Protein AF-0000000077091191 (afdb_homodimer)

pLDDT: mean 77.45, std 12.73, range [22.25, 94.31]

Organism: NCBI:txid85056

Nearest PDB structures (foldseek):
  6gs7-assembly1_A  TM=5.722E-01  e=9.438E-02  Escherichia coli K-12
  4q65-assembly1_A  TM=5.354E-01  e=8.000E-02  Escherichia coli K-12
  4iu9-assembly1_B  TM=4.919E-01  e=5.991E-02  Escherichia coli K-12
  4jre-assembly1_D  TM=5.442E-01  e=2.069E-01  Escherichia coli K-12
  8xv2-assembly1_A  TM=4.891E-01  e=5.577E-01  Escherichia coli

Sequence (606 aa):
MVLGFNDRLEAPNSINESQRFGFVVCSMFCAIASGAVYSFSLISGKMTDDYGFTQNDITTVSTVGIVLGYFTLPFGFIFDYIGPKPIFVIGIVTYGLGAALFALTFSGRIGASVGSLAIINAIMNIGCAMFDMGPILSVLSWFPVDRGLLVAAVKSMVGLAGSVIATIYNTYFSGNHSTFMFFLLAVFLVIGFWAFIFIQIPPYHMTGHRIKHYTEEEHAIARRVEHMYLIKKAPRRRFLVLFVIVLSLLIVITVQSIVFVFVEGEVPFKTKNPPAIIMIVLYFSLFLVVLPFSCFDKPLRGSMVLGFNDRLEAPNSINESQRFGFVVCSMFCAIASGAVYSFSLISGKMTDDYGFTQNDITTVSTVGIVLGYFTLPFGFIFDYIGPKPIFVIGIVTYGLGAALFALTFSGRIGASVGSLAIINAIMNIGCAMFDMGPILSVLSWFPVDRGLLVAAVKSMVGLAGSVIATIYNTYFSGNHSTFMFFLLAVFLVIGFWAFIFIQIPPYHMTGHRIKHYTEEEHAIARRVEHMYLIKKAPRRRFLVLFVIVLSLLIVITVQSIVFVFVEGEVPFKTKNPPAIIMIVLYFSLFLVVLPFSCFDKPLRGS

Secondary structure (DSSP, 8-state):
--SS--------SS--HHHHHHHHHHHHHHHHHHGGGGGHHHHHHHHHHHH---HHHHHHHHHHHHHHHT--HHHHHHHHHH-SHHHHHHHHHHHHHHHHHHHHHHTTSS---HHHHHHHHHHHHHHHHHHHHHHHHHHHHH-SS-HHHHHHHHHHHHHHHHHHHHHHHHHH-TT-HHHHHHHHHHHHHHHHHHHHHH----TTS--HHHHHH--HHHHHHHHHHHHHHHHSPPPHHHHHHHHHHHHHHHHHHHHHHHHHHHS-S---HHHHHHHHHHHHHHHHGGGGGTS--HHHHS--TT-/--SS--------SS--HHHHHHHHHHHHHHHHHHGGGGGHHHHHHHHHHHH---HHHHHHHHHHHHHHHT--HHHHHHHHHH-SHHHHHHHHHHHHHHHHHHHHHHTTSS---HHHHHHHHHHHHHHHHHHHHHHHHHHHHH-SS-HHHHHHHHHHHHHHHHHHHHHHHHHH-TT-HHHHHHHHHHHHHHHHHHHHHH----TTS--HHHHHH--HHHHHHHHHHHHHHHHSPPPHHHHHHHHHHHHHHHHHHHHHHHHHHHS-S---HHHHHHHHHHHHHHHHGGGGGGS--HHHHS--TT-

Solvent-accessible surface area (backbone atoms only — not comparable to full-atom values): 30718 Å² total; per-residue (Å²): 140,50,96,77,71,62,63,79,78,63,66,71,92,68,86,57,62,40,58,56,41,40,43,49,45,47,29,34,54,30,13,35,49,24,15,50,66,60,43,50,68,70,50,49,55,50,42,33,71,74,67,62,43,49,70,66,48,51,49,42,25,50,44,46,7,39,34,56,8,21,62,33,44,73,55,8,50,45,33,25,36,74,29,54,55,64,38,36,51,51,15,39,50,31,24,40,51,17,28,49,51,49,19,36,31,65,65,64,76,38,84,87,42,65,67,57,48,15,50,36,39,13,37,25,29,33,10,20,43,28,35,43,50,35,39,52,58,37,43,43,62,68,33,76,53,58,42,30,40,50,51,17,47,31,46,25,33,22,28,40,22,29,51,52,52,47,44,46,37,61,53,75,29,65,90,40,62,27,63,44,26,50,48,50,34,50,53,40,47,52,49,32,52,49,42,42,72,65,56,65,70,45,81,49,58,59,28,54,51,44,63,74,67,49,50,74,68,52,52,51,38,21,49,52,46,46,50,53,47,62,66,54,70,76,51,63,44,44,53,48,52,51,48,50,48,55,52,50,50,50,50,54,51,51,52,49,50,49,49,59,66,66,45,82,69,83,74,51,61,80,70,42,43,57,61,42,51,51,50,52,50,52,59,58,49,50,58,60,64,30,50,80,48,67,79,38,65,45,75,62,93,83,116,138,50,95,76,70,60,61,76,77,62,66,73,90,66,86,58,62,38,58,56,41,40,42,50,47,47,30,34,54,30,13,36,49,25,15,50,65,59,42,48,70,70,51,48,55,51,42,32,71,74,68,64,46,49,73,68,49,51,49,44,25,50,44,46,7,39,34,58,8,23,62,32,44,72,56,9,50,44,32,26,36,74,29,54,54,62,38,35,51,50,15,37,51,31,24,41,51,16,28,49,53,49,19,37,30,66,65,64,77,37,84,86,42,65,67,57,49,16,50,37,39,13,38,26,30,32,11,19,43,28,35,43,51,34,39,52,58,37,44,43,62,68,32,77,54,57,43,31,40,49,50,18,47,31,47,25,34,22,29,41,19,28,50,51,52,46,44,47,37,62,53,75,29,67,89,40,62,26,64,42,27,49,49,50,34,52,52,40,47,52,49,32,52,50,41,45,72,66,55,64,70,46,80,50,58,60,29,54,50,45,62,75,66,51,50,75,68,52,51,52,38,21,49,53,46,46,49,52,46,64,67,52,71,76,51,63,45,43,53,49,53,52,48,50,50,55,50,51,50,49,50,53,51,52,52,49,48,51,49,59,69,66,46,83,68,84,74,52,63,81,71,43,43,58,60,41,50,51,52,52,50,52,59,59,50,50,58,59,62,30,49,82,48,68,77,38,65,46,75,63,93,84,117

InterPro domains:
  IPR011701 Major facilitator superfamily [PF07690] (25-287)
  IPR036259 MFS transporter superfamily [G3DSA:1.20.1250.20] (14-211)
  IPR036259 MFS transporter superfamily [SSF103473] (19-269)

Radius of gyration: 23.53 Å; Cα contacts (8 Å, |Δi|>4): 880; chains: 2; bounding box: 50×68×63 Å

Foldseek 3Di:
DDLQPPPPLDQDPADQLLLLLVLLLLLLLLLLLLLCLLCLVVCLVVCCPPVVDDPVLSVLLSVLLQVLLLPCVVVVLVCQASHLLVLLVLLLVQLLQLLLVQLCVSVVNDPDDSVVSSVSSNSNSNSSNSSNPRSLVQSCLLAVDPSPLSNVLSVLSNVLSNLLLVLCCLQPPNPPSNVSSVVSSVSSNVSSVVCSVSGDHDLLRDGNNCVVVPDPVSNVSSVVSVVSNVPDDNQVLLSVVSVVLSVVSVVLSVVVVVCVVPPPDSDDSVVSPVSSVVNVVSSVCSSVSSDPDVVRRDHPPPD/DDPQPPPPLDQDPADQLLLLLVLLLLLLLLLLLLLCLLCLVVCLVVCCPPVVDDPVLSVLLSVLLQVLLLPCVVVVLVCQARHLLVLLVLLLVQLLQLLLVQLCVSVVNDPDDSVVSSVSSNSNSNSSNSSNPRSLVLSCLLAVDPSPLSNVLSVLSNVLSNLLLVLCCLLPPNPPSNVSSVVSSVSSNVSSVVCSVSGDHDLLRDGNNCVVVPDPVSNVSSVVSVVSNVPDDNQVLLSVVSVVLSVVSVVLSVVVVVCVVPPPDSDDSVVSPVSSVVNVVSSVCSSVSSDPDVVRRDHPPPD

Structure (mmCIF, N/CA/C/O backbone):
data_AF-0000000077091191-model_v1
#
loop_
_entity.id
_entity.type
_entity.pdbx_description
1 polymer 'Nodulin-like domain-containing protein'
#
loop_
_atom_site.group_PDB
_atom_site.id
_atom_site.type_symbol
_atom_site.label_atom_id
_atom_site.label_alt_id
_atom_site.label_comp_id
_atom_site.label_asym_id
_atom_site.label_entity_id
_atom_site.label_seq_id
_atom_site.pdbx_PDB_ins_code
_atom_site.Cartn_x
_atom_site.Cartn_y
_atom_site.Cartn_z
_atom_site.occupancy
_atom_site.B_iso_or_equiv
_atom_site.auth_seq_id
_atom_site.auth_comp_id
_atom_site.auth_asym_id
_atom_site.auth_atom_id
_atom_site.pdbx_PDB_model_num
ATOM 1 N N . MET A 1 1 ? 24.406 14.852 19.656 1 22.25 1 MET A N 1
ATOM 2 C CA . MET A 1 1 ? 24.328 14.938 18.203 1 22.25 1 MET A CA 1
ATOM 3 C C . MET A 1 1 ? 23.375 13.891 17.641 1 22.25 1 MET A C 1
ATOM 5 O O . MET A 1 1 ? 23.766 12.734 17.453 1 22.25 1 MET A O 1
ATOM 9 N N . VAL A 1 2 ? 22.125 13.828 18.078 1 28.88 2 VAL A N 1
ATOM 10 C CA . VAL A 1 2 ? 21.031 12.906 18.312 1 28.88 2 VAL A CA 1
ATOM 11 C C . VAL A 1 2 ? 20.406 12.492 16.984 1 28.88 2 VAL A C 1
ATOM 13 O O . VAL A 1 2 ? 20.531 13.203 15.984 1 28.88 2 VAL A O 1
ATOM 16 N N . LEU A 1 3 ? 20.062 11.32 16.75 1 31.3 3 LEU A N 1
ATOM 17 C CA . LEU A 1 3 ? 19.203 10.43 15.984 1 31.3 3 LEU A CA 1
ATOM 18 C C . LEU A 1 3 ? 17.938 11.141 15.531 1 31.3 3 LEU A C 1
ATOM 20 O O . LEU A 1 3 ? 16.891 10.516 15.375 1 31.3 3 LEU A O 1
ATOM 24 N N . GLY A 1 4 ? 18.062 12.359 15.031 1 39.28 4 GLY A N 1
ATOM 25 C CA . GLY A 1 4 ? 17.344 13.523 14.547 1 39.28 4 GLY A CA 1
ATOM 26 C C . GLY A 1 4 ? 16.797 14.391 15.656 1 39.28 4 GLY A C 1
ATOM 27 O O . GLY A 1 4 ? 15.93 15.242 15.422 1 39.28 4 GLY A O 1
ATOM 28 N N . PHE A 1 5 ? 16.875 14.188 16.906 1 38.06 5 PHE A N 1
ATOM 29 C CA . PHE A 1 5 ? 16.375 14.734 18.156 1 38.06 5 PHE A CA 1
ATOM 30 C C . PHE A 1 5 ? 16.859 16.172 18.344 1 38.06 5 PHE A C 1
ATOM 32 O O . PHE A 1 5 ? 16.125 17.016 18.859 1 38.06 5 PHE A O 1
ATOM 39 N N . ASN A 1 6 ? 18.156 16.328 18.453 1 36.78 6 ASN A N 1
ATOM 40 C CA . ASN A 1 6 ? 18.703 17.516 19.109 1 36.78 6 ASN A CA 1
ATOM 41 C C . ASN A 1 6 ? 18.562 18.766 18.25 1 36.78 6 ASN A C 1
ATOM 43 O O . ASN A 1 6 ? 19.328 19.719 18.406 1 36.78 6 ASN A O 1
ATOM 47 N N . ASP A 1 7 ? 18.078 18.703 17.156 1 43.59 7 ASP A N 1
ATOM 48 C CA . ASP A 1 7 ? 18.422 19.891 16.359 1 43.59 7 ASP A CA 1
ATOM 49 C C . ASP A 1 7 ? 17.766 21.141 16.922 1 43.59 7 ASP A C 1
ATOM 51 O O . ASP A 1 7 ? 16.594 21.125 17.266 1 43.59 7 ASP A O 1
ATOM 55 N N . ARG A 1 8 ? 18.484 21.984 17.594 1 47.38 8 ARG A N 1
ATOM 56 C CA . ARG A 1 8 ? 18.078 23.375 17.812 1 47.38 8 ARG A CA 1
ATOM 57 C C . ARG A 1 8 ? 17.281 23.906 16.625 1 47.38 8 ARG A C 1
ATOM 59 O O . ARG A 1 8 ? 17.797 23.953 15.508 1 47.38 8 ARG A O 1
ATOM 66 N N . LEU A 1 9 ? 15.961 23.5 16.625 1 56.81 9 LEU A N 1
ATOM 67 C CA . LEU A 1 9 ? 15.016 23.844 15.562 1 56.81 9 LEU A CA 1
ATOM 68 C C . LEU A 1 9 ? 15.148 25.312 15.172 1 56.81 9 LEU A C 1
ATOM 70 O O . LEU A 1 9 ? 14.93 26.203 16 1 56.81 9 LEU A O 1
ATOM 74 N N . GLU A 1 10 ? 16.25 25.672 14.453 1 55.25 10 GLU A N 1
ATOM 75 C CA . GLU A 1 10 ? 16.234 27.016 13.867 1 55.25 10 GLU A CA 1
ATOM 76 C C . GLU A 1 10 ? 15.375 27.047 12.602 1 55.25 10 GLU A C 1
ATOM 78 O O . GLU A 1 10 ? 15.375 26.109 11.812 1 55.25 10 GLU A O 1
ATOM 83 N N . ALA A 1 11 ? 14.359 27.859 12.641 1 60.59 11 ALA A N 1
ATOM 84 C CA . ALA A 1 11 ? 13.539 28.047 11.445 1 60.59 11 ALA A CA 1
ATOM 85 C C . ALA A 1 11 ? 14.414 28.297 10.219 1 60.59 11 ALA A C 1
ATOM 87 O O . ALA A 1 11 ? 15.227 29.219 10.219 1 60.59 11 ALA A O 1
ATOM 88 N N . PRO A 1 12 ? 14.492 27.328 9.289 1 60.66 12 PRO A N 1
ATOM 89 C CA . PRO A 1 12 ? 15.297 27.609 8.094 1 60.66 12 PRO A CA 1
ATOM 90 C C . PRO A 1 12 ? 14.773 28.812 7.305 1 60.66 12 PRO A C 1
ATOM 92 O O . PRO A 1 12 ? 13.586 29.141 7.375 1 60.66 12 PRO A O 1
ATOM 95 N N . ASN A 1 13 ? 15.57 29.719 6.812 1 58.34 13 ASN A N 1
ATOM 96 C CA . ASN A 1 13 ? 15.203 30.938 6.078 1 58.34 13 ASN A CA 1
ATOM 97 C C . ASN A 1 13 ? 14.398 30.609 4.824 1 58.34 13 ASN A C 1
ATOM 99 O O . ASN A 1 13 ? 13.484 31.344 4.465 1 58.34 13 ASN A O 1
ATOM 103 N N . SER A 1 14 ? 14.867 29.609 3.955 1 64.56 14 SER A N 1
ATOM 104 C CA . SER A 1 14 ? 14.141 29.281 2.734 1 64.56 14 SER A CA 1
ATOM 105 C C . SER A 1 14 ? 14 27.766 2.566 1 64.56 14 SER A C 1
ATOM 107 O O . SER A 1 14 ? 14.797 27 3.117 1 64.56 14 SER A O 1
ATOM 109 N N . ILE A 1 15 ? 12.945 27.438 2.055 1 67.94 15 ILE A N 1
ATOM 110 C CA . ILE A 1 15 ? 12.703 26.016 1.799 1 67.94 15 ILE A CA 1
ATOM 111 C C . ILE A 1 15 ? 13.531 25.562 0.606 1 67.94 15 ILE A C 1
ATOM 113 O O . ILE A 1 15 ? 13.523 26.203 -0.45 1 67.94 15 ILE A O 1
ATOM 117 N N . ASN A 1 16 ? 14.484 24.719 0.82 1 70.56 16 ASN A N 1
ATOM 118 C CA . ASN A 1 16 ? 15.258 24.078 -0.248 1 70.56 16 ASN A CA 1
ATOM 119 C C . ASN A 1 16 ? 14.445 23.031 -0.983 1 70.56 16 ASN A C 1
ATOM 121 O O . ASN A 1 16 ? 14.242 21.922 -0.471 1 70.56 16 ASN A O 1
ATOM 125 N N . GLU A 1 17 ? 13.992 23.438 -2.135 1 76.88 17 GLU A N 1
ATOM 126 C CA . GLU A 1 17 ? 13.148 22.547 -2.932 1 76.88 17 GLU A CA 1
ATOM 127 C C . GLU A 1 17 ? 13.898 21.297 -3.346 1 76.88 17 GLU A C 1
ATOM 129 O O . GLU A 1 17 ? 13.305 20.219 -3.443 1 76.88 17 GLU A O 1
ATOM 134 N N . SER A 1 18 ? 15.156 21.469 -3.543 1 74.31 18 SER A N 1
ATOM 135 C CA . SER A 1 18 ? 15.953 20.312 -3.932 1 74.31 18 SER A CA 1
ATOM 136 C C . SER A 1 18 ? 15.984 19.266 -2.822 1 74.31 18 SER A C 1
ATOM 138 O O . SER A 1 18 ? 15.953 18.062 -3.094 1 74.31 18 SER A O 1
ATOM 140 N N . GLN A 1 19 ? 15.992 19.688 -1.673 1 75.38 19 GLN A N 1
ATOM 141 C CA . GLN A 1 19 ? 15.992 18.766 -0.552 1 75.38 19 GLN A CA 1
ATOM 142 C C . GLN A 1 19 ? 14.641 18.078 -0.407 1 75.38 19 GLN A C 1
ATOM 144 O O . GLN A 1 19 ? 14.57 16.875 -0.13 1 75.38 19 GLN A O 1
ATOM 149 N N . ARG A 1 20 ? 13.719 18.844 -0.606 1 78.5 20 ARG A N 1
ATOM 150 C CA . ARG A 1 20 ? 12.367 18.297 -0.5 1 78.5 20 ARG A CA 1
ATOM 151 C C . ARG A 1 20 ? 12.141 17.219 -1.543 1 78.5 20 ARG A C 1
ATOM 153 O O . ARG A 1 20 ? 11.602 16.156 -1.229 1 78.5 20 ARG A O 1
ATOM 160 N N . PHE A 1 21 ? 12.57 17.5 -2.707 1 83.19 21 PHE A N 1
ATOM 161 C CA . PHE A 1 21 ? 12.352 16.531 -3.771 1 83.19 21 PHE A CA 1
ATOM 162 C C . PHE A 1 21 ? 13.359 15.383 -3.672 1 83.19 21 PHE A C 1
ATOM 164 O O . PHE A 1 21 ? 13.133 14.305 -4.223 1 83.19 21 PHE A O 1
ATOM 171 N N . GLY A 1 22 ? 14.445 15.617 -2.971 1 82.19 22 GLY A N 1
ATOM 172 C CA . GLY A 1 22 ? 15.344 14.523 -2.656 1 82.19 22 GLY A CA 1
ATOM 173 C C . GLY A 1 22 ? 14.703 13.438 -1.81 1 82.19 22 GLY A C 1
ATOM 174 O O . GLY A 1 22 ? 14.938 12.25 -2.025 1 82.19 22 GLY A O 1
ATOM 175 N N . PHE A 1 23 ? 13.836 13.906 -0.995 1 84.25 23 PHE A N 1
ATOM 176 C CA . PHE A 1 23 ? 13.109 12.961 -0.152 1 84.25 23 PHE A CA 1
ATOM 177 C C . PHE A 1 23 ? 12.117 12.156 -0.976 1 84.25 23 PHE A C 1
ATOM 179 O O . PHE A 1 23 ? 11.922 10.961 -0.729 1 84.25 23 PHE A O 1
ATOM 186 N N . VAL A 1 24 ? 11.578 12.812 -1.935 1 86.19 24 VAL A N 1
ATOM 187 C CA . VAL A 1 24 ? 10.602 12.141 -2.789 1 86.19 24 VAL A CA 1
ATOM 188 C C . VAL A 1 24 ? 11.305 11.062 -3.621 1 86.19 24 VAL A C 1
ATOM 190 O O . VAL A 1 24 ? 10.82 9.938 -3.723 1 86.19 24 VAL A O 1
ATOM 193 N N . VAL A 1 25 ? 12.406 11.438 -4.102 1 87.31 25 VAL A N 1
ATOM 194 C CA . VAL A 1 25 ? 13.164 10.5 -4.922 1 87.31 25 VAL A CA 1
ATOM 195 C C . VAL A 1 25 ? 13.625 9.32 -4.07 1 87.31 25 VAL A C 1
ATOM 197 O O . VAL A 1 25 ? 13.555 8.164 -4.504 1 87.31 25 VAL A O 1
ATOM 200 N N . CYS A 1 26 ? 14.031 9.609 -2.938 1 87.56 26 CYS A N 1
ATOM 201 C CA . CYS A 1 26 ? 14.438 8.547 -2.029 1 87.56 26 CYS A CA 1
ATOM 202 C C . CYS A 1 26 ? 13.266 7.613 -1.723 1 87.56 26 CYS A C 1
ATOM 204 O O . CYS A 1 26 ? 13.438 6.395 -1.669 1 87.56 26 CYS A O 1
ATOM 206 N N . SER A 1 27 ? 12.172 8.172 -1.546 1 88.5 27 SER A N 1
ATOM 207 C CA . SER A 1 27 ? 10.984 7.375 -1.271 1 88.5 27 SER A CA 1
ATOM 208 C C . SER A 1 27 ? 10.609 6.508 -2.469 1 88.5 27 SER A C 1
ATOM 210 O O . SER A 1 27 ? 10.133 5.387 -2.307 1 88.5 27 SER A O 1
ATOM 212 N N . MET A 1 28 ? 10.836 6.984 -3.611 1 89.31 28 MET A N 1
ATOM 213 C CA . MET A 1 28 ? 10.531 6.23 -4.824 1 89.31 28 MET A CA 1
ATOM 214 C C . MET A 1 28 ? 11.477 5.039 -4.973 1 89.31 28 MET A C 1
ATOM 216 O O . MET A 1 28 ? 11.07 3.982 -5.465 1 89.31 28 MET A O 1
ATOM 220 N N . PHE A 1 29 ? 12.641 5.242 -4.562 1 90.19 29 PHE A N 1
ATOM 221 C CA . PHE A 1 29 ? 13.562 4.113 -4.559 1 90.19 29 PHE A CA 1
ATOM 222 C C . PHE A 1 29 ? 13.164 3.084 -3.512 1 90.19 29 PHE A C 1
ATOM 224 O O . PHE A 1 29 ? 13.297 1.878 -3.732 1 90.19 29 PHE A O 1
ATOM 231 N N . CYS A 1 30 ? 12.719 3.602 -2.373 1 91.31 30 CYS A N 1
ATOM 232 C CA . CYS A 1 30 ? 12.242 2.695 -1.332 1 91.31 30 CYS A CA 1
ATOM 233 C C . CYS A 1 30 ? 11.016 1.922 -1.799 1 91.31 30 CYS A C 1
ATOM 235 O O . CYS A 1 30 ? 10.758 0.811 -1.329 1 91.31 30 CYS A O 1
ATOM 237 N N . ALA A 1 31 ? 10.336 2.531 -2.717 1 89.5 31 ALA A N 1
ATOM 238 C CA . ALA A 1 31 ? 9.148 1.878 -3.264 1 89.5 31 ALA A CA 1
ATOM 239 C C . ALA A 1 31 ? 9.523 0.619 -4.039 1 89.5 31 ALA A C 1
ATOM 241 O O . ALA A 1 31 ? 8.742 -0.33 -4.113 1 89.5 31 ALA A O 1
ATOM 242 N N . ILE A 1 32 ? 10.688 0.552 -4.555 1 86.94 32 ILE A N 1
ATOM 243 C CA . ILE A 1 32 ? 11.164 -0.653 -5.223 1 86.94 32 ILE A CA 1
ATOM 244 C C . ILE A 1 32 ? 11.305 -1.786 -4.211 1 86.94 32 ILE A C 1
ATOM 246 O O . ILE A 1 32 ? 10.922 -2.926 -4.488 1 86.94 32 ILE A O 1
ATOM 250 N N . ALA A 1 33 ? 11.828 -1.409 -3.098 1 87.19 33 ALA A N 1
ATOM 251 C CA . ALA A 1 33 ? 12.008 -2.396 -2.037 1 87.19 33 ALA A CA 1
ATOM 252 C C . ALA A 1 33 ? 10.664 -2.912 -1.537 1 87.19 33 ALA A C 1
ATOM 254 O O . ALA A 1 33 ? 10.516 -4.098 -1.232 1 87.19 33 ALA A O 1
ATOM 255 N N . SER A 1 34 ? 9.758 -2.025 -1.513 1 87.81 34 SER A N 1
ATOM 256 C CA . SER A 1 34 ? 8.43 -2.416 -1.074 1 87.81 34 SER A CA 1
ATOM 257 C C . SER A 1 34 ? 7.754 -3.324 -2.096 1 87.81 34 SER A C 1
ATOM 259 O O . SER A 1 34 ? 7.031 -4.254 -1.729 1 87.81 34 SER A O 1
ATOM 261 N N . GLY A 1 35 ? 8 -3.082 -3.338 1 85.19 35 GLY A N 1
ATOM 262 C CA . GLY A 1 35 ? 7.379 -3.854 -4.402 1 85.19 35 GLY A CA 1
ATOM 263 C C . GLY A 1 35 ? 7.98 -5.238 -4.566 1 85.19 35 GLY A C 1
ATOM 264 O O . GLY A 1 35 ? 7.492 -6.039 -5.367 1 85.19 35 GLY A O 1
ATOM 265 N N . ALA A 1 36 ? 8.953 -5.547 -3.799 1 85.69 36 ALA A N 1
ATOM 266 C CA . ALA A 1 36 ? 9.57 -6.867 -3.859 1 85.69 36 ALA A CA 1
ATOM 267 C C . ALA A 1 36 ? 8.594 -7.949 -3.41 1 85.69 36 ALA A C 1
ATOM 269 O O . ALA A 1 36 ? 8.797 -9.133 -3.682 1 85.69 36 ALA A O 1
ATOM 270 N N . VAL A 1 37 ? 7.551 -7.484 -2.779 1 81 37 VAL A N 1
ATOM 271 C CA . VAL A 1 37 ? 6.516 -8.422 -2.352 1 81 37 VAL A CA 1
ATOM 272 C C . VAL A 1 37 ? 5.891 -9.094 -3.57 1 81 37 VAL A C 1
ATOM 274 O O . VAL A 1 37 ? 5.492 -10.258 -3.51 1 81 37 VAL A O 1
ATOM 277 N N . TYR A 1 38 ? 5.945 -8.445 -4.66 1 74.94 38 TYR A N 1
ATOM 278 C CA . TYR A 1 38 ? 5.32 -8.969 -5.867 1 74.94 38 TYR A CA 1
ATOM 279 C C . TYR A 1 38 ? 6.27 -9.906 -6.613 1 74.94 38 TYR A C 1
ATOM 281 O O . TYR A 1 38 ? 5.875 -10.555 -7.586 1 74.94 38 TYR A O 1
ATOM 289 N N . SER A 1 39 ? 7.488 -10.023 -6.094 1 72.62 39 SER A N 1
ATOM 290 C CA . SER A 1 39 ? 8.461 -10.914 -6.715 1 72.62 39 SER A CA 1
ATOM 291 C C . SER A 1 39 ? 8.289 -12.352 -6.227 1 72.62 39 SER A C 1
ATOM 293 O O . SER A 1 39 ? 9.055 -13.234 -6.613 1 72.62 39 SER A O 1
ATOM 295 N N . PHE A 1 40 ? 7.309 -12.492 -5.387 1 78.25 40 PHE A N 1
ATOM 296 C CA . PHE A 1 40 ? 7.047 -13.844 -4.91 1 78.25 40 PHE A CA 1
ATOM 297 C C . PHE A 1 40 ? 6.668 -14.758 -6.066 1 78.25 40 PHE A C 1
ATOM 299 O O . PHE A 1 40 ? 7.004 -15.945 -6.059 1 78.25 40 PHE A O 1
ATOM 306 N N . SER A 1 41 ? 6.059 -14.141 -7.059 1 69.06 41 SER A N 1
ATOM 307 C CA . SER A 1 41 ? 5.621 -14.93 -8.203 1 69.06 41 SER A CA 1
ATOM 308 C C . SER A 1 41 ? 6.809 -15.5 -8.969 1 69.06 41 SER A C 1
ATOM 310 O O . SER A 1 41 ? 6.707 -16.562 -9.594 1 69.06 41 SER A O 1
ATOM 312 N N . LEU A 1 42 ? 7.926 -14.852 -8.875 1 73.38 42 LEU A N 1
ATOM 313 C CA . LEU A 1 42 ? 9.117 -15.281 -9.602 1 73.38 42 LEU A CA 1
ATOM 314 C C . LEU A 1 42 ? 9.773 -16.469 -8.906 1 73.38 42 LEU A C 1
ATOM 316 O O . LEU A 1 42 ? 10.422 -17.297 -9.555 1 73.38 42 LEU A O 1
ATOM 320 N N . ILE A 1 43 ? 9.586 -16.562 -7.598 1 78.75 43 ILE A N 1
ATOM 321 C CA . ILE A 1 43 ? 10.281 -17.609 -6.863 1 78.75 43 ILE A CA 1
ATOM 322 C C . ILE A 1 43 ? 9.336 -18.781 -6.625 1 78.75 43 ILE A C 1
ATOM 324 O O . ILE A 1 43 ? 9.773 -19.875 -6.262 1 78.75 43 ILE A O 1
ATOM 328 N N . SER A 1 44 ? 8.039 -18.516 -6.844 1 77.88 44 SER A N 1
ATOM 329 C CA . SER A 1 44 ? 7.059 -19.578 -6.645 1 77.88 44 SER A CA 1
ATOM 330 C C . SER A 1 44 ? 7.27 -20.719 -7.641 1 77.88 44 SER A C 1
ATOM 332 O O . SER A 1 44 ? 7.016 -21.891 -7.328 1 77.88 44 SER A O 1
ATOM 334 N N . GLY A 1 45 ? 7.723 -20.406 -8.844 1 73.25 45 GLY A N 1
ATOM 335 C CA . GLY A 1 45 ? 8.008 -21.438 -9.828 1 73.25 45 GLY A CA 1
ATOM 336 C C . GLY A 1 45 ? 9.094 -22.406 -9.391 1 73.25 45 GLY A C 1
ATOM 337 O O . GLY A 1 45 ? 8.992 -23.609 -9.617 1 73.25 45 GLY A O 1
ATOM 338 N N . LYS A 1 46 ? 10.039 -21.875 -8.742 1 76.56 46 LYS A N 1
ATOM 339 C CA . LYS A 1 46 ? 11.117 -22.719 -8.242 1 76.56 46 LYS A CA 1
ATOM 340 C C . LYS A 1 46 ? 10.617 -23.672 -7.152 1 76.56 46 LYS A C 1
ATOM 342 O O . LYS A 1 46 ? 11.047 -24.828 -7.086 1 76.56 46 LYS A O 1
ATOM 347 N N . MET A 1 47 ? 9.766 -23.25 -6.32 1 80.94 47 MET A N 1
ATOM 348 C CA . MET A 1 47 ? 9.234 -24.062 -5.234 1 80.94 47 MET A CA 1
ATOM 349 C C . MET A 1 47 ? 8.422 -25.234 -5.781 1 80.94 47 MET A C 1
ATOM 351 O O . MET A 1 47 ? 8.461 -26.328 -5.227 1 80.94 47 MET A O 1
ATOM 355 N N . THR A 1 48 ? 7.809 -24.922 -6.852 1 77.06 48 THR A N 1
ATOM 356 C CA . THR A 1 48 ? 7.027 -25.984 -7.473 1 77.06 48 THR A CA 1
ATOM 357 C C . THR A 1 48 ? 7.941 -26.969 -8.195 1 77.06 48 THR A C 1
ATOM 359 O O . THR A 1 48 ? 7.797 -28.188 -8.039 1 77.06 48 THR A O 1
ATOM 362 N N . ASP A 1 49 ? 8.82 -26.484 -8.898 1 79.25 49 ASP A N 1
ATOM 363 C CA . ASP A 1 49 ? 9.664 -27.312 -9.758 1 79.25 49 ASP A CA 1
ATOM 364 C C . ASP A 1 49 ? 10.703 -28.062 -8.938 1 79.25 49 ASP A C 1
ATOM 366 O O . ASP A 1 49 ? 10.953 -29.25 -9.164 1 79.25 49 ASP A O 1
ATOM 370 N N . ASP A 1 50 ? 11.273 -27.5 -7.973 1 83.06 50 ASP A N 1
ATOM 371 C CA . ASP A 1 50 ? 12.398 -28.078 -7.254 1 83.06 50 ASP A CA 1
ATOM 372 C C . ASP A 1 50 ? 11.922 -28.828 -6.012 1 83.06 50 ASP A C 1
ATOM 374 O O . ASP A 1 50 ? 12.5 -29.859 -5.652 1 83.06 50 ASP A O 1
ATOM 378 N N . TYR A 1 51 ? 10.945 -28.328 -5.422 1 86.19 51 TYR A N 1
ATOM 379 C CA . TYR A 1 51 ? 10.547 -28.906 -4.145 1 86.19 51 TYR A CA 1
ATOM 380 C C . TYR A 1 51 ? 9.25 -29.688 -4.285 1 86.19 51 TYR A C 1
ATOM 382 O O . TYR A 1 51 ? 8.805 -30.344 -3.336 1 86.19 51 TYR A O 1
ATOM 390 N N . GLY A 1 52 ? 8.609 -29.594 -5.422 1 82.5 52 GLY A N 1
ATOM 391 C CA . GLY A 1 52 ? 7.387 -30.344 -5.672 1 82.5 52 GLY A CA 1
ATOM 392 C C . GLY A 1 52 ? 6.191 -29.812 -4.914 1 82.5 52 GLY A C 1
ATOM 393 O O . GLY A 1 52 ? 5.297 -30.562 -4.535 1 82.5 52 GLY A O 1
ATOM 394 N N . PHE A 1 53 ? 6.285 -28.562 -4.586 1 81.94 53 PHE A N 1
ATOM 395 C CA . PHE A 1 53 ? 5.172 -27.953 -3.877 1 81.94 53 PHE A CA 1
ATOM 396 C C . PHE A 1 53 ? 3.945 -27.844 -4.777 1 81.94 53 PHE A C 1
ATOM 398 O O . PHE A 1 53 ? 4.066 -27.578 -5.973 1 81.94 53 PHE A O 1
ATOM 405 N N . THR A 1 54 ? 2.834 -28.094 -4.191 1 73.25 54 THR A N 1
ATOM 406 C CA . THR A 1 54 ? 1.573 -27.938 -4.906 1 73.25 54 THR A CA 1
ATOM 407 C C . THR A 1 54 ? 1.153 -26.469 -4.938 1 73.25 54 THR A C 1
ATOM 409 O O . THR A 1 54 ? 1.747 -25.641 -4.254 1 73.25 54 THR A O 1
ATOM 412 N N . GLN A 1 55 ? 0.161 -26.125 -5.789 1 68.81 55 GLN A N 1
ATOM 413 C CA . GLN A 1 55 ? -0.359 -24.766 -5.863 1 68.81 55 GLN A CA 1
ATOM 414 C C . GLN A 1 55 ? -0.94 -24.328 -4.52 1 68.81 55 GLN A C 1
ATOM 416 O O . GLN A 1 55 ? -0.84 -23.156 -4.152 1 68.81 55 GLN A O 1
ATOM 421 N N . ASN A 1 56 ? -1.493 -25.219 -3.861 1 70 56 ASN A N 1
ATOM 422 C CA . ASN A 1 56 ? -2.031 -24.922 -2.541 1 70 56 ASN A CA 1
ATOM 423 C C . ASN A 1 56 ? -0.926 -24.547 -1.556 1 70 56 ASN A C 1
ATOM 425 O O . ASN A 1 56 ? -1.101 -23.656 -0.723 1 70 56 ASN A O 1
ATOM 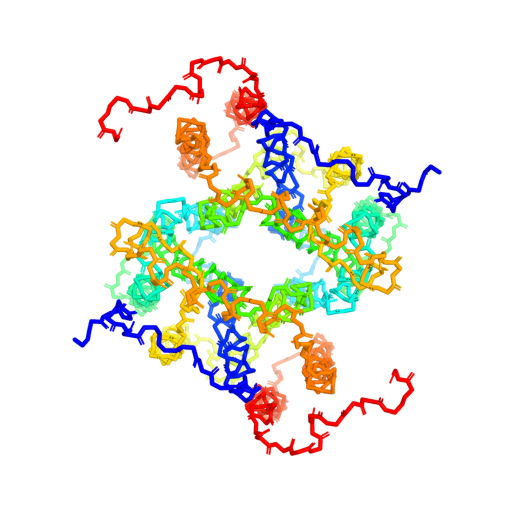429 N N . ASP A 1 57 ? 0.173 -25.234 -1.69 1 77.44 57 ASP A N 1
ATOM 430 C CA . ASP A 1 57 ? 1.316 -24.938 -0.833 1 77.44 57 ASP A CA 1
ATOM 431 C C . ASP A 1 57 ? 1.854 -23.531 -1.109 1 77.44 57 ASP A C 1
ATOM 433 O O . ASP A 1 57 ? 2.146 -22.781 -0.177 1 77.44 57 ASP A O 1
ATOM 437 N N . ILE A 1 58 ? 1.887 -23.234 -2.367 1 75.88 58 ILE A N 1
ATOM 438 C CA . ILE A 1 58 ? 2.416 -21.938 -2.783 1 75.88 58 ILE A CA 1
ATOM 439 C C . ILE A 1 58 ? 1.493 -20.828 -2.299 1 75.88 58 ILE A C 1
ATOM 441 O O . ILE A 1 58 ? 1.959 -19.797 -1.8 1 75.88 58 ILE A O 1
ATOM 445 N N . THR A 1 59 ? 0.264 -21.062 -2.443 1 70.56 59 THR A N 1
ATOM 446 C CA . THR A 1 59 ? -0.717 -20.078 -2.002 1 70.56 59 THR A CA 1
ATOM 447 C C . THR A 1 59 ? -0.649 -19.875 -0.489 1 70.56 59 THR A C 1
ATOM 449 O O . THR A 1 59 ? -0.782 -18.766 0.007 1 70.56 59 THR A O 1
ATOM 452 N N . THR A 1 60 ? -0.402 -20.891 0.193 1 76.5 60 THR A N 1
ATOM 453 C CA . THR A 1 60 ? -0.291 -20.828 1.646 1 76.5 60 THR A CA 1
ATOM 454 C C . THR A 1 60 ? 0.942 -20.031 2.055 1 76.5 60 THR A C 1
ATOM 456 O O . THR A 1 60 ? 0.872 -19.172 2.949 1 76.5 60 THR A O 1
ATOM 459 N N . VAL A 1 61 ? 2.012 -20.328 1.4 1 81.38 61 VAL A N 1
ATOM 460 C CA . VAL A 1 61 ? 3.246 -19.609 1.692 1 81.38 61 VAL A CA 1
ATOM 461 C C . VAL A 1 61 ? 3.055 -18.125 1.412 1 81.38 61 VAL A C 1
ATOM 463 O O . VAL A 1 61 ? 3.465 -17.266 2.209 1 81.38 61 VAL A O 1
ATOM 466 N N . SER A 1 62 ? 2.428 -17.875 0.332 1 79.38 62 SER A N 1
ATOM 467 C CA . SER A 1 62 ? 2.201 -16.484 -0.061 1 79.38 62 SER A CA 1
ATOM 468 C C . SER A 1 62 ? 1.238 -15.789 0.895 1 79.38 62 SER A C 1
ATOM 470 O O . SER A 1 62 ? 1.515 -14.688 1.37 1 79.38 62 SER A O 1
ATOM 472 N N . THR A 1 63 ? 0.191 -16.406 1.243 1 74.38 63 THR A N 1
ATOM 473 C CA . THR A 1 63 ? -0.851 -15.812 2.066 1 74.38 63 THR A CA 1
ATOM 474 C C . THR A 1 63 ? -0.35 -15.578 3.49 1 74.38 63 THR A C 1
ATOM 476 O O . THR A 1 63 ? -0.509 -14.484 4.039 1 74.38 63 THR A O 1
ATOM 479 N N . VAL A 1 64 ? 0.229 -16.547 4.012 1 78.25 64 VAL A N 1
ATOM 480 C CA . VAL A 1 64 ? 0.744 -16.406 5.371 1 78.25 64 VAL A CA 1
ATOM 481 C C . VAL A 1 64 ? 1.853 -15.367 5.402 1 78.25 64 VAL A C 1
ATOM 483 O O . VAL A 1 64 ? 1.948 -14.578 6.352 1 78.25 64 VAL A O 1
ATOM 486 N N . GLY A 1 65 ? 2.656 -15.391 4.379 1 82.81 65 GLY A N 1
ATOM 487 C CA . GLY A 1 65 ? 3.711 -14.391 4.289 1 82.81 65 GLY A CA 1
ATOM 488 C C . GLY A 1 65 ? 3.184 -12.969 4.25 1 82.81 65 GLY A C 1
ATOM 489 O O . GLY A 1 65 ? 3.717 -12.086 4.926 1 82.81 65 GLY A O 1
ATOM 490 N N . ILE A 1 66 ? 2.107 -12.789 3.57 1 80.12 66 ILE A N 1
ATOM 491 C CA . ILE A 1 66 ? 1.54 -11.453 3.412 1 80.12 66 ILE A CA 1
ATOM 492 C C . ILE A 1 66 ? 0.829 -11.039 4.699 1 80.12 66 ILE A C 1
ATOM 494 O O . ILE A 1 66 ? 1.023 -9.93 5.191 1 80.12 66 ILE A O 1
ATOM 498 N N . VAL A 1 67 ? 0.16 -11.945 5.281 1 79.69 67 VAL A N 1
ATOM 499 C CA . VAL A 1 67 ? -0.642 -11.648 6.465 1 79.69 67 VAL A CA 1
ATOM 500 C C . VAL A 1 67 ? 0.273 -11.297 7.633 1 79.69 67 VAL A C 1
ATOM 502 O O . VAL A 1 67 ? 0.073 -10.281 8.305 1 79.69 67 VAL A O 1
ATOM 505 N N . LEU A 1 68 ? 1.242 -12.047 7.781 1 79.19 68 LEU A N 1
ATOM 506 C CA . LEU A 1 68 ? 2.158 -11.797 8.891 1 79.19 68 LEU A CA 1
ATOM 507 C C . LEU A 1 68 ? 3.08 -10.625 8.578 1 79.19 68 LEU A C 1
ATOM 509 O O . LEU A 1 68 ? 3.461 -9.875 9.477 1 79.19 68 LEU A O 1
ATOM 513 N N . GLY A 1 69 ? 3.344 -10.508 7.352 1 78.12 69 GLY A N 1
ATOM 514 C CA . GLY A 1 69 ? 4.223 -9.43 6.93 1 78.12 69 GLY A CA 1
ATOM 515 C C . GLY A 1 69 ? 3.596 -8.055 7.07 1 78.12 69 GLY A C 1
ATOM 516 O O . GLY A 1 69 ? 4.289 -7.074 7.336 1 78.12 69 GLY A O 1
ATOM 517 N N . TYR A 1 70 ? 2.312 -8.047 6.969 1 73.25 70 TYR A N 1
ATOM 518 C CA . TYR A 1 70 ? 1.632 -6.754 7 1 73.25 70 TYR A CA 1
ATOM 519 C C . TYR A 1 70 ? 1.164 -6.418 8.414 1 73.25 70 TYR A C 1
ATOM 521 O O . TYR A 1 70 ? 0.436 -5.445 8.617 1 73.25 70 TYR A O 1
ATOM 529 N N . PHE A 1 71 ? 1.615 -7.273 9.344 1 81.19 71 PHE A N 1
ATOM 530 C CA . PHE A 1 71 ? 1.33 -6.887 10.719 1 81.19 71 PHE A CA 1
ATOM 531 C C . PHE A 1 71 ? 2.254 -5.762 11.172 1 81.19 71 PHE A C 1
ATOM 533 O O . PHE A 1 71 ? 3.229 -6 11.883 1 81.19 71 PHE A O 1
ATOM 540 N N . THR A 1 72 ? 1.899 -4.582 10.766 1 77.19 72 THR A N 1
ATOM 541 C CA . THR A 1 72 ? 2.785 -3.436 10.945 1 77.19 72 THR A CA 1
ATOM 542 C C . THR A 1 72 ? 2.336 -2.576 12.117 1 77.19 72 THR A C 1
ATOM 544 O O . THR A 1 72 ? 2.967 -1.566 12.438 1 77.19 72 THR A O 1
ATOM 547 N N . LEU A 1 73 ? 1.317 -2.941 12.883 1 78.69 73 LEU A N 1
ATOM 548 C CA . LEU A 1 73 ? 0.72 -2.084 13.898 1 78.69 73 LEU A CA 1
ATOM 549 C C . LEU A 1 73 ? 1.747 -1.699 14.961 1 78.69 73 LEU A C 1
ATOM 551 O O . LEU A 1 73 ? 1.879 -0.522 15.305 1 78.69 73 LEU A O 1
ATOM 555 N N . PRO A 1 74 ? 2.531 -2.66 15.383 1 79.62 74 PRO A N 1
ATOM 556 C CA . PRO A 1 74 ? 3.512 -2.262 16.391 1 79.62 74 PRO A CA 1
ATOM 557 C C . PRO A 1 74 ? 4.539 -1.267 15.867 1 79.62 74 PRO A C 1
ATOM 559 O O . PRO A 1 74 ? 5.039 -0.426 16.625 1 79.62 74 PRO A O 1
ATOM 562 N N . PHE A 1 75 ? 4.742 -1.354 14.625 1 83.25 75 PHE A N 1
ATOM 563 C CA . PHE A 1 75 ? 5.758 -0.49 14.031 1 83.25 75 PHE A CA 1
ATOM 564 C C . PHE A 1 75 ? 5.207 0.911 13.797 1 83.25 75 PHE A C 1
ATOM 566 O O . PHE A 1 75 ? 5.973 1.866 13.648 1 83.25 75 PHE A O 1
ATOM 573 N N . GLY A 1 76 ? 3.904 0.96 13.742 1 80.25 76 GLY A N 1
ATOM 574 C CA . GLY A 1 76 ? 3.291 2.277 13.672 1 80.25 76 GLY A CA 1
ATOM 575 C C . GLY A 1 76 ? 3.525 3.113 14.914 1 80.25 76 GLY A C 1
ATOM 576 O O . GLY A 1 76 ? 3.748 4.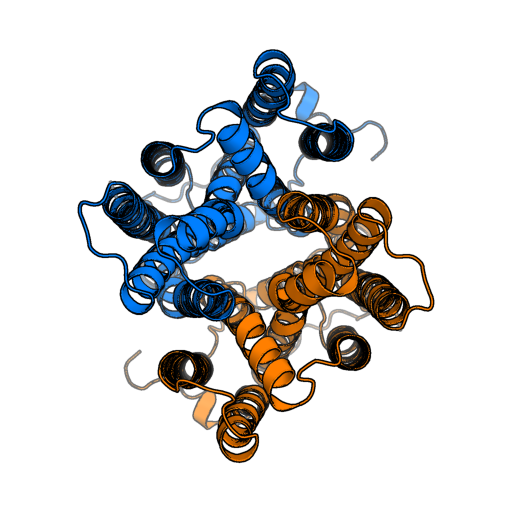324 14.82 1 80.25 76 GLY A O 1
ATOM 577 N N . PHE A 1 77 ? 3.566 2.391 16.047 1 80.31 77 PHE A N 1
ATOM 578 C CA . PHE A 1 77 ? 3.836 3.066 17.312 1 80.31 77 PHE A CA 1
ATOM 579 C C . PHE A 1 77 ? 5.27 3.584 17.344 1 80.31 77 PHE A C 1
ATOM 581 O O . PHE A 1 77 ? 5.527 4.676 17.859 1 80.31 77 PHE A O 1
ATOM 588 N N . ILE A 1 78 ? 6.086 2.838 16.812 1 82.31 78 ILE A N 1
ATOM 589 C CA . ILE A 1 78 ? 7.496 3.215 16.812 1 82.31 78 ILE A CA 1
ATOM 590 C C . ILE A 1 78 ? 7.703 4.441 15.93 1 82.31 78 ILE A C 1
ATOM 592 O O . ILE A 1 78 ? 8.445 5.355 16.297 1 82.31 78 ILE A O 1
ATOM 596 N N . PHE A 1 79 ? 7 4.504 14.891 1 81.62 79 PHE A N 1
ATOM 597 C CA . PHE A 1 79 ? 7.105 5.645 13.992 1 81.62 79 PHE A CA 1
ATOM 598 C C . PHE A 1 79 ? 6.609 6.918 14.672 1 81.62 79 PHE A C 1
ATOM 600 O O . PHE A 1 79 ? 7.23 7.973 14.555 1 81.62 79 PHE A O 1
ATOM 607 N N . ASP A 1 80 ? 5.492 6.777 15.352 1 80.5 80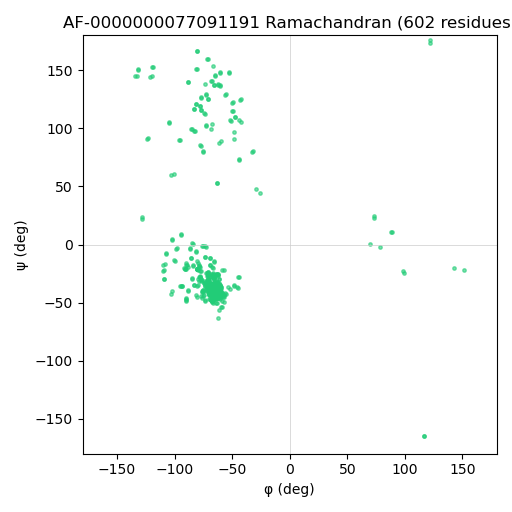 ASP A N 1
ATOM 608 C CA . ASP A 1 80 ? 4.875 7.957 15.945 1 80.5 80 ASP A CA 1
ATOM 609 C C . ASP A 1 80 ? 5.684 8.461 17.141 1 80.5 80 ASP A C 1
ATOM 611 O O . ASP A 1 80 ? 5.691 9.656 17.438 1 80.5 80 ASP A O 1
ATOM 615 N N . TYR A 1 81 ? 6.355 7.504 17.719 1 77.75 81 TYR A N 1
ATOM 616 C CA . TYR A 1 81 ? 7.07 7.895 18.938 1 77.75 81 TYR A CA 1
ATOM 617 C C . TYR A 1 81 ? 8.477 8.375 18.594 1 77.75 81 TYR A C 1
ATOM 619 O O . TYR A 1 81 ? 8.938 9.391 19.125 1 77.75 81 TYR A O 1
ATOM 627 N N . ILE A 1 82 ? 9.227 7.672 17.766 1 77.5 82 ILE A N 1
ATOM 628 C CA . ILE A 1 82 ? 10.648 7.957 17.578 1 77.5 82 ILE A CA 1
ATOM 629 C C . ILE A 1 82 ? 10.867 8.562 16.203 1 77.5 82 ILE A C 1
ATOM 631 O O . ILE A 1 82 ? 11.828 9.312 15.984 1 77.5 82 ILE A O 1
ATOM 635 N N . GLY A 1 83 ? 10.047 8.211 15.289 1 80.38 83 GLY A N 1
ATOM 636 C CA . GLY A 1 83 ? 10.242 8.719 13.938 1 80.38 83 GLY A CA 1
ATOM 637 C C . GLY A 1 83 ? 10.547 7.625 12.93 1 80.38 83 GLY A C 1
ATOM 638 O O . GLY A 1 83 ? 10.383 6.438 13.227 1 80.38 83 GLY A O 1
ATOM 639 N N . PRO A 1 84 ? 11.031 8.031 11.766 1 84.44 84 PRO A N 1
ATOM 640 C CA . PRO A 1 84 ? 11.172 7.078 10.664 1 84.44 84 PRO A CA 1
ATOM 641 C C . PRO A 1 84 ? 12.477 6.285 10.742 1 84.44 84 PRO A C 1
ATOM 643 O O . PRO A 1 84 ? 12.594 5.223 10.125 1 84.44 84 PRO A O 1
ATOM 646 N N . LYS A 1 85 ? 13.484 6.625 11.422 1 86.38 85 LYS A N 1
ATOM 647 C CA . LYS A 1 85 ? 14.812 6.023 11.383 1 86.38 85 LYS A CA 1
ATOM 648 C C . LYS A 1 85 ? 14.773 4.574 11.852 1 86.38 85 LYS A C 1
ATOM 650 O O . LYS A 1 85 ? 15.305 3.684 11.188 1 86.38 85 LYS A O 1
ATOM 655 N N . PRO A 1 86 ? 14.078 4.332 12.961 1 87.75 86 PRO A N 1
ATOM 656 C CA . PRO A 1 86 ? 14.023 2.928 13.383 1 87.75 86 PRO A CA 1
ATOM 657 C C . PRO A 1 86 ? 13.25 2.053 12.391 1 87.75 86 PRO A C 1
ATOM 659 O O . PRO A 1 86 ? 13.508 0.849 12.305 1 87.75 86 PRO A O 1
ATOM 662 N N . ILE A 1 87 ? 12.336 2.566 11.727 1 88.62 87 ILE A N 1
ATOM 663 C CA . ILE A 1 87 ? 11.539 1.815 10.766 1 88.62 87 ILE A CA 1
ATOM 664 C C . ILE A 1 87 ? 12.43 1.312 9.633 1 88.62 87 ILE A C 1
ATOM 666 O O . ILE A 1 87 ? 12.297 0.168 9.188 1 88.62 87 ILE A O 1
ATOM 670 N N . PHE A 1 88 ? 13.367 2.111 9.227 1 90.19 88 PHE A N 1
ATOM 671 C CA . PHE A 1 88 ? 14.281 1.715 8.164 1 90.19 88 PHE A CA 1
ATOM 672 C C . PHE A 1 88 ? 15.25 0.646 8.648 1 90.19 88 PHE A C 1
ATOM 674 O O . PHE A 1 88 ? 15.586 -0.279 7.902 1 90.19 88 PHE A O 1
ATOM 681 N N . VAL A 1 89 ? 15.633 0.79 9.867 1 91.44 89 VAL A N 1
ATOM 682 C CA . VAL A 1 89 ? 16.547 -0.199 10.438 1 91.44 89 VAL A CA 1
ATOM 683 C C . VAL A 1 89 ? 15.852 -1.553 10.531 1 91.44 89 VAL A C 1
ATOM 685 O O . VAL A 1 89 ? 16.406 -2.576 10.125 1 91.44 89 VAL A O 1
ATOM 688 N N . ILE A 1 90 ? 14.703 -1.521 11.008 1 92.19 90 ILE A N 1
ATOM 689 C CA . ILE A 1 90 ? 13.938 -2.754 11.117 1 92.19 90 ILE A CA 1
ATOM 690 C C . ILE A 1 90 ? 13.688 -3.34 9.727 1 92.19 90 ILE A C 1
ATOM 692 O O . ILE A 1 90 ? 13.766 -4.555 9.539 1 92.19 90 ILE A O 1
ATOM 696 N N . GLY A 1 91 ? 13.391 -2.471 8.781 1 92.06 91 GLY A N 1
ATOM 697 C CA . GLY A 1 91 ? 13.172 -2.93 7.418 1 92.06 91 GLY A CA 1
ATOM 698 C C . GLY A 1 91 ? 14.398 -3.598 6.816 1 92.06 91 GLY A C 1
ATOM 699 O O . GLY A 1 91 ? 14.289 -4.672 6.223 1 92.06 91 GLY A O 1
ATOM 700 N N . ILE A 1 92 ? 15.539 -3 7.047 1 93.31 92 ILE A N 1
ATOM 701 C CA . ILE A 1 92 ? 16.797 -3.521 6.504 1 93.31 92 ILE A CA 1
ATOM 702 C C . ILE A 1 92 ? 17.094 -4.875 7.137 1 93.31 92 ILE A C 1
ATOM 704 O O . ILE A 1 92 ? 17.469 -5.824 6.438 1 93.31 92 ILE A O 1
ATOM 708 N N . VAL A 1 93 ? 16.875 -4.953 8.344 1 94.25 93 VAL A N 1
ATOM 709 C CA . VAL A 1 93 ? 17.234 -6.164 9.078 1 94.25 93 VAL A CA 1
ATOM 710 C C . VAL A 1 93 ? 16.25 -7.285 8.727 1 94.25 93 VAL A C 1
ATOM 712 O O . VAL A 1 93 ? 16.672 -8.414 8.469 1 94.25 93 VAL A O 1
ATOM 715 N N . THR A 1 94 ? 15.055 -6.98 8.781 1 93.38 94 THR A N 1
ATOM 716 C CA . THR A 1 94 ? 14.055 -8.008 8.531 1 93.38 94 THR A CA 1
ATOM 717 C C . THR A 1 94 ? 14.109 -8.477 7.074 1 93.38 94 THR A C 1
ATOM 719 O O . THR A 1 94 ? 14.102 -9.672 6.801 1 93.38 94 THR A O 1
ATOM 722 N N . TYR A 1 95 ? 14.094 -7.543 6.176 1 93 95 TYR A N 1
ATOM 723 C CA . TYR A 1 95 ? 14.203 -7.945 4.777 1 93 95 TYR A CA 1
ATOM 724 C C . TYR A 1 95 ? 15.5 -8.695 4.523 1 93 95 TYR A C 1
ATOM 726 O O . TYR A 1 95 ? 15.523 -9.688 3.785 1 93 95 TYR A O 1
ATOM 734 N N . GLY A 1 96 ? 16.594 -8.156 5.074 1 93.31 96 GLY A N 1
ATOM 735 C CA . GLY A 1 96 ? 17.875 -8.82 4.906 1 93.31 96 GLY A CA 1
ATOM 736 C C . GLY A 1 96 ? 17.875 -10.25 5.414 1 93.31 96 GLY A C 1
ATOM 737 O O . GLY A 1 96 ? 18.359 -11.156 4.73 1 93.31 96 GLY A O 1
ATOM 738 N N . LEU A 1 97 ? 17.297 -10.375 6.523 1 94.31 97 LEU A N 1
ATOM 739 C CA . LEU A 1 97 ? 17.219 -11.711 7.102 1 94.31 97 LEU A CA 1
ATOM 740 C C . LEU A 1 97 ? 16.359 -12.625 6.25 1 94.31 97 LEU A C 1
ATOM 742 O O . LEU A 1 97 ? 16.719 -13.773 5.984 1 94.31 97 LEU A O 1
ATOM 746 N N . GLY A 1 98 ? 15.227 -12.133 5.844 1 93.56 98 GLY A N 1
ATOM 747 C CA . GLY A 1 98 ? 14.344 -12.93 5.008 1 93.56 98 GLY A CA 1
ATOM 748 C C . GLY A 1 98 ? 14.961 -13.305 3.67 1 93.56 98 GLY A C 1
ATOM 749 O O . GLY A 1 98 ? 14.906 -14.461 3.256 1 93.56 98 GLY A O 1
ATOM 750 N N . ALA A 1 99 ? 15.547 -12.383 3.051 1 92.94 99 ALA A N 1
ATOM 751 C CA . ALA A 1 99 ? 16.172 -12.625 1.753 1 92.94 99 ALA A CA 1
ATOM 752 C C . ALA A 1 99 ? 17.344 -13.586 1.883 1 92.94 99 ALA A C 1
ATOM 754 O O . ALA A 1 99 ? 17.547 -14.461 1.035 1 92.94 99 ALA A O 1
ATOM 755 N N . ALA A 1 100 ? 18.109 -13.445 2.895 1 93.75 100 ALA A N 1
ATOM 756 C CA . ALA A 1 100 ? 19.234 -14.344 3.121 1 93.75 100 ALA A CA 1
ATOM 757 C C . ALA A 1 100 ? 18.766 -15.773 3.373 1 93.75 100 ALA A C 1
ATOM 759 O O . ALA A 1 100 ? 19.344 -16.719 2.852 1 93.75 100 ALA A O 1
ATOM 760 N N . LEU A 1 101 ? 17.734 -15.867 4.164 1 93.88 101 LEU A N 1
ATOM 761 C CA . LEU A 1 101 ? 17.203 -17.188 4.465 1 93.88 101 LEU A CA 1
ATOM 762 C C . LEU A 1 101 ? 16.625 -17.844 3.211 1 93.88 101 LEU A C 1
ATOM 764 O O . LEU A 1 101 ? 16.766 -19.047 3.014 1 93.88 101 LEU A O 1
ATOM 768 N N . PHE A 1 102 ? 15.969 -17.094 2.365 1 91.38 102 PHE A N 1
ATOM 769 C CA . PHE A 1 102 ? 15.484 -17.609 1.092 1 91.38 102 PHE A CA 1
ATOM 770 C C . PHE A 1 102 ? 16.656 -18.062 0.216 1 91.38 102 PHE A C 1
ATOM 772 O O . PHE A 1 102 ? 16.594 -19.125 -0.401 1 91.38 102 PHE A O 1
ATOM 779 N N . ALA A 1 103 ? 17.641 -17.203 0.178 1 91.12 103 ALA A N 1
ATOM 780 C CA . ALA A 1 103 ? 18.812 -17.547 -0.636 1 91.12 103 ALA A CA 1
ATOM 781 C C . ALA A 1 103 ? 19.469 -18.828 -0.152 1 91.12 103 ALA A C 1
ATOM 783 O O . ALA A 1 103 ? 19.844 -19.688 -0.96 1 91.12 103 ALA A O 1
ATOM 784 N N . LEU A 1 104 ? 19.562 -18.984 1.102 1 91.94 104 LEU A N 1
ATOM 785 C CA . LEU A 1 104 ? 20.172 -20.172 1.679 1 91.94 104 LEU A CA 1
ATOM 786 C C . LEU A 1 104 ? 19.297 -21.406 1.448 1 91.94 104 LEU A C 1
ATOM 788 O O . LEU A 1 104 ? 19.812 -22.5 1.24 1 91.94 104 LEU A O 1
ATOM 792 N N . THR A 1 105 ? 18.047 -21.172 1.507 1 90.56 105 THR A N 1
ATOM 793 C CA . THR A 1 105 ? 17.141 -22.281 1.251 1 90.56 105 THR A CA 1
ATOM 794 C C . THR A 1 105 ? 17.219 -22.719 -0.206 1 90.56 105 THR A C 1
ATOM 796 O O . THR A 1 105 ? 17.281 -23.922 -0.492 1 90.56 105 THR A O 1
ATOM 799 N N . PHE A 1 106 ? 17.266 -21.828 -1.107 1 89.19 106 PHE A N 1
ATOM 800 C CA . PHE A 1 106 ? 17.281 -22.125 -2.533 1 89.19 106 PHE A CA 1
ATOM 801 C C . PHE A 1 106 ? 18.641 -22.688 -2.939 1 89.19 106 PHE A C 1
ATOM 803 O O . PHE A 1 106 ? 18.766 -23.359 -3.969 1 89.19 106 PHE A O 1
ATOM 810 N N . SER A 1 107 ? 19.609 -22.375 -2.193 1 88.12 107 SER A N 1
ATOM 811 C CA . SER A 1 107 ? 20.938 -22.938 -2.445 1 88.12 107 SER A CA 1
ATOM 812 C C . SER A 1 107 ? 21.062 -24.344 -1.873 1 88.12 107 SER A C 1
ATOM 814 O O . SER A 1 107 ? 22.078 -25.016 -2.072 1 88.12 107 SER A O 1
ATOM 816 N N . GLY A 1 108 ? 20.062 -24.828 -1.16 1 85.56 108 GLY A N 1
ATOM 817 C CA . GLY A 1 108 ? 20.047 -26.172 -0.626 1 85.56 108 GLY A CA 1
ATOM 818 C C . GLY A 1 108 ? 20.703 -26.281 0.734 1 85.56 108 GLY A C 1
ATOM 819 O O . GLY A 1 108 ? 20.922 -27.391 1.241 1 85.56 108 GLY A O 1
ATOM 820 N N . ARG A 1 109 ? 21 -25.188 1.36 1 85.88 109 ARG A N 1
ATOM 821 C CA . ARG A 1 109 ? 21.703 -25.219 2.637 1 85.88 109 ARG A CA 1
ATOM 822 C C . ARG A 1 109 ? 20.734 -25.406 3.797 1 85.88 109 ARG A C 1
ATOM 824 O O . ARG A 1 109 ? 21.094 -25.938 4.844 1 85.88 109 ARG A O 1
ATOM 831 N N . ILE A 1 110 ? 19.531 -24.906 3.596 1 85.62 110 ILE A N 1
ATOM 832 C CA . ILE A 1 110 ? 18.484 -25.047 4.598 1 85.62 110 ILE A CA 1
ATOM 833 C C . ILE A 1 110 ? 17.297 -25.812 4.008 1 85.62 110 ILE A C 1
ATOM 835 O O . ILE A 1 110 ? 17.047 -25.75 2.805 1 85.62 110 ILE A O 1
ATOM 839 N N . GLY A 1 111 ? 16.672 -26.594 4.816 1 83.19 111 GLY A N 1
ATOM 840 C CA . GLY A 1 111 ? 15.523 -27.375 4.363 1 83.19 111 GLY A CA 1
ATOM 841 C C . GLY A 1 111 ? 14.344 -26.5 3.965 1 83.19 111 GLY A C 1
ATOM 842 O O . GLY A 1 111 ? 14.188 -25.391 4.453 1 83.19 111 GLY A O 1
ATOM 843 N N . ALA A 1 112 ? 13.688 -27.031 2.98 1 83 112 ALA A N 1
ATOM 844 C CA . ALA A 1 112 ? 12.531 -26.312 2.469 1 83 112 ALA A CA 1
ATOM 845 C C . ALA A 1 112 ? 11.227 -26.969 2.928 1 83 112 ALA A C 1
ATOM 847 O O . ALA A 1 112 ? 11 -28.141 2.674 1 83 112 ALA A O 1
ATOM 848 N N . SER A 1 113 ? 10.609 -26.359 3.852 1 86.5 113 SER A N 1
ATOM 849 C CA . SER A 1 113 ? 9.258 -26.75 4.242 1 86.5 113 SER A CA 1
ATOM 850 C C . SER A 1 113 ? 8.266 -25.609 4.031 1 86.5 113 SER A C 1
ATOM 852 O O . SER A 1 113 ? 8.656 -24.438 3.961 1 86.5 113 SER A O 1
ATOM 854 N N . VAL A 1 114 ? 7.055 -26 3.807 1 85.5 114 VAL A N 1
ATOM 855 C CA . VAL A 1 114 ? 6.012 -25 3.588 1 85.5 114 VAL A CA 1
ATOM 856 C C . VAL A 1 114 ? 5.965 -24.031 4.77 1 85.5 114 VAL A C 1
ATOM 858 O O . VAL A 1 114 ? 5.883 -22.828 4.582 1 85.5 114 VAL A O 1
ATOM 861 N N . GLY A 1 115 ? 6.07 -24.562 5.949 1 83.06 115 GLY A N 1
ATOM 862 C CA . GLY A 1 115 ? 6.043 -23.734 7.145 1 83.06 115 GLY A CA 1
ATOM 863 C C . GLY A 1 115 ? 7.242 -22.812 7.258 1 83.06 115 GLY A C 1
ATOM 864 O O . GLY A 1 115 ? 7.098 -21.625 7.578 1 83.06 115 GLY A O 1
ATOM 865 N N . SER A 1 116 ? 8.367 -23.391 7.012 1 88.75 116 SER A N 1
ATOM 866 C CA . SER A 1 116 ? 9.586 -22.594 7.109 1 88.75 116 SER A CA 1
ATOM 867 C C . SER A 1 116 ? 9.609 -21.5 6.055 1 88.75 116 SER A C 1
ATOM 869 O O . SER A 1 116 ? 9.992 -20.359 6.348 1 88.75 116 SER A O 1
ATOM 871 N N . LEU A 1 117 ? 9.156 -21.859 4.914 1 90 117 LEU A N 1
ATOM 872 C CA . LEU A 1 117 ? 9.172 -20.875 3.838 1 90 117 LEU A CA 1
ATOM 873 C C . LEU A 1 117 ? 8.125 -19.781 4.078 1 90 117 LEU A C 1
ATOM 875 O O . LEU A 1 117 ? 8.328 -18.625 3.705 1 90 117 LEU A O 1
ATOM 879 N N . ALA A 1 118 ? 7.102 -20.156 4.719 1 86.06 118 ALA A N 1
ATOM 880 C CA . ALA A 1 118 ? 6.07 -19.188 5.059 1 86.06 118 ALA A CA 1
ATOM 881 C C . ALA A 1 118 ? 6.594 -18.156 6.062 1 86.06 118 ALA A C 1
ATOM 883 O O . ALA A 1 118 ? 6.348 -16.969 5.922 1 86.06 118 ALA A O 1
ATOM 884 N N . ILE A 1 119 ? 7.32 -18.656 6.98 1 87.56 119 ILE A N 1
ATOM 885 C CA . ILE A 1 119 ? 7.875 -17.781 8 1 87.56 119 ILE A CA 1
ATOM 886 C C . ILE A 1 119 ? 8.945 -16.891 7.383 1 87.56 119 ILE A C 1
ATOM 888 O O . ILE A 1 119 ? 9.016 -15.695 7.691 1 87.56 119 ILE A O 1
ATOM 892 N N . ILE A 1 120 ? 9.75 -17.484 6.594 1 91.81 120 ILE A N 1
ATOM 893 C CA . ILE A 1 120 ? 10.797 -16.719 5.922 1 91.81 120 ILE A CA 1
ATOM 894 C C . ILE A 1 120 ? 10.164 -15.633 5.051 1 91.81 120 ILE A C 1
ATOM 896 O O . ILE A 1 120 ? 10.609 -14.484 5.062 1 91.81 120 ILE A O 1
ATOM 900 N N . ASN A 1 121 ? 9.148 -16.031 4.363 1 89.19 121 ASN A N 1
ATOM 901 C CA . ASN A 1 121 ? 8.438 -15.062 3.537 1 89.19 121 ASN A CA 1
ATOM 902 C C . ASN A 1 121 ? 7.805 -13.961 4.387 1 89.19 121 ASN A C 1
ATOM 904 O O . ASN A 1 121 ? 7.754 -12.805 3.973 1 89.19 121 ASN A O 1
ATOM 908 N N . ALA A 1 122 ? 7.332 -14.305 5.504 1 89.19 122 ALA A N 1
ATOM 909 C CA . ALA A 1 122 ? 6.73 -13.336 6.414 1 89.19 122 ALA A CA 1
ATOM 910 C C . ALA A 1 122 ? 7.762 -12.312 6.891 1 89.19 122 ALA A C 1
ATOM 912 O O . ALA A 1 122 ? 7.488 -11.117 6.918 1 89.19 122 ALA A O 1
ATOM 913 N N . ILE A 1 123 ? 8.875 -12.812 7.215 1 91.88 123 ILE A N 1
ATOM 914 C CA . ILE A 1 123 ? 9.945 -11.938 7.68 1 91.88 123 ILE A CA 1
ATOM 915 C C . ILE A 1 123 ? 10.336 -10.969 6.566 1 91.88 123 ILE A C 1
ATOM 917 O O . ILE A 1 123 ? 10.508 -9.773 6.809 1 91.88 123 ILE A O 1
ATOM 921 N N . MET A 1 124 ? 10.438 -11.461 5.434 1 92.19 124 MET A N 1
ATOM 922 C CA . MET A 1 124 ? 10.789 -10.625 4.293 1 92.19 124 MET A CA 1
ATOM 923 C C . MET A 1 124 ? 9.703 -9.594 4.02 1 92.19 124 MET A C 1
ATOM 925 O O . MET A 1 124 ? 10 -8.43 3.727 1 92.19 124 MET A O 1
ATOM 929 N N . ASN A 1 125 ? 8.484 -9.969 4.168 1 90.06 125 ASN A N 1
ATOM 930 C CA . ASN A 1 125 ? 7.367 -9.078 3.889 1 90.06 125 ASN A CA 1
ATOM 931 C C . ASN A 1 125 ? 7.258 -7.973 4.938 1 90.06 125 ASN A C 1
ATOM 933 O O . ASN A 1 125 ? 6.805 -6.867 4.641 1 90.06 125 ASN A O 1
ATOM 937 N N . ILE A 1 126 ? 7.664 -8.281 6.098 1 91.25 126 ILE A N 1
ATOM 938 C CA . ILE A 1 126 ? 7.703 -7.246 7.125 1 91.25 126 ILE A CA 1
ATOM 939 C C . ILE A 1 126 ? 8.648 -6.129 6.691 1 91.25 126 ILE A C 1
ATOM 941 O O . ILE A 1 126 ? 8.336 -4.945 6.84 1 91.25 126 ILE A O 1
ATOM 945 N N . GLY A 1 127 ? 9.781 -6.582 6.234 1 91.75 127 GLY A N 1
ATOM 946 C CA . GLY A 1 127 ? 10.719 -5.598 5.723 1 91.75 127 GLY A CA 1
ATOM 947 C C . GLY A 1 127 ? 10.156 -4.777 4.578 1 91.75 127 GLY A C 1
ATOM 948 O O . GLY A 1 127 ? 10.328 -3.557 4.543 1 91.75 127 GLY A O 1
ATOM 949 N N . CYS A 1 128 ? 9.469 -5.379 3.686 1 91.06 128 CYS A N 1
ATOM 950 C CA . CYS A 1 128 ? 8.852 -4.688 2.561 1 91.06 128 CYS A CA 1
ATOM 951 C C . CYS A 1 128 ? 7.809 -3.684 3.041 1 91.06 128 CYS A C 1
ATOM 953 O O . CYS A 1 128 ? 7.719 -2.574 2.516 1 91.06 128 CYS A O 1
ATOM 955 N N . ALA A 1 129 ? 7.102 -4.082 4.039 1 89.12 129 ALA A N 1
ATOM 956 C CA . ALA A 1 129 ? 6.055 -3.217 4.578 1 89.12 129 ALA A CA 1
ATOM 957 C C . ALA A 1 129 ? 6.656 -1.971 5.227 1 89.12 129 ALA A C 1
ATOM 959 O O . ALA A 1 129 ? 6.082 -0.882 5.141 1 89.12 129 ALA A O 1
ATOM 960 N N . MET A 1 130 ? 7.766 -2.197 5.859 1 91.19 130 MET A N 1
ATOM 961 C CA . MET A 1 130 ? 8.438 -1.065 6.488 1 91.19 130 MET A CA 1
ATOM 962 C C . MET A 1 130 ? 8.922 -0.071 5.441 1 91.19 130 MET A C 1
ATOM 964 O O . MET A 1 130 ? 8.828 1.142 5.637 1 91.19 130 MET A O 1
ATOM 968 N N . PHE A 1 131 ? 9.398 -0.613 4.379 1 90.94 131 PHE A N 1
ATOM 969 C CA . PHE A 1 131 ? 9.898 0.253 3.318 1 90.94 131 PHE A CA 1
ATOM 970 C C . PHE A 1 131 ? 8.75 0.917 2.57 1 90.94 131 PHE A C 1
ATOM 972 O O . PHE A 1 131 ? 8.961 1.854 1.799 1 90.94 131 PHE A O 1
ATOM 979 N N . ASP A 1 132 ? 7.621 0.515 2.795 1 88 132 ASP A N 1
ATOM 980 C CA . ASP A 1 132 ? 6.441 1.146 2.211 1 88 132 ASP A CA 1
ATOM 981 C C . ASP A 1 132 ? 5.902 2.252 3.117 1 88 132 ASP A C 1
ATOM 983 O O . ASP A 1 132 ? 5.684 3.379 2.668 1 88 132 ASP A O 1
ATOM 987 N N . MET A 1 133 ? 5.777 1.935 4.352 1 86.44 133 MET A N 1
ATOM 988 C CA . MET A 1 133 ? 5.152 2.834 5.316 1 86.44 133 MET A CA 1
ATOM 989 C C . MET A 1 133 ? 6.094 3.98 5.68 1 86.44 133 MET A C 1
ATOM 991 O O . MET A 1 133 ? 5.688 5.145 5.688 1 86.44 133 MET A O 1
ATOM 995 N N . GLY A 1 134 ? 7.355 3.678 5.914 1 86 134 GLY A N 1
ATOM 996 C CA . GLY A 1 134 ? 8.312 4.656 6.398 1 86 134 GLY A CA 1
ATOM 997 C C . GLY A 1 134 ? 8.477 5.848 5.473 1 86 134 GLY A C 1
ATOM 998 O O . GLY A 1 134 ? 8.234 6.988 5.871 1 86 134 GLY A O 1
ATOM 999 N N . PRO A 1 135 ? 8.758 5.504 4.246 1 87.81 135 PRO A N 1
ATOM 1000 C CA . PRO A 1 135 ? 9.008 6.621 3.33 1 87.81 135 PRO A CA 1
ATOM 1001 C C . PRO A 1 135 ? 7.746 7.43 3.027 1 87.81 135 PRO A C 1
ATOM 1003 O O . PRO A 1 135 ? 7.805 8.656 2.904 1 87.81 135 PRO A O 1
ATOM 1006 N N . ILE A 1 136 ? 6.645 6.789 2.951 1 85 136 ILE A N 1
ATOM 1007 C CA . ILE A 1 136 ? 5.402 7.488 2.637 1 85 136 ILE A CA 1
ATOM 1008 C C . ILE A 1 136 ? 5.051 8.453 3.768 1 85 136 ILE A C 1
ATOM 1010 O O . ILE A 1 136 ? 4.746 9.625 3.521 1 85 136 ILE A O 1
ATOM 1014 N N . LEU A 1 137 ? 5.129 8.008 4.969 1 84.44 137 LEU A N 1
ATOM 1015 C CA . LEU A 1 137 ? 4.801 8.852 6.113 1 84.44 137 LEU A CA 1
ATOM 1016 C C . LEU A 1 137 ? 5.797 10 6.242 1 84.44 137 LEU A C 1
ATOM 1018 O O . LEU A 1 137 ? 5.426 11.109 6.617 1 84.44 137 LEU A O 1
ATOM 1022 N N . SER A 1 138 ? 7.016 9.68 5.918 1 84.5 138 SER A N 1
ATOM 1023 C CA . SER A 1 138 ? 8.055 10.703 6.047 1 84.5 138 SER A CA 1
ATOM 1024 C C . SER A 1 138 ? 7.887 11.797 4.996 1 84.5 138 SER A C 1
ATOM 1026 O O . SER A 1 138 ? 8.016 12.984 5.297 1 84.5 138 SER A O 1
ATOM 1028 N N . VAL A 1 139 ? 7.598 11.383 3.832 1 83.25 139 VAL A N 1
ATOM 1029 C CA . VAL A 1 139 ? 7.5 12.359 2.752 1 83.25 139 VAL A CA 1
ATOM 1030 C C . VAL A 1 139 ? 6.223 13.18 2.91 1 83.25 139 VAL A C 1
ATOM 1032 O O . VAL A 1 139 ? 6.199 14.367 2.582 1 83.25 139 VAL A O 1
ATOM 1035 N N . LEU A 1 140 ? 5.18 12.625 3.438 1 79.69 140 LEU A N 1
ATOM 1036 C CA . LEU A 1 140 ? 3.922 13.336 3.637 1 79.69 140 LEU A CA 1
ATOM 1037 C C . LEU A 1 140 ? 4.082 14.445 4.672 1 79.69 140 LEU A C 1
ATOM 1039 O O . LEU A 1 140 ? 3.369 15.445 4.629 1 79.69 140 LEU A O 1
ATOM 1043 N N . SER A 1 141 ? 4.984 14.195 5.523 1 77.62 141 SER A N 1
ATOM 1044 C CA . SER A 1 141 ? 5.223 15.203 6.547 1 77.62 141 SER A CA 1
ATOM 1045 C C . SER A 1 141 ? 5.895 16.438 5.957 1 77.62 141 SER A C 1
ATOM 1047 O O . SER A 1 141 ? 5.754 17.547 6.488 1 77.62 141 SER A O 1
ATOM 1049 N N . TRP A 1 142 ? 6.57 16.188 4.824 1 76.3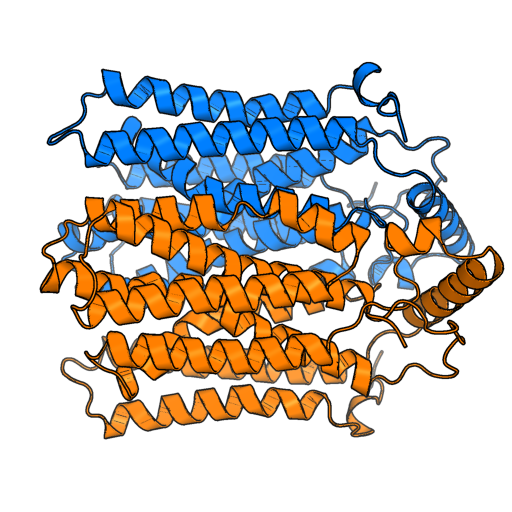1 142 TRP A N 1
ATOM 1050 C CA . TRP A 1 142 ? 7.277 17.297 4.195 1 76.31 142 TRP A CA 1
ATOM 1051 C C . TRP A 1 142 ? 6.367 18.047 3.223 1 76.31 142 TRP A C 1
ATOM 1053 O O . TRP A 1 142 ? 6.652 19.172 2.842 1 76.31 142 TRP A O 1
ATOM 1063 N N . PHE A 1 143 ? 5.305 17.391 2.814 1 75.94 143 PHE A N 1
ATOM 1064 C CA . PHE A 1 143 ? 4.395 17.984 1.839 1 75.94 143 PHE A CA 1
ATOM 1065 C C . PHE A 1 143 ? 2.975 18.047 2.391 1 75.94 143 PHE A C 1
ATOM 1067 O O . PHE A 1 143 ? 2.146 17.188 2.082 1 75.94 143 PHE A O 1
ATOM 1074 N N . PRO A 1 144 ? 2.658 19.125 3.004 1 70.5 144 PRO A N 1
ATOM 1075 C CA . PRO A 1 144 ? 1.327 19.203 3.613 1 70.5 144 PRO A CA 1
ATOM 1076 C C . PRO A 1 144 ? 0.224 19.469 2.59 1 70.5 144 PRO A C 1
ATOM 1078 O O . PRO A 1 144 ? -0.948 19.172 2.854 1 70.5 144 PRO A O 1
ATOM 1081 N N . VAL A 1 145 ? 0.458 20.031 1.403 1 68.56 145 VAL A N 1
ATOM 1082 C CA . VAL A 1 145 ? -0.596 20.422 0.467 1 68.56 145 VAL A CA 1
ATOM 1083 C C . VAL A 1 145 ? -0.674 19.391 -0.664 1 68.56 145 VAL A C 1
ATOM 1085 O O . VAL A 1 145 ? -1.766 19.016 -1.094 1 68.56 145 VAL A O 1
ATOM 1088 N N . ASP A 1 146 ? 0.395 18.828 -1.299 1 79.75 146 ASP A N 1
ATOM 1089 C CA . ASP A 1 146 ? 0.439 17.922 -2.445 1 79.75 146 ASP A CA 1
ATOM 1090 C C . ASP A 1 146 ? 0.66 16.484 -2.002 1 79.75 146 ASP A C 1
ATOM 1092 O O . ASP A 1 146 ? 1.552 15.805 -2.51 1 79.75 146 ASP A O 1
ATOM 1096 N N . ARG A 1 147 ? -0.381 16.109 -1.186 1 80.69 147 ARG A N 1
ATOM 1097 C CA . ARG A 1 147 ? -0.23 14.766 -0.639 1 80.69 147 ARG A CA 1
ATOM 1098 C C . ARG A 1 147 ? -0.64 13.711 -1.66 1 80.69 147 ARG A C 1
ATOM 1100 O O . ARG A 1 147 ? -0.008 12.656 -1.759 1 80.69 147 ARG A O 1
ATOM 1107 N N . GLY A 1 148 ? -1.617 14.055 -2.385 1 81.88 148 GLY A N 1
ATOM 1108 C CA . GLY A 1 148 ? -2.123 13.102 -3.355 1 81.88 148 GLY A CA 1
ATOM 1109 C C . GLY A 1 148 ? -1.118 12.766 -4.441 1 81.88 148 GLY A C 1
ATOM 1110 O O . GLY A 1 148 ? -0.88 11.586 -4.734 1 81.88 148 GLY A O 1
ATOM 1111 N N . LEU A 1 149 ? -0.526 13.742 -4.93 1 81.56 149 LEU A N 1
ATOM 1112 C CA . LEU A 1 149 ? 0.441 13.547 -6.008 1 81.56 149 LEU A CA 1
ATOM 1113 C C . LEU A 1 149 ? 1.649 12.758 -5.512 1 81.56 149 LEU A C 1
ATOM 1115 O O . LEU A 1 149 ? 2.186 11.922 -6.238 1 81.56 149 LEU A O 1
ATOM 1119 N N . LEU A 1 150 ? 1.999 13.031 -4.367 1 84.31 150 LEU A N 1
ATOM 1120 C CA . LEU A 1 150 ? 3.164 12.367 -3.799 1 84.31 150 LEU A CA 1
ATOM 1121 C C . LEU A 1 150 ? 2.885 10.883 -3.572 1 84.31 150 LEU A C 1
ATOM 1123 O O . LEU A 1 150 ? 3.678 10.031 -3.977 1 84.31 150 LEU A O 1
ATOM 1127 N N . VAL A 1 151 ? 1.801 10.672 -3 1 83.25 151 VAL A N 1
ATOM 1128 C CA . VAL A 1 151 ? 1.438 9.289 -2.703 1 83.25 151 VAL A CA 1
ATOM 1129 C C . VAL A 1 151 ? 1.227 8.516 -4.004 1 83.25 151 VAL A C 1
ATOM 1131 O O . VAL A 1 151 ? 1.663 7.375 -4.133 1 83.25 151 VAL A O 1
ATOM 1134 N N . ALA A 1 152 ? 0.599 9.172 -4.8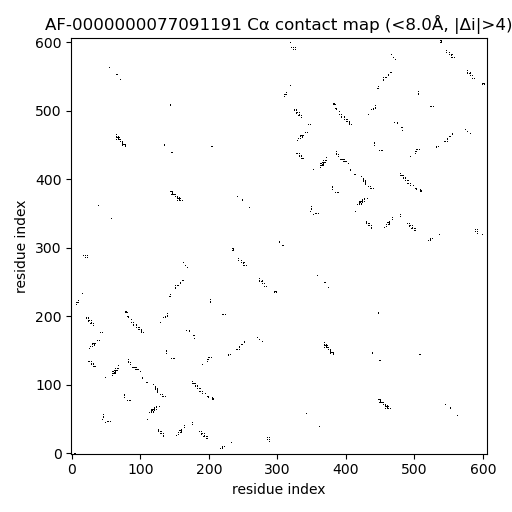75 1 84.44 152 ALA A N 1
ATOM 1135 C CA . ALA A 1 152 ? 0.367 8.531 -6.168 1 84.44 152 ALA A CA 1
ATOM 1136 C C . ALA A 1 152 ? 1.686 8.219 -6.867 1 84.44 152 ALA A C 1
ATOM 1138 O O . ALA A 1 152 ? 1.83 7.164 -7.488 1 84.44 152 ALA A O 1
ATOM 1139 N N . ALA A 1 153 ? 2.58 9.078 -6.805 1 84.56 153 ALA A N 1
ATOM 1140 C CA . ALA A 1 153 ? 3.881 8.875 -7.441 1 84.56 153 ALA A CA 1
ATOM 1141 C C . ALA A 1 153 ? 4.621 7.695 -6.816 1 84.56 153 ALA A C 1
ATOM 1143 O O . ALA A 1 153 ? 5.148 6.84 -7.527 1 84.56 153 ALA A O 1
ATOM 1144 N N . VAL A 1 154 ? 4.609 7.699 -5.559 1 85.75 154 VAL A N 1
ATOM 1145 C CA . VAL A 1 154 ? 5.324 6.641 -4.848 1 85.75 154 VAL A CA 1
ATOM 1146 C C . VAL A 1 154 ? 4.633 5.301 -5.086 1 85.75 154 VAL A C 1
ATOM 1148 O O . VAL A 1 154 ? 5.293 4.293 -5.34 1 85.75 154 VAL A O 1
ATOM 1151 N N . LYS A 1 155 ? 3.363 5.281 -5.055 1 84 155 LYS A N 1
ATOM 1152 C CA . LYS A 1 155 ? 2.613 4.047 -5.25 1 84 155 LYS A CA 1
ATOM 1153 C C . LYS A 1 155 ? 2.775 3.521 -6.676 1 84 155 LYS A C 1
ATOM 1155 O O . LYS A 1 155 ? 2.779 2.309 -6.898 1 84 155 LYS A O 1
ATOM 1160 N N . SER A 1 156 ? 2.824 4.426 -7.594 1 85.81 156 SER A N 1
ATOM 1161 C CA . SER A 1 156 ? 3.072 4.004 -8.969 1 85.81 156 SER A CA 1
ATOM 1162 C C . SER A 1 156 ? 4.414 3.291 -9.102 1 85.81 156 SER A C 1
ATOM 1164 O O . SER A 1 156 ? 4.535 2.322 -9.852 1 85.81 156 SER A O 1
ATOM 1166 N N . MET A 1 157 ? 5.316 3.77 -8.359 1 87.75 157 MET A N 1
ATOM 1167 C CA . MET A 1 157 ? 6.633 3.145 -8.398 1 87.75 157 MET A CA 1
ATOM 1168 C C . MET A 1 157 ? 6.609 1.772 -7.73 1 87.75 157 MET A C 1
ATOM 1170 O O . MET A 1 157 ? 7.348 0.87 -8.125 1 87.75 157 MET A O 1
ATOM 1174 N N . VAL A 1 158 ? 5.797 1.644 -6.793 1 85.44 158 VAL A N 1
ATOM 1175 C CA . VAL A 1 158 ? 5.637 0.338 -6.16 1 85.44 158 VAL A CA 1
ATOM 1176 C C . VAL A 1 158 ? 5.094 -0.665 -7.176 1 85.44 158 VAL A C 1
ATOM 1178 O O . VAL A 1 158 ? 5.578 -1.795 -7.266 1 85.44 158 VAL A O 1
ATOM 1181 N N . GLY A 1 159 ? 4.125 -0.237 -7.918 1 81.81 159 GLY A N 1
ATOM 1182 C CA . GLY A 1 159 ? 3.562 -1.086 -8.953 1 81.81 159 GLY A CA 1
ATOM 1183 C C . GLY A 1 159 ? 4.566 -1.468 -10.031 1 81.81 159 GLY A C 1
ATOM 1184 O O . GLY A 1 159 ? 4.566 -2.602 -10.508 1 81.81 159 GLY A O 1
ATOM 1185 N N . LEU A 1 160 ? 5.418 -0.601 -10.297 1 84.19 160 LEU A N 1
ATOM 1186 C CA . LEU A 1 160 ? 6.402 -0.835 -11.352 1 84.19 160 LEU A CA 1
ATOM 1187 C C . LEU A 1 160 ? 7.551 -1.693 -10.836 1 84.19 160 LEU A C 1
ATOM 1189 O O . LEU A 1 160 ? 8.305 -2.27 -11.633 1 84.19 160 LEU A O 1
ATOM 1193 N N . ALA A 1 161 ? 7.668 -1.668 -9.539 1 85.31 161 ALA A N 1
ATOM 1194 C CA . ALA A 1 161 ? 8.812 -2.344 -8.93 1 85.31 161 ALA A CA 1
ATOM 1195 C C . ALA A 1 161 ? 8.812 -3.832 -9.266 1 85.31 161 ALA A C 1
ATOM 1197 O O . ALA A 1 161 ? 9.852 -4.402 -9.602 1 85.31 161 ALA A O 1
ATOM 1198 N N . GLY A 1 162 ? 7.676 -4.477 -9.234 1 78.56 162 GLY A N 1
ATOM 1199 C CA . GLY A 1 162 ? 7.594 -5.895 -9.547 1 78.56 162 GLY A CA 1
ATOM 1200 C C . GLY A 1 162 ? 8.094 -6.227 -10.938 1 78.56 162 GLY A C 1
ATOM 1201 O O . GLY A 1 162 ? 8.812 -7.215 -11.125 1 78.56 162 GLY A O 1
ATOM 1202 N N . SER A 1 163 ? 7.727 -5.383 -11.844 1 78.25 163 SER A N 1
ATOM 1203 C CA . SER A 1 163 ? 8.117 -5.613 -13.227 1 78.25 163 SER A CA 1
ATOM 1204 C C . SER A 1 163 ? 9.609 -5.355 -13.43 1 78.25 163 SER A C 1
ATOM 1206 O O . SER A 1 163 ? 10.266 -6.059 -14.203 1 78.25 163 SER A O 1
ATOM 1208 N N . VAL A 1 164 ? 10.07 -4.406 -12.789 1 82.94 164 VAL A N 1
ATOM 1209 C CA . VAL A 1 164 ? 11.492 -4.109 -12.898 1 82.94 164 VAL A CA 1
ATOM 1210 C C . VAL A 1 164 ? 12.305 -5.27 -12.336 1 82.94 164 VAL A C 1
ATOM 1212 O O . VAL A 1 164 ? 13.266 -5.727 -12.961 1 82.94 164 VAL A O 1
ATOM 1215 N N . ILE A 1 165 ? 11.891 -5.727 -11.266 1 84.44 165 ILE A N 1
ATOM 1216 C CA . ILE A 1 165 ? 12.578 -6.836 -10.617 1 84.44 165 ILE A CA 1
ATOM 1217 C C . ILE A 1 165 ? 12.469 -8.086 -11.484 1 84.44 165 ILE A C 1
ATOM 1219 O O . ILE A 1 165 ? 13.453 -8.82 -11.648 1 84.44 165 ILE A O 1
ATOM 1223 N N . ALA A 1 166 ? 11.32 -8.266 -12.039 1 77.75 166 ALA A N 1
ATOM 1224 C CA . ALA A 1 166 ? 11.117 -9.43 -12.906 1 77.75 166 ALA A CA 1
ATOM 1225 C C . ALA A 1 166 ? 12.008 -9.359 -14.141 1 77.75 166 ALA A C 1
ATOM 1227 O O . ALA A 1 166 ? 12.57 -10.367 -14.562 1 77.75 166 ALA A O 1
ATOM 1228 N N . THR A 1 167 ? 12.047 -8.195 -14.68 1 78.25 167 THR A N 1
ATOM 1229 C CA . THR A 1 167 ? 12.883 -8.016 -15.859 1 78.25 167 THR A CA 1
ATOM 1230 C C . THR A 1 167 ? 14.352 -8.266 -15.523 1 78.25 167 THR A C 1
ATOM 1232 O O . THR A 1 167 ? 15.062 -8.914 -16.297 1 78.25 167 THR A O 1
ATOM 1235 N N . ILE A 1 168 ? 14.773 -7.762 -14.453 1 82.75 168 ILE A N 1
ATOM 1236 C CA . ILE A 1 168 ? 16.156 -7.969 -14.031 1 82.75 168 ILE A CA 1
ATOM 1237 C C . ILE A 1 168 ? 16.406 -9.453 -13.781 1 82.75 168 ILE A C 1
ATOM 1239 O O . ILE A 1 168 ? 17.438 -9.992 -14.156 1 82.75 168 ILE A O 1
ATOM 1243 N N . TYR A 1 169 ? 15.422 -10.102 -13.188 1 82.44 169 TYR A N 1
ATOM 1244 C CA . TYR A 1 169 ? 15.531 -11.531 -12.914 1 82.44 169 TYR A CA 1
ATOM 1245 C C . TYR A 1 169 ? 15.633 -12.328 -14.211 1 82.44 169 TYR A C 1
ATOM 1247 O O . TYR A 1 169 ? 16.516 -13.172 -14.359 1 82.44 169 TYR A O 1
ATOM 1255 N N . ASN A 1 170 ? 14.75 -12.094 -15.148 1 75.69 170 ASN A N 1
ATOM 1256 C CA . ASN A 1 170 ? 14.688 -12.859 -16.391 1 75.69 170 ASN A CA 1
ATOM 1257 C C . ASN A 1 170 ? 15.914 -12.617 -17.266 1 75.69 170 ASN A C 1
ATOM 1259 O O . ASN A 1 170 ? 16.344 -13.516 -17.984 1 75.69 170 ASN A O 1
ATOM 1263 N N . THR A 1 171 ? 16.406 -11.422 -17.172 1 78.88 171 THR A N 1
ATOM 1264 C CA . THR A 1 171 ? 17.531 -11.07 -18.016 1 78.88 171 THR A CA 1
ATOM 1265 C C . THR A 1 171 ? 18.844 -11.57 -17.422 1 78.88 171 THR A C 1
ATOM 1267 O O . THR A 1 171 ? 19.688 -12.125 -18.141 1 78.88 171 THR A O 1
ATOM 1270 N N . TYR A 1 172 ? 19.047 -11.406 -16.078 1 83.5 172 TYR A N 1
ATOM 1271 C CA . TYR A 1 172 ? 20.391 -11.633 -15.523 1 83.5 172 TYR A CA 1
ATOM 1272 C C . TYR A 1 172 ? 20.406 -12.898 -14.672 1 83.5 172 TYR A C 1
ATOM 1274 O O . TYR A 1 172 ? 21.469 -13.477 -14.438 1 83.5 172 TYR A O 1
ATOM 1282 N N . PHE A 1 173 ? 19.359 -13.398 -14.148 1 82.06 173 PHE A N 1
ATOM 1283 C CA . PHE A 1 173 ? 19.391 -14.477 -13.172 1 82.06 173 PHE A CA 1
ATOM 1284 C C . PHE A 1 173 ? 18.453 -15.617 -13.586 1 82.06 173 PHE A C 1
ATOM 1286 O O . PHE A 1 173 ? 18.031 -16.406 -12.742 1 82.06 173 PHE A O 1
ATOM 1293 N N . SER A 1 174 ? 18.203 -15.664 -14.812 1 76.81 174 SER A N 1
ATOM 1294 C CA . SER A 1 174 ? 17.266 -16.672 -15.266 1 76.81 174 SER A CA 1
ATOM 1295 C C . SER A 1 174 ? 17.656 -18.062 -14.758 1 76.81 174 SER A C 1
ATOM 1297 O O . SER A 1 174 ? 18.734 -18.562 -15.07 1 76.81 174 SER A O 1
ATOM 1299 N N . GLY A 1 175 ? 16.812 -18.516 -13.75 1 75.19 175 GLY A N 1
ATOM 1300 C CA . GLY A 1 175 ? 17.016 -19.859 -13.258 1 75.19 175 GLY A CA 1
ATOM 1301 C C . GLY A 1 175 ? 17.828 -19.906 -11.977 1 75.19 175 GLY A C 1
ATOM 1302 O O . GLY A 1 175 ? 17.812 -20.922 -11.266 1 75.19 175 GLY A O 1
ATOM 1303 N N . ASN A 1 176 ? 18.609 -18.922 -11.688 1 85.25 176 ASN A N 1
ATOM 1304 C CA . ASN A 1 176 ? 19.406 -18.891 -10.461 1 85.25 176 ASN A CA 1
ATOM 1305 C C . ASN A 1 176 ? 18.703 -18.094 -9.367 1 85.25 176 ASN A C 1
ATOM 1307 O O . ASN A 1 176 ? 19.016 -16.922 -9.141 1 85.25 176 ASN A O 1
ATOM 1311 N N . HIS A 1 177 ? 17.953 -18.766 -8.641 1 85.56 177 HIS A N 1
ATOM 1312 C CA . HIS A 1 177 ? 17.109 -18.125 -7.637 1 85.56 177 HIS A CA 1
ATOM 1313 C C . HIS A 1 177 ? 17.922 -17.672 -6.434 1 85.56 177 HIS A C 1
ATOM 1315 O O . HIS A 1 177 ? 17.656 -16.625 -5.852 1 85.56 177 HIS A O 1
ATOM 1321 N N . SER A 1 178 ? 18.969 -18.453 -6.121 1 87.5 178 SER A N 1
ATOM 1322 C CA . SER A 1 178 ? 19.781 -18.109 -4.961 1 87.5 178 SER A CA 1
ATOM 1323 C C . SER A 1 178 ? 20.547 -16.797 -5.195 1 87.5 178 SER A C 1
ATOM 1325 O O . SER A 1 178 ? 20.484 -15.883 -4.375 1 87.5 178 SER A O 1
ATOM 1327 N N . THR A 1 179 ? 21.203 -16.734 -6.355 1 89.38 179 THR A N 1
ATOM 1328 C CA . THR A 1 179 ? 21.969 -15.523 -6.676 1 89.38 179 THR A CA 1
ATOM 1329 C C . THR A 1 179 ? 21.047 -14.32 -6.812 1 89.38 179 THR A C 1
ATOM 1331 O O . THR A 1 179 ? 21.406 -13.203 -6.441 1 89.38 179 THR A O 1
ATOM 1334 N N . PHE A 1 180 ? 19.859 -14.578 -7.305 1 88.94 180 PHE A N 1
ATOM 1335 C CA . PHE A 1 180 ? 18.859 -13.523 -7.438 1 88.94 180 PHE A CA 1
ATOM 1336 C C . PHE A 1 180 ? 18.484 -12.961 -6.074 1 88.94 180 PHE A C 1
ATOM 1338 O O . PHE A 1 180 ? 18.406 -11.742 -5.898 1 88.94 180 PHE A O 1
ATOM 1345 N N . MET A 1 181 ? 18.359 -13.812 -5.07 1 89.25 181 MET A N 1
ATOM 1346 C CA . MET A 1 181 ? 17.969 -13.375 -3.734 1 89.25 181 MET A CA 1
ATOM 1347 C C . MET A 1 181 ? 19.094 -12.586 -3.066 1 89.25 181 MET A C 1
ATOM 1349 O O . MET A 1 181 ? 18.844 -11.617 -2.352 1 89.25 181 MET A O 1
ATOM 1353 N N . PHE A 1 182 ? 20.266 -13.008 -3.355 1 90.44 182 PHE A N 1
ATOM 1354 C CA . PHE A 1 182 ? 21.391 -12.266 -2.811 1 90.44 182 PHE A CA 1
ATOM 1355 C C . PHE A 1 182 ? 21.5 -10.891 -3.463 1 90.44 182 PHE A C 1
ATOM 1357 O O . PHE A 1 182 ? 21.875 -9.914 -2.809 1 90.44 182 PHE A O 1
ATOM 1364 N N . PHE A 1 183 ? 21.219 -10.875 -4.746 1 90.69 183 PHE A N 1
ATOM 1365 C CA . PHE A 1 183 ? 21.219 -9.594 -5.441 1 90.69 183 PHE A CA 1
ATOM 1366 C C . PHE A 1 183 ? 20.172 -8.664 -4.852 1 90.69 183 PHE A C 1
ATOM 1368 O O . PHE A 1 183 ? 20.438 -7.488 -4.602 1 90.69 183 PHE A O 1
ATOM 1375 N N . LEU A 1 184 ? 19.016 -9.203 -4.605 1 90.19 184 LEU A N 1
ATOM 1376 C CA . LEU A 1 184 ? 17.953 -8.406 -4.016 1 90.19 184 LEU A CA 1
ATOM 1377 C C . LEU A 1 184 ? 18.344 -7.934 -2.617 1 90.19 184 LEU A C 1
ATOM 1379 O O . LEU A 1 184 ? 18.031 -6.805 -2.232 1 90.19 184 LEU A O 1
ATOM 1383 N N . LEU A 1 185 ? 18.938 -8.805 -1.922 1 92.38 185 LEU A N 1
ATOM 1384 C CA . LEU A 1 185 ? 19.422 -8.445 -0.591 1 92.38 185 LEU A CA 1
ATOM 1385 C C . LEU A 1 185 ? 20.375 -7.262 -0.659 1 92.38 185 LEU A C 1
ATOM 1387 O O . LEU A 1 185 ? 20.234 -6.309 0.111 1 92.38 185 LEU A O 1
ATOM 1391 N N . ALA A 1 186 ? 21.25 -7.32 -1.576 1 92.5 186 ALA A N 1
ATOM 1392 C CA . ALA A 1 186 ? 22.234 -6.254 -1.726 1 92.5 186 ALA A CA 1
ATOM 1393 C C . ALA A 1 186 ? 21.562 -4.938 -2.113 1 92.5 186 ALA A C 1
ATOM 1395 O O . ALA A 1 186 ? 21.891 -3.885 -1.555 1 92.5 186 ALA A O 1
ATOM 1396 N N . VAL A 1 187 ? 20.703 -5.023 -3.043 1 90.69 187 VAL A N 1
ATOM 1397 C CA . VAL A 1 187 ? 20 -3.832 -3.527 1 90.69 187 VAL A CA 1
ATOM 1398 C C . VAL A 1 187 ? 19.203 -3.197 -2.387 1 90.69 187 VAL A C 1
ATOM 1400 O O . VAL A 1 187 ? 19.234 -1.978 -2.211 1 90.69 187 VAL A O 1
ATOM 1403 N N . PHE A 1 188 ? 18.609 -3.98 -1.602 1 91.44 188 PHE A N 1
ATOM 1404 C CA . PHE A 1 188 ? 17.766 -3.484 -0.521 1 91.44 188 PHE A CA 1
ATOM 1405 C C . PHE A 1 188 ? 18.625 -2.902 0.604 1 91.44 188 PHE A C 1
ATOM 1407 O O . PHE A 1 188 ? 18.203 -1.954 1.274 1 91.44 188 PHE A O 1
ATOM 1414 N N . LEU A 1 189 ? 19.766 -3.488 0.812 1 92.69 189 LEU A N 1
ATOM 1415 C CA . LEU A 1 189 ? 20.688 -2.934 1.805 1 92.69 189 LEU A CA 1
ATOM 1416 C C . LEU A 1 189 ? 21.156 -1.54 1.397 1 92.69 189 LEU A C 1
ATOM 1418 O O . LEU A 1 189 ? 21.219 -0.634 2.23 1 92.69 189 LEU A O 1
ATOM 1422 N N . VAL A 1 190 ? 21.375 -1.402 0.145 1 92.19 190 VAL A N 1
ATOM 1423 C CA . VAL A 1 190 ? 21.844 -0.115 -0.357 1 92.19 190 VAL A CA 1
ATOM 1424 C C . VAL A 1 190 ? 20.719 0.917 -0.262 1 92.19 190 VAL A C 1
ATOM 1426 O O . VAL A 1 190 ? 20.938 2.027 0.233 1 92.19 190 VAL A O 1
ATOM 1429 N N . ILE A 1 191 ? 19.578 0.557 -0.689 1 91.62 191 ILE A N 1
ATOM 1430 C CA . ILE A 1 191 ? 18.438 1.462 -0.666 1 91.62 191 ILE A CA 1
ATOM 1431 C C . ILE A 1 191 ? 18.094 1.834 0.776 1 91.62 191 ILE A C 1
ATOM 1433 O O . ILE A 1 191 ? 17.844 3.004 1.082 1 91.62 191 ILE A O 1
ATOM 1437 N N . GLY A 1 192 ? 18.094 0.795 1.602 1 91.38 192 GLY A N 1
ATOM 1438 C CA . GLY A 1 192 ? 17.781 1.032 3.002 1 91.38 192 GLY A CA 1
ATOM 1439 C C . GLY A 1 192 ? 18.797 1.925 3.695 1 91.38 192 GLY A C 1
ATOM 1440 O O . GLY A 1 192 ? 18.422 2.793 4.488 1 91.38 192 GLY A O 1
ATOM 1441 N N . PHE A 1 193 ? 19.969 1.672 3.412 1 91.06 193 PHE A N 1
ATOM 1442 C CA . PHE A 1 193 ? 21.031 2.475 4.016 1 91.06 193 PHE A CA 1
ATOM 1443 C C . PHE A 1 193 ? 20.906 3.936 3.594 1 91.06 193 PHE A C 1
ATOM 1445 O O . PHE A 1 193 ? 21.016 4.836 4.426 1 91.06 193 PHE A O 1
ATOM 1452 N N . TRP A 1 194 ? 20.641 4.18 2.375 1 88.5 194 TRP A N 1
ATOM 1453 C CA . TRP A 1 194 ? 20.5 5.543 1.878 1 88.5 194 TRP A CA 1
ATOM 1454 C C . TRP A 1 194 ? 19.234 6.195 2.443 1 88.5 194 TRP A C 1
ATOM 1456 O O . TRP A 1 194 ? 19.234 7.387 2.768 1 88.5 194 TRP A O 1
ATOM 1466 N N . ALA A 1 195 ? 18.266 5.445 2.49 1 88.56 195 ALA A N 1
ATOM 1467 C CA . ALA A 1 195 ? 17.031 5.977 3.062 1 88.56 195 ALA A CA 1
ATOM 1468 C C . ALA A 1 195 ? 17.219 6.344 4.531 1 88.56 195 ALA A C 1
ATOM 1470 O O . ALA A 1 195 ? 16.703 7.363 4.992 1 88.56 195 ALA A O 1
ATOM 1471 N N . PHE A 1 196 ? 17.953 5.551 5.203 1 88.19 196 PHE A N 1
ATOM 1472 C CA . PHE A 1 196 ? 18.219 5.777 6.621 1 88.19 196 PHE A CA 1
ATOM 1473 C C . PHE A 1 196 ? 18.969 7.086 6.824 1 88.19 196 PHE A C 1
ATOM 1475 O O . PHE A 1 196 ? 18.672 7.844 7.75 1 88.19 196 PHE A O 1
ATOM 1482 N N . ILE A 1 197 ? 19.797 7.375 6.027 1 85.06 197 ILE A N 1
ATOM 1483 C CA . ILE A 1 197 ? 20.641 8.547 6.191 1 85.06 197 ILE A CA 1
ATOM 1484 C C . ILE A 1 197 ? 19.906 9.789 5.688 1 85.06 197 ILE A C 1
ATOM 1486 O O . ILE A 1 197 ? 20.016 10.867 6.281 1 85.06 197 ILE A O 1
ATOM 1490 N N . PHE A 1 198 ? 19.141 9.602 4.668 1 83.31 198 PHE A N 1
ATOM 1491 C CA . PHE A 1 198 ? 18.625 10.766 3.959 1 83.31 198 PHE A CA 1
ATOM 1492 C C . PHE A 1 198 ? 17.25 11.156 4.488 1 83.31 198 PHE A C 1
ATOM 1494 O O . PHE A 1 198 ? 16.922 12.344 4.547 1 83.31 198 PHE A O 1
ATOM 1501 N N . ILE A 1 199 ? 16.516 10.234 4.82 1 78.56 199 ILE A N 1
ATOM 1502 C CA . ILE A 1 199 ? 15.133 10.547 5.184 1 78.56 199 ILE A CA 1
ATOM 1503 C C . ILE A 1 199 ? 15.078 11.039 6.629 1 78.56 199 ILE A C 1
ATOM 1505 O O . ILE A 1 199 ? 15.602 10.383 7.535 1 78.56 199 ILE A O 1
ATOM 1509 N N . GLN A 1 200 ? 14.586 12.242 6.77 1 72.5 200 GLN A N 1
ATOM 1510 C CA . GLN A 1 200 ? 14.359 12.875 8.062 1 72.5 200 GLN A CA 1
ATOM 1511 C C . GLN A 1 200 ? 12.961 13.477 8.148 1 72.5 200 GLN A C 1
ATOM 1513 O O . GLN A 1 200 ? 12.312 13.695 7.121 1 72.5 200 GLN A O 1
ATOM 1518 N N . ILE A 1 201 ? 12.445 13.516 9.312 1 69.19 201 ILE A N 1
ATOM 1519 C CA . ILE A 1 201 ? 11.156 14.156 9.508 1 69.19 201 ILE A CA 1
ATOM 1520 C C . ILE A 1 201 ? 11.359 15.641 9.797 1 69.19 201 ILE A C 1
ATOM 1522 O O . ILE A 1 201 ? 12.336 16.031 10.438 1 69.19 201 ILE A O 1
ATOM 1526 N N . PRO A 1 202 ? 10.461 16.328 9.195 1 67.88 202 PRO A N 1
ATOM 1527 C CA . PRO A 1 202 ? 10.578 17.766 9.445 1 67.88 202 PRO A CA 1
ATOM 1528 C C . PRO A 1 202 ? 10.438 18.125 10.922 1 67.88 202 PRO A C 1
ATOM 1530 O O . PRO A 1 202 ? 9.805 17.375 11.68 1 67.88 202 PRO A O 1
ATOM 1533 N N . PRO A 1 203 ? 11.094 19.078 11.242 1 60.28 203 PRO A N 1
ATOM 1534 C CA . PRO A 1 203 ? 11.062 19.516 12.641 1 60.28 203 PRO A CA 1
ATOM 1535 C C . PRO A 1 203 ? 9.656 19.844 13.125 1 60.28 203 PRO A C 1
ATOM 1537 O O . PRO A 1 203 ? 9.398 19.859 14.328 1 60.28 203 PRO A O 1
ATOM 1540 N N . TYR A 1 204 ? 8.789 20.125 12.18 1 63.06 204 TYR A N 1
ATOM 1541 C CA . TYR A 1 204 ? 7.465 20.547 12.625 1 63.06 204 TYR A CA 1
ATOM 1542 C C . TYR A 1 204 ? 6.57 19.344 12.875 1 63.06 204 TYR A C 1
ATOM 1544 O O . TYR A 1 204 ? 5.52 19.453 13.508 1 63.06 204 TYR A O 1
ATOM 1552 N N . HIS A 1 205 ? 7.078 18.25 12.43 1 64.19 205 HIS A N 1
ATOM 1553 C CA . HIS A 1 205 ? 6.285 17.062 12.703 1 64.19 205 HIS A CA 1
ATOM 1554 C C . HIS A 1 205 ? 6.445 16.609 14.148 1 64.19 205 HIS A C 1
ATOM 1556 O O . HIS A 1 205 ? 7.562 16.344 14.602 1 64.19 205 HIS A O 1
ATOM 1562 N N . MET A 1 206 ? 5.336 16.672 14.859 1 61.44 206 MET A N 1
ATOM 1563 C CA . MET A 1 206 ? 5.363 16.422 16.297 1 61.44 206 MET A CA 1
ATOM 1564 C C . MET A 1 206 ? 5.32 14.922 16.578 1 61.44 206 MET A C 1
ATOM 1566 O O . MET A 1 206 ? 4.305 14.266 16.328 1 61.44 206 MET A O 1
ATOM 1570 N N . THR A 1 207 ? 6.488 14.461 16.781 1 65.62 207 THR A N 1
ATOM 1571 C CA . THR A 1 207 ? 6.562 13.07 17.234 1 65.62 207 THR A CA 1
ATOM 1572 C C . THR A 1 207 ? 6.301 12.977 18.734 1 65.62 207 THR A C 1
ATOM 1574 O O . THR A 1 207 ? 6.258 13.992 19.422 1 65.62 207 THR A O 1
ATOM 1577 N N . GLY A 1 208 ? 5.75 11.797 19.156 1 64.06 208 GLY A N 1
ATOM 1578 C CA . GLY A 1 208 ? 5.504 11.625 20.578 1 64.06 208 GLY A CA 1
ATOM 1579 C C . GLY A 1 208 ? 6.676 12.047 21.453 1 64.06 208 GLY A C 1
ATOM 1580 O O . GLY A 1 208 ? 6.488 12.672 22.5 1 64.06 208 GLY A O 1
ATOM 1581 N N . HIS A 1 209 ? 7.852 11.812 21.016 1 64.81 209 HIS A N 1
ATOM 1582 C CA . HIS A 1 209 ? 9.055 12.172 21.75 1 64.81 209 HIS A CA 1
ATOM 1583 C C . HIS A 1 209 ? 9.25 13.688 21.781 1 64.81 209 HIS A C 1
ATOM 1585 O O . HIS A 1 209 ? 9.617 14.25 22.812 1 64.81 209 HIS A O 1
ATOM 1591 N N . ARG A 1 210 ? 8.953 14.367 20.734 1 64.75 210 ARG A N 1
ATOM 1592 C CA . ARG A 1 210 ? 9.148 15.812 20.625 1 64.75 210 ARG A CA 1
ATOM 1593 C C . ARG A 1 210 ? 8.102 16.562 21.453 1 64.75 210 ARG A C 1
ATOM 1595 O O . ARG A 1 210 ? 8.398 17.609 22.016 1 64.75 210 ARG A O 1
ATOM 1602 N N . ILE A 1 211 ? 6.906 15.977 21.453 1 65.94 211 ILE A N 1
ATOM 1603 C CA . ILE A 1 211 ? 5.844 16.625 22.219 1 65.94 211 ILE A CA 1
ATOM 1604 C C . ILE A 1 211 ? 6.188 16.609 23.703 1 65.94 211 ILE A C 1
ATOM 1606 O O . ILE A 1 211 ? 5.918 17.594 24.422 1 65.94 211 ILE A O 1
ATOM 1610 N N . LYS A 1 212 ? 6.805 15.539 24.062 1 64.5 212 LYS A N 1
ATOM 1611 C CA . LYS A 1 212 ? 7.141 15.406 25.484 1 64.5 212 LYS A CA 1
ATOM 1612 C C . LYS A 1 212 ? 8.352 16.266 25.844 1 64.5 212 LYS A C 1
ATOM 1614 O O . LYS A 1 212 ? 8.453 16.75 26.984 1 64.5 212 LYS A O 1
ATOM 1619 N N . HIS A 1 213 ? 9.227 16.469 24.875 1 66.44 213 HIS A N 1
ATOM 1620 C CA . HIS A 1 213 ? 10.5 17.094 25.234 1 66.44 213 HIS A CA 1
ATOM 1621 C C . HIS A 1 213 ? 10.578 18.531 24.703 1 66.44 213 HIS A C 1
ATOM 1623 O O . HIS A 1 213 ? 11.469 19.281 25.078 1 66.44 213 HIS A O 1
ATOM 1629 N N . TYR A 1 214 ? 9.703 18.906 23.719 1 68.06 214 TYR A N 1
ATOM 1630 C CA . TYR A 1 214 ? 9.805 20.234 23.109 1 68.06 214 TYR A CA 1
ATOM 1631 C C . TYR A 1 214 ? 9.32 21.312 24.078 1 68.06 214 TYR A C 1
ATOM 1633 O O . TYR A 1 214 ? 8.328 21.109 24.781 1 68.06 214 TYR A O 1
ATOM 1641 N N . THR A 1 215 ? 10.203 22.25 24.156 1 68.5 215 THR A N 1
ATOM 1642 C CA . THR A 1 215 ? 9.852 23.438 24.922 1 68.5 215 THR A CA 1
ATOM 1643 C C . THR A 1 215 ? 8.82 24.281 24.188 1 68.5 215 THR A C 1
ATOM 1645 O O . THR A 1 215 ? 8.57 24.047 23 1 68.5 215 THR A O 1
ATOM 1648 N N . GLU A 1 216 ? 8.086 25.125 24.75 1 70.38 216 GLU A N 1
ATOM 1649 C CA . GLU A 1 216 ? 7.082 25.984 24.141 1 70.38 216 GLU A CA 1
ATOM 1650 C C . GLU A 1 216 ? 7.672 26.781 22.969 1 70.38 216 GLU A C 1
ATOM 1652 O O . GLU A 1 216 ? 6.992 27.016 21.969 1 70.38 216 GLU A O 1
ATOM 1657 N N . GLU A 1 217 ? 8.922 27.203 23.109 1 70.88 217 GLU A N 1
ATOM 1658 C CA . GLU A 1 217 ? 9.562 27.953 22.031 1 70.88 217 GLU A CA 1
ATOM 1659 C C . GLU A 1 217 ? 9.766 27.078 20.797 1 70.88 217 GLU A C 1
ATOM 1661 O O . GLU A 1 217 ? 9.578 27.547 19.672 1 70.88 217 GLU A O 1
ATOM 1666 N N . GLU A 1 218 ? 10.07 25.859 21.109 1 71.62 218 GLU A N 1
ATOM 1667 C CA . GLU A 1 218 ? 10.32 24.953 19.984 1 71.62 218 GLU A CA 1
ATOM 1668 C C . GLU A 1 218 ? 9.023 24.641 19.25 1 71.62 218 GLU A C 1
ATOM 1670 O O . GLU A 1 218 ? 9.031 24.484 18.016 1 71.62 218 GLU A O 1
ATOM 1675 N N . HIS A 1 219 ? 7.996 24.625 19.984 1 70.38 219 HIS A N 1
ATOM 1676 C CA . HIS A 1 219 ? 6.699 24.422 19.359 1 70.38 219 HIS A CA 1
ATOM 1677 C C . HIS A 1 219 ? 6.336 25.594 18.453 1 70.38 219 HIS A C 1
ATOM 1679 O O . HIS A 1 219 ? 5.77 25.391 17.375 1 70.38 219 HIS A O 1
ATOM 1685 N N . ALA A 1 220 ? 6.754 26.766 18.844 1 70.25 220 ALA A N 1
ATOM 1686 C CA . ALA A 1 220 ? 6.465 27.953 18.047 1 70.25 220 ALA A CA 1
ATOM 1687 C C . ALA A 1 220 ? 7.258 27.938 16.75 1 70.25 220 ALA A C 1
ATOM 1689 O O . ALA A 1 220 ? 6.738 28.312 15.688 1 70.25 220 ALA A O 1
ATOM 1690 N N . ILE A 1 221 ? 8.469 27.531 16.859 1 71.56 221 ILE A N 1
ATOM 1691 C CA . ILE A 1 221 ? 9.305 27.453 15.672 1 71.56 221 ILE A CA 1
ATOM 1692 C C . ILE A 1 221 ? 8.758 26.406 14.711 1 71.56 221 ILE A C 1
ATOM 1694 O O . ILE A 1 221 ? 8.719 26.625 13.5 1 71.56 221 ILE A O 1
ATOM 1698 N N . ALA A 1 222 ? 8.367 25.328 15.297 1 70.81 222 ALA A N 1
ATOM 1699 C CA . ALA A 1 222 ? 7.805 24.25 14.484 1 70.81 222 ALA A CA 1
ATOM 1700 C C . ALA A 1 222 ? 6.57 24.734 13.727 1 70.81 222 ALA A C 1
ATOM 1702 O O . ALA A 1 222 ? 6.379 24.375 12.562 1 70.81 222 ALA A O 1
ATOM 1703 N N . ARG A 1 223 ? 5.887 25.516 14.336 1 67.44 223 ARG A N 1
ATOM 1704 C CA . ARG A 1 223 ? 4.68 26.031 13.711 1 67.44 223 ARG A CA 1
ATOM 1705 C C . ARG A 1 223 ? 5.023 27.016 12.586 1 67.44 223 ARG A C 1
ATOM 1707 O O . ARG A 1 223 ? 4.344 27.047 11.555 1 67.44 223 ARG A O 1
ATOM 1714 N N . ARG A 1 224 ? 6.008 27.797 12.781 1 70.31 224 ARG A N 1
ATOM 1715 C CA . ARG A 1 224 ? 6.438 28.734 11.75 1 70.31 224 ARG A CA 1
ATOM 1716 C C . ARG A 1 224 ? 6.938 28 10.508 1 70.31 224 ARG A C 1
ATOM 1718 O O . ARG A 1 224 ? 6.652 28.406 9.383 1 70.31 224 ARG A O 1
ATOM 1725 N N . VAL A 1 225 ? 7.664 26.984 10.805 1 70.25 225 VAL A N 1
ATOM 1726 C CA . VAL A 1 225 ? 8.195 26.203 9.695 1 70.25 225 VAL A CA 1
ATOM 1727 C C . VAL A 1 225 ? 7.055 25.516 8.953 1 70.25 225 VAL A C 1
ATOM 1729 O O . VAL A 1 225 ? 7.062 25.453 7.719 1 70.25 225 VAL A O 1
ATOM 1732 N N . GLU A 1 226 ? 6.164 25.062 9.703 1 69.31 226 GLU A N 1
ATOM 1733 C CA . GLU A 1 226 ? 5.004 24.422 9.086 1 69.31 226 GLU A CA 1
ATOM 1734 C C . GLU A 1 226 ? 4.246 25.406 8.188 1 69.31 226 GLU A C 1
ATOM 1736 O O . GLU A 1 226 ? 3.793 25.031 7.105 1 69.31 226 GLU A O 1
ATOM 1741 N N . HIS A 1 227 ? 4.137 26.578 8.633 1 67.19 227 HIS A N 1
ATOM 1742 C CA . HIS A 1 227 ? 3.436 27.594 7.859 1 67.19 227 HIS A CA 1
ATOM 1743 C C . HIS A 1 227 ? 4.18 27.922 6.566 1 67.19 227 HIS A C 1
ATOM 1745 O O . HIS A 1 227 ? 3.555 28.156 5.531 1 67.19 227 HIS A O 1
ATOM 1751 N N . MET A 1 228 ? 5.477 27.906 6.637 1 68.69 228 MET A N 1
ATOM 1752 C CA . MET A 1 228 ? 6.273 28.156 5.438 1 68.69 228 MET A CA 1
ATOM 1753 C C . MET A 1 228 ? 6.012 27.078 4.383 1 68.69 228 MET A C 1
ATOM 1755 O O . MET A 1 228 ? 5.922 27.391 3.191 1 68.69 228 MET A O 1
ATOM 1759 N N . TYR A 1 229 ? 5.836 25.906 4.871 1 69.19 229 TYR A N 1
ATOM 1760 C CA . TYR A 1 229 ? 5.641 24.781 3.953 1 69.19 229 TYR A CA 1
ATOM 1761 C C . TYR A 1 229 ? 4.199 24.734 3.451 1 69.19 229 TYR A C 1
ATOM 1763 O O . TYR A 1 229 ? 3.93 24.203 2.377 1 69.19 229 TYR A O 1
ATOM 1771 N N . LEU A 1 230 ? 3.334 25.328 4.156 1 66.19 230 LEU A N 1
ATOM 1772 C CA . LEU A 1 230 ? 1.934 25.375 3.75 1 66.19 230 LEU A CA 1
ATOM 1773 C C . LEU A 1 230 ? 1.71 26.422 2.662 1 66.19 230 LEU A C 1
ATOM 1775 O O . LEU A 1 230 ? 0.894 26.219 1.76 1 66.19 230 LEU A O 1
ATOM 1779 N N . ILE A 1 231 ? 2.549 27.406 2.707 1 63.38 231 ILE A N 1
ATOM 1780 C CA . ILE A 1 231 ? 2.363 28.516 1.777 1 63.38 231 ILE A CA 1
ATOM 1781 C C . ILE A 1 231 ? 3.104 28.234 0.474 1 63.38 231 ILE A C 1
ATOM 1783 O O . ILE A 1 231 ? 2.602 28.531 -0.612 1 63.38 231 ILE A O 1
ATOM 1787 N N . LYS A 1 232 ? 4.242 27.672 0.635 1 64.62 232 LYS A N 1
ATOM 1788 C CA . LYS A 1 232 ? 5.031 27.438 -0.571 1 64.62 232 LYS A CA 1
ATOM 1789 C C . LYS A 1 232 ? 4.645 26.125 -1.233 1 64.62 232 LYS A C 1
ATOM 1791 O O . LYS A 1 232 ? 5.02 25.047 -0.758 1 64.62 232 LYS A O 1
ATOM 1796 N N . LYS A 1 233 ? 3.768 26.312 -2.322 1 66.38 233 LYS A N 1
ATOM 1797 C CA . LYS A 1 233 ? 3.393 25.141 -3.109 1 66.38 233 LYS A CA 1
ATOM 1798 C C . LYS A 1 233 ? 4.598 24.562 -3.855 1 66.38 233 LYS A C 1
ATOM 1800 O O . LYS A 1 233 ? 5.469 25.312 -4.301 1 66.38 233 LYS A O 1
ATOM 1805 N N . ALA A 1 234 ? 4.695 23.312 -3.844 1 70.38 234 ALA A N 1
ATOM 1806 C CA . ALA A 1 234 ? 5.781 22.641 -4.566 1 70.38 234 ALA A CA 1
ATOM 1807 C C . ALA A 1 234 ? 5.695 22.922 -6.062 1 70.38 234 ALA A C 1
ATOM 1809 O O . ALA A 1 234 ? 4.602 23.047 -6.617 1 70.38 234 ALA A O 1
ATOM 1810 N N . PRO A 1 235 ? 6.879 23.188 -6.625 1 72.25 235 PRO A N 1
ATOM 1811 C CA . PRO A 1 235 ? 6.898 23.484 -8.055 1 72.25 235 PRO A CA 1
ATOM 1812 C C . PRO A 1 235 ? 6.266 22.391 -8.898 1 72.25 235 PRO A C 1
ATOM 1814 O O . PRO A 1 235 ? 6.621 21.219 -8.758 1 72.25 235 PRO A O 1
ATOM 1817 N N . ARG A 1 236 ? 5.383 22.734 -9.742 1 74.12 236 ARG A N 1
ATOM 1818 C CA . ARG A 1 236 ? 4.621 21.812 -10.57 1 74.12 236 ARG A CA 1
ATOM 1819 C C . ARG A 1 236 ? 5.496 21.188 -11.656 1 74.12 236 ARG A C 1
ATOM 1821 O O . ARG A 1 236 ? 5.246 20.062 -12.094 1 74.12 236 ARG A O 1
ATOM 1828 N N . ARG A 1 237 ? 6.516 21.859 -12.031 1 75.94 237 ARG A N 1
ATOM 1829 C CA . ARG A 1 237 ? 7.371 21.344 -13.102 1 75.94 237 ARG A CA 1
ATOM 1830 C C . ARG A 1 237 ? 8.125 20.094 -12.656 1 75.94 237 ARG A C 1
ATOM 1832 O O . ARG A 1 237 ? 8.305 19.172 -13.438 1 75.94 237 ARG A O 1
ATOM 1839 N N . ARG A 1 238 ? 8.492 20.125 -11.484 1 78.38 238 ARG A N 1
ATOM 1840 C CA . ARG A 1 238 ? 9.203 18.953 -10.984 1 78.38 238 ARG A CA 1
ATOM 1841 C C . ARG A 1 238 ? 8.281 17.734 -10.914 1 78.38 238 ARG A C 1
ATOM 1843 O O . ARG A 1 238 ? 8.703 16.609 -11.18 1 78.38 238 ARG A O 1
ATOM 1850 N N . PHE A 1 239 ? 7.109 17.984 -10.633 1 77.19 239 PHE A N 1
ATOM 1851 C CA . PHE A 1 239 ? 6.148 16.891 -10.609 1 77.19 239 PHE A CA 1
ATOM 1852 C C . PHE A 1 239 ? 5.875 16.391 -12.023 1 77.19 239 PHE A C 1
ATOM 1854 O O . PHE A 1 239 ? 5.656 15.195 -12.227 1 77.19 239 PHE A O 1
ATOM 1861 N N . LEU A 1 240 ? 5.965 17.281 -12.898 1 79.06 240 LEU A N 1
ATOM 1862 C CA . LEU A 1 240 ? 5.754 16.891 -14.297 1 79.06 240 LEU A CA 1
ATOM 1863 C C . LEU A 1 240 ? 6.895 16.016 -14.789 1 79.06 240 LEU A C 1
ATOM 1865 O O . LEU A 1 240 ? 6.664 15.055 -15.531 1 79.06 240 LEU A O 1
ATOM 1869 N N . VAL A 1 241 ? 8.047 16.391 -14.406 1 81.31 241 VAL A N 1
ATOM 1870 C CA . VAL A 1 241 ? 9.188 15.578 -14.789 1 81.31 241 VAL A CA 1
ATOM 1871 C C . VAL A 1 241 ? 9.062 14.188 -14.172 1 81.31 241 VAL A C 1
ATOM 1873 O O . VAL A 1 241 ? 9.328 13.18 -14.836 1 81.31 241 VAL A O 1
ATOM 1876 N N . LEU A 1 242 ? 8.641 14.133 -12.938 1 81.56 242 LEU A N 1
ATOM 1877 C CA . LEU A 1 242 ? 8.422 12.852 -12.281 1 81.56 242 LEU A CA 1
ATOM 1878 C C . LEU A 1 242 ? 7.352 12.047 -13.008 1 81.56 242 LEU A C 1
ATOM 1880 O O . LEU A 1 242 ? 7.512 10.836 -13.211 1 81.56 242 LEU A O 1
ATOM 1884 N N . PHE A 1 243 ? 6.398 12.703 -13.484 1 81.62 243 PHE A N 1
ATOM 1885 C CA . PHE A 1 243 ? 5.305 12.078 -14.219 1 81.62 243 PHE A CA 1
ATOM 1886 C C . PHE A 1 243 ? 5.801 11.5 -15.539 1 81.62 243 PHE A C 1
ATOM 1888 O O . PHE A 1 243 ? 5.453 10.375 -15.898 1 81.62 243 PHE A O 1
ATOM 1895 N N . VAL A 1 244 ? 6.566 12.234 -16.125 1 84 244 VAL A N 1
ATOM 1896 C CA . VAL A 1 244 ? 7.062 11.805 -17.422 1 84 244 VAL A CA 1
ATOM 1897 C C . VAL A 1 244 ? 7.969 10.586 -17.266 1 84 244 VAL A C 1
ATOM 1899 O O . VAL A 1 244 ? 7.906 9.648 -18.062 1 84 244 VAL A O 1
ATOM 1902 N N . ILE A 1 245 ? 8.734 10.586 -16.281 1 85.12 245 ILE A N 1
ATOM 1903 C CA . ILE A 1 245 ? 9.633 9.469 -16.031 1 85.12 245 ILE A CA 1
ATOM 1904 C C . ILE A 1 245 ? 8.828 8.219 -15.695 1 85.12 245 ILE A C 1
ATOM 1906 O O . ILE A 1 245 ? 9.086 7.133 -16.234 1 85.12 245 ILE A O 1
ATOM 1910 N N . VAL A 1 246 ? 7.871 8.344 -14.828 1 84.19 246 VAL A N 1
ATOM 1911 C CA . VAL A 1 246 ? 7.047 7.211 -14.422 1 84.19 246 VAL A CA 1
ATOM 1912 C C . VAL A 1 246 ? 6.262 6.691 -15.625 1 84.19 246 VAL A C 1
ATOM 1914 O O . VAL A 1 246 ? 6.148 5.477 -15.82 1 84.19 246 VAL A O 1
ATOM 1917 N N . LEU A 1 247 ? 5.793 7.598 -16.422 1 83.25 247 LEU A N 1
ATOM 1918 C CA . LEU A 1 247 ? 5.051 7.219 -17.609 1 83.25 247 LEU A CA 1
ATOM 1919 C C . LEU A 1 247 ? 5.953 6.496 -18.609 1 83.25 247 LEU A C 1
ATOM 1921 O O . LEU A 1 247 ? 5.535 5.52 -19.234 1 83.25 247 LEU A O 1
ATOM 1925 N N . SER A 1 248 ? 7.109 7.02 -18.734 1 85.25 248 SER A N 1
ATOM 1926 C CA . SER A 1 248 ? 8.062 6.375 -19.625 1 85.25 248 SER A CA 1
ATOM 1927 C C . SER A 1 248 ? 8.398 4.961 -19.156 1 85.25 248 SER A C 1
ATOM 1929 O O . SER A 1 248 ? 8.5 4.039 -19.969 1 85.25 248 SER A O 1
ATOM 1931 N N . LEU A 1 249 ? 8.562 4.773 -17.922 1 84.69 249 LEU A N 1
ATOM 1932 C CA . LEU A 1 249 ? 8.812 3.455 -17.344 1 84.69 249 LEU A CA 1
ATOM 1933 C C . LEU A 1 249 ? 7.637 2.52 -17.594 1 84.69 249 LEU A C 1
ATOM 1935 O O . LEU A 1 249 ? 7.824 1.347 -17.922 1 84.69 249 LEU A O 1
ATOM 1939 N N . LEU A 1 250 ? 6.5 3.031 -17.438 1 81.88 250 LEU A N 1
ATOM 1940 C CA . LEU A 1 250 ? 5.285 2.258 -17.672 1 81.88 250 LEU A CA 1
ATOM 1941 C C . LEU A 1 250 ? 5.211 1.783 -19.125 1 81.88 250 LEU A C 1
ATOM 1943 O O . LEU A 1 250 ? 4.895 0.621 -19.391 1 81.88 250 LEU A O 1
ATOM 1947 N N . ILE A 1 251 ? 5.531 2.605 -19.984 1 81.25 251 ILE A N 1
ATOM 1948 C CA . ILE A 1 251 ? 5.461 2.285 -21.406 1 81.25 251 ILE A CA 1
ATOM 1949 C C . ILE A 1 251 ? 6.508 1.224 -21.75 1 81.25 251 ILE A C 1
ATOM 1951 O O . ILE A 1 251 ? 6.207 0.246 -22.438 1 81.25 251 ILE A O 1
ATOM 1955 N N . VAL A 1 252 ? 7.676 1.396 -21.281 1 82.19 252 VAL A N 1
ATOM 1956 C CA . VAL A 1 252 ? 8.758 0.462 -21.578 1 82.19 252 VAL A CA 1
ATOM 1957 C C . VAL A 1 252 ? 8.406 -0.921 -21.031 1 82.19 252 VAL A C 1
ATOM 1959 O O . VAL A 1 252 ? 8.594 -1.931 -21.719 1 82.19 252 VAL A O 1
ATOM 1962 N N . ILE A 1 253 ? 7.879 -0.995 -19.844 1 77.12 253 ILE A N 1
ATOM 1963 C CA . ILE A 1 253 ? 7.562 -2.262 -19.188 1 77.12 253 ILE A CA 1
ATOM 1964 C C . ILE A 1 253 ? 6.41 -2.945 -19.922 1 77.12 253 ILE A C 1
ATOM 1966 O O . ILE A 1 253 ? 6.43 -4.16 -20.125 1 77.12 253 ILE A O 1
ATOM 1970 N N . THR A 1 254 ? 5.422 -2.133 -20.266 1 71.19 254 THR A N 1
ATOM 1971 C CA . THR A 1 254 ? 4.27 -2.693 -20.969 1 71.19 254 THR A CA 1
ATOM 1972 C C . THR A 1 254 ? 4.676 -3.234 -22.328 1 71.19 254 THR A C 1
ATOM 1974 O O . THR A 1 254 ? 4.258 -4.328 -22.719 1 71.19 254 THR A O 1
ATOM 1977 N N . VAL A 1 255 ? 5.453 -2.562 -22.953 1 72.12 255 VAL A N 1
ATOM 1978 C CA . VAL A 1 255 ? 5.906 -2.992 -24.266 1 72.12 255 VAL A CA 1
ATOM 1979 C C . VAL A 1 255 ? 6.762 -4.25 -24.141 1 72.12 255 VAL A C 1
ATOM 1981 O O . VAL A 1 255 ? 6.613 -5.195 -24.922 1 72.12 255 VAL A O 1
ATOM 1984 N N . GLN A 1 256 ? 7.594 -4.289 -23.188 1 74.69 256 GLN A N 1
ATOM 1985 C CA . GLN A 1 256 ? 8.445 -5.449 -22.969 1 74.69 256 GLN A CA 1
ATOM 1986 C C . GLN A 1 256 ? 7.617 -6.684 -22.609 1 74.69 256 GLN A C 1
ATOM 1988 O O . GLN A 1 256 ? 7.934 -7.793 -23.047 1 74.69 256 GLN A O 1
ATOM 1993 N N . SER A 1 257 ? 6.664 -6.52 -21.797 1 69 257 SER A N 1
ATOM 1994 C CA . SER A 1 257 ? 5.824 -7.652 -21.406 1 69 257 SER A CA 1
ATOM 1995 C C . SER A 1 257 ? 5.078 -8.227 -22.609 1 69 257 SER A C 1
ATOM 1997 O O . SER A 1 257 ? 4.895 -9.438 -22.703 1 69 257 SER A O 1
ATOM 1999 N N . ILE A 1 258 ? 4.641 -7.426 -23.438 1 63.72 258 ILE A N 1
ATOM 2000 C CA . ILE A 1 258 ? 3.93 -7.859 -24.641 1 63.72 258 ILE A CA 1
ATOM 2001 C C . ILE A 1 258 ? 4.891 -8.586 -25.578 1 63.72 258 ILE A C 1
ATOM 2003 O O . ILE A 1 258 ? 4.539 -9.617 -26.156 1 63.72 258 ILE A O 1
ATOM 2007 N N . VAL A 1 259 ? 6.074 -8.117 -25.641 1 63.75 259 VAL A N 1
ATOM 2008 C CA . VAL A 1 259 ? 7.059 -8.734 -26.531 1 63.75 259 VAL A CA 1
ATOM 2009 C C . VAL A 1 259 ? 7.41 -10.125 -26.016 1 63.75 259 VAL A C 1
ATOM 2011 O O . VAL A 1 259 ? 7.586 -11.062 -26.812 1 63.75 259 VAL A O 1
ATOM 2014 N N . PHE A 1 260 ? 7.461 -10.266 -24.719 1 64.5 260 PHE A N 1
ATOM 2015 C CA . PHE A 1 260 ? 7.82 -11.555 -24.125 1 64.5 260 PHE A CA 1
ATOM 2016 C C . PHE A 1 260 ? 6.734 -12.594 -24.375 1 64.5 260 PHE A C 1
ATOM 2018 O O . PHE A 1 260 ? 7.023 -13.781 -24.5 1 64.5 260 PHE A O 1
ATOM 2025 N N . VAL A 1 261 ? 5.484 -12.062 -24.328 1 59.25 261 VAL A N 1
ATOM 2026 C CA . VAL A 1 261 ? 4.375 -12.984 -24.562 1 59.25 261 VAL A CA 1
ATOM 2027 C C . VAL A 1 261 ? 4.355 -13.422 -26.031 1 59.25 261 VAL A C 1
ATOM 2029 O O . VAL A 1 261 ? 4.047 -14.57 -26.328 1 59.25 261 VAL A O 1
ATOM 2032 N N . PHE A 1 262 ? 4.555 -12.523 -26.875 1 56.41 262 PHE A N 1
ATOM 2033 C CA . PHE A 1 262 ? 4.398 -12.844 -28.281 1 56.41 262 PHE A CA 1
ATOM 2034 C C . PHE A 1 262 ? 5.621 -13.586 -28.812 1 56.41 262 PHE A C 1
ATOM 2036 O O . PHE A 1 262 ? 5.574 -14.195 -29.875 1 56.41 262 PHE A O 1
ATOM 2043 N N . VAL A 1 263 ? 6.699 -13.289 -28.266 1 52.94 263 VAL A N 1
ATOM 2044 C CA . VAL A 1 263 ? 7.859 -13.977 -28.812 1 52.94 263 VAL A CA 1
ATOM 2045 C C . VAL A 1 263 ? 7.906 -15.414 -28.281 1 52.94 263 VAL A C 1
ATOM 2047 O O . VAL A 1 263 ? 8.008 -15.625 -27.078 1 52.94 263 VAL A O 1
ATOM 2050 N N . GLU A 1 264 ? 7.203 -16.25 -28.969 1 50.31 264 GLU A N 1
ATOM 2051 C CA . GLU A 1 264 ? 7.258 -17.703 -28.812 1 50.31 264 GLU A CA 1
ATOM 2052 C C . GLU A 1 264 ? 8.703 -18.188 -28.688 1 50.31 264 GLU A C 1
ATOM 2054 O O . GLU A 1 264 ? 9.547 -17.859 -29.516 1 50.31 264 GLU A O 1
ATOM 2059 N N . GLY A 1 265 ? 9.25 -18.641 -27.438 1 53.22 265 GLY A N 1
ATOM 2060 C CA . GLY A 1 265 ? 10.539 -19.281 -27.25 1 53.22 265 GLY A CA 1
ATOM 2061 C C . GLY A 1 265 ? 11.445 -18.547 -26.281 1 53.22 265 GLY A C 1
ATOM 2062 O O . GLY A 1 265 ? 11 -17.609 -25.609 1 53.22 265 GLY A O 1
ATOM 2063 N N . GLU A 1 266 ? 12.555 -19.016 -25.953 1 57.62 266 GLU A N 1
ATOM 2064 C CA . GLU A 1 266 ? 13.602 -18.438 -25.109 1 57.62 266 GLU A CA 1
ATOM 2065 C C . GLU A 1 266 ? 14.125 -17.141 -25.703 1 57.62 266 GLU A C 1
ATOM 2067 O O . GLU A 1 266 ? 14.617 -17.109 -26.828 1 57.62 266 GLU A O 1
ATOM 2072 N N . VAL A 1 267 ? 13.508 -16.062 -25.391 1 62 267 VAL A N 1
ATOM 2073 C CA . VAL A 1 267 ? 14.023 -14.781 -25.875 1 62 267 VAL A CA 1
ATOM 2074 C C . VAL A 1 267 ? 15.523 -14.688 -25.578 1 62 267 VAL A C 1
ATOM 2076 O O . VAL A 1 267 ? 15.953 -14.875 -24.438 1 62 267 VAL A O 1
ATOM 2079 N N . PRO A 1 268 ? 16.312 -14.648 -26.656 1 64.75 268 PRO A N 1
ATOM 2080 C CA . PRO A 1 268 ? 17.766 -14.547 -26.453 1 64.75 268 PRO A CA 1
ATOM 2081 C C . PRO A 1 268 ? 18.156 -13.383 -25.547 1 64.75 268 PRO A C 1
ATOM 2083 O O . PRO A 1 268 ? 17.375 -12.43 -25.391 1 64.75 268 PRO A O 1
ATOM 2086 N N . PHE A 1 269 ? 19.203 -13.586 -24.812 1 65.94 269 PHE A N 1
ATOM 2087 C CA . PHE A 1 269 ? 19.75 -12.594 -23.906 1 65.94 269 PHE A CA 1
ATOM 2088 C C . PHE A 1 269 ? 19.891 -11.242 -24.594 1 65.94 269 PHE A C 1
ATOM 2090 O O . PHE A 1 269 ? 19.656 -10.195 -23.984 1 65.94 269 PHE A O 1
ATOM 2097 N N . LYS A 1 270 ? 20.219 -11.305 -25.859 1 67.25 270 LYS A N 1
ATOM 2098 C CA . LYS A 1 270 ? 20.453 -10.07 -26.609 1 67.25 270 LYS A CA 1
ATOM 2099 C C . LYS A 1 270 ? 19.172 -9.25 -26.734 1 67.25 270 LYS A C 1
ATOM 2101 O O . LYS A 1 270 ? 19.219 -8.016 -26.781 1 67.25 270 LYS A O 1
ATOM 2106 N N . THR A 1 271 ? 18.141 -9.867 -26.688 1 66.62 271 THR A N 1
ATOM 2107 C CA . THR A 1 271 ? 16.875 -9.156 -26.844 1 66.62 271 THR A CA 1
ATOM 2108 C C . THR A 1 271 ? 16.328 -8.734 -25.484 1 66.62 271 THR A C 1
ATOM 2110 O O . THR A 1 271 ? 15.602 -7.75 -25.375 1 66.62 271 THR A O 1
ATOM 2113 N N . LYS A 1 272 ? 16.766 -9.352 -24.438 1 75.19 272 LYS A N 1
ATOM 2114 C CA . LYS A 1 272 ? 16.234 -9.07 -23.109 1 75.19 272 LYS A CA 1
ATOM 2115 C C . LYS A 1 272 ? 17.047 -7.969 -22.422 1 75.19 272 LYS A C 1
ATOM 2117 O O . LYS A 1 272 ? 16.531 -7.258 -21.562 1 75.19 272 LYS A O 1
ATOM 2122 N N . ASN A 1 273 ? 18.219 -7.777 -22.859 1 78.31 273 ASN A N 1
ATOM 2123 C CA . ASN A 1 273 ? 19.141 -6.906 -22.141 1 78.31 273 ASN A CA 1
ATOM 2124 C C . ASN A 1 273 ? 18.781 -5.434 -22.344 1 78.31 273 ASN A C 1
ATOM 2126 O O . ASN A 1 273 ? 18.797 -4.656 -21.391 1 78.31 273 ASN A O 1
ATOM 2130 N N . PRO A 1 274 ? 18.422 -5.062 -23.547 1 77.56 274 PRO A N 1
ATOM 2131 C CA . PRO A 1 274 ? 18.188 -3.627 -23.734 1 77.56 274 PRO A CA 1
ATOM 2132 C C . PRO A 1 274 ? 17.031 -3.102 -22.891 1 77.56 274 PRO A C 1
ATOM 2134 O O . PRO A 1 274 ? 17.156 -2.074 -22.219 1 77.56 274 PRO A O 1
ATOM 2137 N N . PRO A 1 275 ? 15.945 -3.797 -22.797 1 77.94 275 PRO A N 1
ATOM 2138 C CA . PRO A 1 275 ? 14.891 -3.268 -21.938 1 77.94 275 PRO A CA 1
ATOM 2139 C C . PRO A 1 275 ? 15.305 -3.189 -20.469 1 77.94 275 PRO A C 1
ATOM 2141 O O . PRO A 1 275 ? 14.875 -2.281 -19.75 1 77.94 275 PRO A O 1
ATOM 2144 N N . ALA A 1 276 ? 16.047 -4.023 -20.078 1 81.38 276 ALA A N 1
ATOM 2145 C CA . ALA A 1 276 ? 16.516 -3.998 -18.703 1 81.38 276 ALA A CA 1
ATOM 2146 C C . ALA A 1 276 ? 17.391 -2.777 -18.438 1 81.38 276 ALA A C 1
ATOM 2148 O O . ALA A 1 276 ? 17.25 -2.107 -17.406 1 81.38 276 ALA A O 1
ATOM 2149 N N . ILE A 1 277 ? 18.219 -2.506 -19.344 1 83.88 277 ILE A N 1
ATOM 2150 C CA . ILE A 1 277 ? 19.109 -1.357 -19.203 1 83.88 277 ILE A CA 1
ATOM 2151 C C . ILE A 1 277 ? 18.297 -0.066 -19.25 1 83.88 277 ILE A C 1
ATOM 2153 O O . ILE A 1 277 ? 18.531 0.846 -18.453 1 83.88 277 ILE A O 1
ATOM 2157 N N . ILE A 1 278 ? 17.359 -0.021 -20.109 1 83.75 278 ILE A N 1
ATOM 2158 C CA . ILE A 1 278 ? 16.516 1.171 -20.234 1 83.75 278 ILE A CA 1
ATOM 2159 C C . ILE A 1 278 ? 15.758 1.402 -18.922 1 83.75 278 ILE A C 1
ATOM 2161 O O . ILE A 1 278 ? 15.648 2.537 -18.453 1 83.75 278 ILE A O 1
ATOM 2165 N N . MET A 1 279 ? 15.328 0.371 -18.344 1 84.5 279 MET A N 1
ATOM 2166 C CA . MET A 1 279 ? 14.57 0.493 -17.094 1 84.5 279 MET A CA 1
ATOM 2167 C C . MET A 1 279 ? 15.461 0.996 -15.969 1 84.5 279 MET A C 1
ATOM 2169 O O . MET A 1 279 ? 15.047 1.844 -15.18 1 84.5 279 MET A O 1
ATOM 2173 N N . ILE A 1 280 ? 16.656 0.534 -15.984 1 84.25 280 ILE A N 1
ATOM 2174 C CA . ILE A 1 280 ? 17.594 0.934 -14.938 1 84.25 280 ILE A CA 1
ATOM 2175 C C . ILE A 1 280 ? 17.969 2.402 -15.117 1 84.25 280 ILE A C 1
ATOM 2177 O O . ILE A 1 280 ? 17.984 3.166 -14.148 1 84.25 280 ILE A O 1
ATOM 2181 N N . VAL A 1 281 ? 18.141 2.742 -16.328 1 84.06 281 VAL A N 1
ATOM 2182 C CA . VAL A 1 281 ? 18.516 4.121 -16.609 1 84.06 281 VAL A CA 1
ATOM 2183 C C . VAL A 1 281 ? 17.359 5.059 -16.281 1 84.06 281 VAL A C 1
ATOM 2185 O O . VAL A 1 281 ? 17.578 6.137 -15.719 1 84.06 281 VAL A O 1
ATOM 2188 N N . LEU A 1 282 ? 16.266 4.609 -16.578 1 84.31 282 LEU A N 1
ATOM 2189 C CA . LEU A 1 282 ? 15.094 5.434 -16.281 1 84.31 282 LEU A CA 1
ATOM 2190 C C . LEU A 1 282 ? 14.883 5.578 -14.781 1 84.31 282 LEU A C 1
ATOM 2192 O O . LEU A 1 282 ? 14.469 6.637 -14.312 1 84.31 282 LEU A O 1
ATOM 2196 N N . TYR A 1 283 ? 15.18 4.629 -14.086 1 84.5 283 TYR A N 1
ATOM 2197 C CA . TYR A 1 283 ? 15.07 4.711 -12.633 1 84.5 283 TYR A CA 1
ATOM 2198 C C . T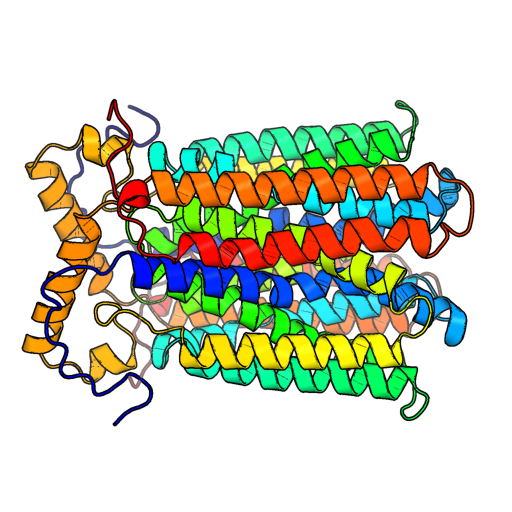YR A 1 283 ? 16.094 5.688 -12.062 1 84.5 283 TYR A C 1
ATOM 2200 O O . TYR A 1 283 ? 15.773 6.477 -11.172 1 84.5 283 TYR A O 1
ATOM 2208 N N . PHE A 1 284 ? 17.234 5.684 -12.656 1 86.69 284 PHE A N 1
ATOM 2209 C CA . PHE A 1 284 ? 18.281 6.57 -12.164 1 86.69 284 PHE A CA 1
ATOM 2210 C C . PHE A 1 284 ? 18.047 8 -12.641 1 86.69 284 PHE A C 1
ATOM 2212 O O . PHE A 1 284 ? 18.594 8.945 -12.062 1 86.69 284 PHE A O 1
ATOM 2219 N N . SER A 1 285 ? 17.234 8.125 -13.641 1 84.81 285 SER A N 1
ATOM 2220 C CA . SER A 1 285 ? 16.906 9.469 -14.109 1 84.81 285 SER A CA 1
ATOM 2221 C C . SER A 1 285 ? 16.047 10.211 -13.094 1 84.81 285 SER A C 1
ATOM 2223 O O . SER A 1 285 ? 15.867 11.43 -13.203 1 84.81 285 SER A O 1
ATOM 2225 N N . LEU A 1 286 ? 15.555 9.523 -12.141 1 84.44 286 LEU A N 1
ATOM 2226 C CA . LEU A 1 286 ? 14.789 10.172 -11.078 1 84.44 286 LEU A CA 1
ATOM 2227 C C . LEU A 1 286 ? 15.664 11.164 -10.312 1 84.44 286 LEU A C 1
ATOM 2229 O O . LEU A 1 286 ? 15.156 12.141 -9.758 1 84.44 286 LEU A O 1
ATOM 2233 N N . PHE A 1 287 ? 16.922 10.898 -10.336 1 82.5 287 PHE A N 1
ATOM 2234 C CA . PHE A 1 287 ? 17.844 11.781 -9.625 1 82.5 287 PHE A CA 1
ATOM 2235 C C . PHE A 1 287 ? 17.938 13.141 -10.32 1 82.5 287 PHE A C 1
ATOM 2237 O O . PHE A 1 287 ? 18.344 14.125 -9.703 1 82.5 287 PHE A O 1
ATOM 2244 N N . LEU A 1 288 ? 17.516 13.172 -11.531 1 77.88 288 LEU A N 1
ATOM 2245 C CA . LEU A 1 288 ? 17.547 14.43 -12.266 1 77.88 288 LEU A CA 1
ATOM 2246 C C . LEU A 1 288 ? 16.547 15.43 -11.68 1 77.88 288 LEU A C 1
ATOM 2248 O O . LEU A 1 288 ? 16.734 16.641 -11.812 1 77.88 288 LEU A O 1
ATOM 2252 N N . VAL A 1 289 ? 15.555 14.906 -11.07 1 76.19 289 VAL A N 1
ATOM 2253 C CA . VAL A 1 289 ? 14.516 15.773 -10.523 1 76.19 289 VAL A CA 1
ATOM 2254 C C . VAL A 1 289 ? 15.047 16.531 -9.312 1 76.19 289 VAL A C 1
ATOM 2256 O O . VAL A 1 289 ? 14.531 17.594 -8.953 1 76.19 289 VAL A O 1
ATOM 2259 N N . VAL A 1 290 ? 16.047 15.961 -8.633 1 73.94 290 VAL A N 1
ATOM 2260 C CA . VAL A 1 290 ? 16.609 16.547 -7.422 1 73.94 290 VAL A CA 1
ATOM 2261 C C . VAL A 1 290 ? 17.578 17.656 -7.789 1 73.94 290 VAL A C 1
ATOM 2263 O O . VAL A 1 290 ? 17.875 18.547 -6.973 1 73.94 290 VAL A O 1
ATOM 2266 N N . LEU A 1 291 ? 17.984 17.688 -9.031 1 70.88 291 LEU A N 1
ATOM 2267 C CA . LEU A 1 291 ? 19 18.656 -9.414 1 70.88 291 LEU A CA 1
ATOM 2268 C C . LEU A 1 291 ? 18.422 20.078 -9.422 1 70.88 291 LEU A C 1
ATOM 2270 O O . LEU A 1 291 ? 17.266 20.281 -9.805 1 70.88 291 LEU A O 1
ATOM 2274 N N . PRO A 1 292 ? 19.047 20.922 -8.711 1 67.12 292 PRO A N 1
ATOM 2275 C CA . PRO A 1 292 ? 18.609 22.312 -8.539 1 67.12 292 PRO A CA 1
ATOM 2276 C C . PRO A 1 292 ? 18.609 23.094 -9.852 1 67.12 292 PRO A C 1
ATOM 2278 O O . PRO A 1 292 ? 19.438 24 -10.023 1 67.12 292 PRO A O 1
ATOM 2281 N N . PHE A 1 293 ? 17.953 22.531 -10.812 1 63.97 293 PHE A N 1
ATOM 2282 C CA . PHE A 1 293 ? 17.953 23.359 -12.016 1 63.97 293 PHE A CA 1
ATOM 2283 C C . PHE A 1 293 ? 16.859 24.422 -11.938 1 63.97 293 PHE A C 1
ATOM 2285 O O . PHE A 1 293 ? 15.727 24.141 -11.539 1 63.97 293 PHE A O 1
ATOM 2292 N N . SER A 1 294 ? 17.219 25.656 -11.922 1 61.12 294 SER A N 1
ATOM 2293 C CA . SER A 1 294 ? 16.328 26.812 -11.867 1 61.12 294 SER A CA 1
ATOM 2294 C C . SER A 1 294 ? 15.148 26.656 -12.812 1 61.12 294 SER A C 1
ATOM 2296 O O . SER A 1 294 ? 14.062 27.188 -12.555 1 61.12 294 SER A O 1
ATOM 2298 N N . CYS A 1 295 ? 15.359 25.922 -13.867 1 57.22 295 CYS A N 1
ATOM 2299 C CA . CYS A 1 295 ? 14.289 25.766 -14.836 1 57.22 295 CYS A CA 1
ATOM 2300 C C . CYS A 1 295 ? 13.133 24.969 -14.242 1 57.22 295 CYS A C 1
ATOM 2302 O O . CYS A 1 295 ? 11.977 25.141 -14.641 1 57.22 295 CYS A O 1
ATOM 2304 N N . PHE A 1 296 ? 13.43 24.25 -13.195 1 57.41 296 PHE A N 1
ATOM 2305 C CA . PHE A 1 296 ? 12.398 23.391 -12.617 1 57.41 296 PHE A CA 1
ATOM 2306 C C . PHE A 1 296 ? 11.609 24.125 -11.547 1 57.41 296 PHE A C 1
ATOM 2308 O O . PHE A 1 296 ? 10.539 23.688 -11.141 1 57.41 296 PHE A O 1
ATOM 2315 N N . ASP A 1 297 ? 12.125 25.156 -11.117 1 60.81 297 ASP A N 1
ATOM 2316 C CA . ASP A 1 297 ? 11.477 25.891 -10.031 1 60.81 297 ASP A CA 1
ATOM 2317 C C . ASP A 1 297 ? 10.67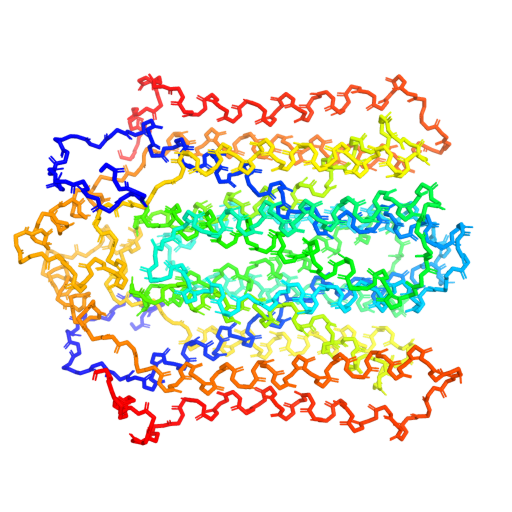2 27.078 -10.57 1 60.81 297 ASP A C 1
ATOM 2319 O O . ASP A 1 297 ? 10.008 27.781 -9.812 1 60.81 297 ASP A O 1
ATOM 2323 N N . LYS A 1 298 ? 10.727 27.344 -11.977 1 57.75 298 LYS A N 1
ATOM 2324 C CA . LYS A 1 298 ? 9.969 28.422 -12.578 1 57.75 298 LYS A CA 1
ATOM 2325 C C . LYS A 1 298 ? 8.492 28.062 -12.727 1 57.75 298 LYS A C 1
ATOM 2327 O O . LYS A 1 298 ? 8.164 26.906 -12.992 1 57.75 298 LYS A O 1
ATOM 2332 N N . PRO A 1 299 ? 7.625 28.891 -12.211 1 57.25 299 PRO A N 1
ATOM 2333 C CA . PRO A 1 299 ? 6.188 28.641 -12.344 1 57.25 299 PRO A CA 1
ATOM 2334 C C . PRO A 1 299 ? 5.77 28.328 -13.773 1 57.25 299 PRO A C 1
ATOM 2336 O O . PRO A 1 299 ? 6.418 28.781 -14.727 1 57.25 299 PRO A O 1
ATOM 2339 N N . LEU A 1 300 ? 5.152 27.172 -14 1 46.41 300 LEU A N 1
ATOM 2340 C CA . LEU A 1 300 ? 4.629 26.953 -15.344 1 46.41 300 LEU A CA 1
ATOM 2341 C C . LEU A 1 300 ? 3.932 28.188 -15.875 1 46.41 300 LEU A C 1
ATOM 2343 O O . LEU A 1 300 ? 3.285 28.922 -15.125 1 46.41 300 LEU A O 1
ATOM 2347 N N . ARG A 1 301 ? 4.227 28.734 -16.922 1 37.66 301 ARG A N 1
ATOM 2348 C CA . ARG A 1 301 ? 3.623 29.797 -17.719 1 37.66 301 ARG A CA 1
ATOM 2349 C C . ARG A 1 301 ? 2.135 29.547 -17.922 1 37.66 301 ARG A C 1
ATOM 2351 O O . ARG A 1 301 ? 1.743 28.469 -18.375 1 37.66 301 ARG A O 1
ATOM 2358 N N . GLY A 1 302 ? 1.128 30.016 -17.078 1 39.25 302 GLY A N 1
ATOM 2359 C CA . GLY A 1 302 ? -0.31 30.219 -17.047 1 39.25 302 GLY A CA 1
ATOM 2360 C C . GLY A 1 302 ? -0.909 30.125 -15.664 1 39.25 302 GLY A C 1
ATOM 2361 O O . GLY A 1 302 ? -2.129 30.188 -15.5 1 39.25 302 GLY A O 1
ATOM 2362 N N . SER A 1 303 ? -0.256 29.484 -14.766 1 36.41 303 SER A N 1
ATOM 2363 C CA . SER A 1 303 ? -0.924 29.641 -13.477 1 36.41 303 SER A CA 1
ATOM 2364 C C . SER A 1 303 ? -0.495 30.922 -12.773 1 36.41 303 SER A C 1
ATOM 2366 O O . SER A 1 303 ? 0.656 31.344 -12.891 1 36.41 303 SER A O 1
ATOM 2368 N N . MET B 1 1 ? -25.188 23.219 -1.631 1 22.7 1 MET B N 1
ATOM 2369 C CA . MET B 1 1 ? -25.156 22 -0.81 1 22.7 1 MET B CA 1
ATOM 2370 C C . MET B 1 1 ? -24.156 21 -1.354 1 22.7 1 MET B C 1
ATOM 2372 O O . MET B 1 1 ? -24.531 19.969 -1.912 1 22.7 1 MET B O 1
ATOM 2376 N N . VAL B 1 2 ? -23.078 21.375 -1.868 1 28.61 2 VAL B N 1
ATOM 2377 C CA . VAL B 1 2 ? -22.016 20.969 -2.777 1 28.61 2 VAL B CA 1
ATOM 2378 C C . VAL B 1 2 ? -21.234 19.812 -2.178 1 28.61 2 VAL B C 1
ATOM 2380 O O . VAL B 1 2 ? -21.297 19.578 -0.967 1 28.61 2 VAL B O 1
ATOM 2383 N N . LEU B 1 3 ? -20.625 18.969 -2.92 1 31.86 3 LEU B N 1
ATOM 2384 C CA . LEU B 1 3 ? -19.609 17.938 -3.018 1 31.86 3 LEU B CA 1
ATOM 2385 C C . LEU B 1 3 ? -18.484 18.172 -2.021 1 31.86 3 LEU B C 1
ATOM 2387 O O . LEU B 1 3 ? -17.344 17.797 -2.271 1 31.86 3 LEU B O 1
ATOM 2391 N N . GLY B 1 4 ? -18.797 18.438 -0.812 1 39.25 4 GLY B N 1
ATOM 2392 C CA . GLY B 1 4 ? -18.25 18.859 0.471 1 39.25 4 GLY B CA 1
ATOM 2393 C C . GLY B 1 4 ? -17.781 20.297 0.487 1 39.25 4 GLY B C 1
ATOM 2394 O O . GLY B 1 4 ? -17.031 20.703 1.374 1 39.25 4 GLY B O 1
ATOM 2395 N N . PHE B 1 5 ? -17.828 21.109 -0.433 1 38.19 5 PHE B N 1
ATOM 2396 C CA . PHE B 1 5 ? -17.391 22.453 -0.751 1 38.19 5 PHE B CA 1
ATOM 2397 C C . PHE B 1 5 ? -18.016 23.469 0.194 1 38.19 5 PHE B C 1
ATOM 2399 O O . PHE B 1 5 ? -17.391 24.469 0.545 1 38.19 5 PHE B O 1
ATOM 2406 N N . ASN B 1 6 ? -19.297 23.469 0.234 1 37.12 6 ASN B N 1
ATOM 2407 C CA . ASN B 1 6 ? -19.984 24.656 0.738 1 37.12 6 ASN B CA 1
ATOM 2408 C C . ASN B 1 6 ? -19.859 24.781 2.254 1 37.12 6 ASN B C 1
ATOM 2410 O O . ASN B 1 6 ? -20.734 25.344 2.912 1 37.12 6 ASN B O 1
ATOM 2414 N N . ASP B 1 7 ? -19.266 23.938 2.891 1 43.75 7 ASP B N 1
ATOM 2415 C CA . ASP B 1 7 ? -19.609 24 4.305 1 43.75 7 ASP B CA 1
ATOM 2416 C C . ASP B 1 7 ? -19.078 25.281 4.953 1 43.75 7 ASP B C 1
ATOM 2418 O O . ASP B 1 7 ? -17.922 25.641 4.754 1 43.75 7 ASP B O 1
ATOM 2422 N N . ARG B 1 8 ? -19.891 26.281 5.129 1 47.12 8 ARG B N 1
ATOM 2423 C CA . ARG B 1 8 ? -19.594 27.344 6.082 1 47.12 8 ARG B CA 1
ATOM 2424 C C . ARG B 1 8 ? -18.812 26.812 7.273 1 47.12 8 ARG B C 1
ATOM 2426 O O . ARG B 1 8 ? -19.281 25.922 7.992 1 47.12 8 ARG B O 1
ATOM 2433 N N . LEU B 1 9 ? -17.453 26.672 6.992 1 57 9 LEU B N 1
ATOM 2434 C CA . LEU B 1 9 ? -16.5 26.141 7.949 1 57 9 LEU B CA 1
ATOM 2435 C C . LEU B 1 9 ? -16.719 26.734 9.336 1 57 9 LEU B C 1
ATOM 2437 O O . LEU B 1 9 ? -16.609 27.953 9.516 1 57 9 LEU B O 1
ATOM 2441 N N . GLU B 1 10 ? -17.828 26.312 10.023 1 55.41 10 GLU B N 1
ATOM 2442 C CA . GLU B 1 10 ? -17.891 26.688 11.43 1 55.41 10 GLU B CA 1
ATOM 2443 C C . GLU B 1 10 ? -16.984 25.781 12.281 1 55.41 10 GLU B C 1
ATOM 2445 O O . GLU B 1 10 ? -16.891 24.578 12.031 1 55.41 10 GLU B O 1
ATOM 2450 N N . ALA B 1 11 ? -16.031 26.391 12.922 1 60.62 11 ALA B N 1
ATOM 2451 C CA . ALA B 1 11 ? -15.195 25.641 13.844 1 60.62 11 ALA B CA 1
ATOM 2452 C C . ALA B 1 11 ? -16.047 24.781 14.781 1 60.62 11 ALA B C 1
ATOM 2454 O O . ALA B 1 11 ? -16.922 25.297 15.484 1 60.62 11 ALA B O 1
ATOM 2455 N N . PRO B 1 12 ? -16.031 23.438 14.617 1 60.66 12 PRO B N 1
ATOM 2456 C CA . PRO B 1 12 ? -16.812 22.625 15.555 1 60.66 12 PRO B CA 1
ATOM 2457 C C . PRO B 1 12 ? -16.344 22.797 17 1 60.66 12 PRO B C 1
ATOM 2459 O O . PRO B 1 12 ? -15.18 23.125 17.25 1 60.66 12 PRO B O 1
ATOM 2462 N N . ASN B 1 13 ? -17.172 22.938 17.984 1 58.25 13 ASN B N 1
ATOM 2463 C CA . ASN B 1 13 ? -16.859 23.141 19.406 1 58.25 13 ASN B CA 1
ATOM 2464 C C . ASN B 1 13 ? -16 22.016 19.953 1 58.25 13 ASN B C 1
ATOM 2466 O O . ASN B 1 13 ? -15.117 22.25 20.781 1 58.25 13 ASN B O 1
ATOM 2470 N N . SER B 1 14 ? -16.375 20.688 19.734 1 64.56 14 SER B N 1
ATOM 2471 C CA . SER B 1 14 ? -15.586 19.578 20.266 1 64.56 14 SER B CA 1
ATOM 2472 C C . SER B 1 14 ? -15.352 18.516 19.188 1 64.56 14 SER B C 1
ATOM 2474 O O . SER B 1 14 ? -16.109 18.406 18.234 1 64.56 14 SER B O 1
ATOM 2476 N N . ILE B 1 15 ? -14.258 17.984 19.281 1 67.75 15 ILE B N 1
ATOM 2477 C CA . ILE B 1 15 ? -13.906 16.922 18.344 1 67.75 15 ILE B CA 1
ATOM 2478 C C . ILE B 1 15 ? -14.672 15.641 18.703 1 67.75 15 ILE B C 1
ATOM 2480 O O . ILE B 1 15 ? -14.672 15.219 19.859 1 67.75 15 ILE B O 1
ATOM 2484 N N . ASN B 1 16 ? -15.57 15.219 17.891 1 70.31 16 ASN B N 1
ATOM 2485 C CA . ASN B 1 16 ? -16.266 13.938 18.047 1 70.31 16 ASN B CA 1
ATOM 2486 C C . ASN B 1 16 ? -15.344 12.766 17.703 1 70.31 16 ASN B C 1
ATOM 2488 O O . ASN B 1 16 ? -15.102 12.492 16.516 1 70.31 16 ASN B O 1
ATOM 2492 N N . GLU B 1 17 ? -14.891 12.148 18.75 1 76.75 17 GLU B N 1
ATOM 2493 C CA . GLU B 1 17 ? -13.953 11.039 18.578 1 76.75 17 GLU B CA 1
ATOM 2494 C C . GLU B 1 17 ? -14.602 9.883 17.828 1 76.75 17 GLU B C 1
ATOM 2496 O O . GLU B 1 17 ? -13.938 9.18 17.062 1 76.75 17 GLU B O 1
ATOM 2501 N N . SER B 1 18 ? -15.859 9.758 18.047 1 74.31 18 SER B N 1
ATOM 2502 C CA . SER B 1 18 ? -16.562 8.688 17.359 1 74.31 18 SER B CA 1
ATOM 2503 C C . SER B 1 18 ? -16.562 8.898 15.852 1 74.31 18 SER B C 1
ATOM 2505 O O . SER B 1 18 ? -16.438 7.945 15.078 1 74.31 18 SER B O 1
ATOM 2507 N N . GLN B 1 19 ? -16.641 10.062 15.461 1 75.31 19 GLN B N 1
ATOM 2508 C CA . GLN B 1 19 ? -16.609 10.359 14.039 1 75.31 19 GLN B CA 1
ATOM 2509 C C . GLN B 1 19 ? -15.211 10.141 13.453 1 75.31 19 GLN B C 1
ATOM 2511 O O . GLN B 1 19 ? -15.07 9.617 12.344 1 75.31 19 GLN B O 1
ATOM 2516 N N . ARG B 1 20 ? -14.344 10.531 14.219 1 78.38 20 ARG B N 1
ATOM 2517 C CA . ARG B 1 20 ? -12.961 10.367 13.773 1 78.38 20 ARG B CA 1
ATOM 2518 C C . ARG B 1 20 ? -12.617 8.891 13.578 1 78.38 20 ARG B C 1
ATOM 2520 O O . ARG B 1 20 ? -12.023 8.516 12.562 1 78.38 20 ARG B O 1
ATOM 2527 N N . PHE B 1 21 ? -13.039 8.125 14.508 1 83.31 21 PHE B N 1
ATOM 2528 C CA . PHE B 1 21 ? -12.719 6.703 14.422 1 83.31 21 PHE B CA 1
ATOM 2529 C C . PHE B 1 21 ? -13.648 6.004 13.43 1 83.31 21 PHE B C 1
ATOM 2531 O O . PHE B 1 21 ? -13.336 4.918 12.938 1 83.31 21 PHE B O 1
ATOM 2538 N N . GLY B 1 22 ? -14.766 6.625 13.141 1 82.19 22 GLY B N 1
ATOM 2539 C CA . GLY B 1 22 ? -15.609 6.129 12.055 1 82.19 22 GLY B CA 1
ATOM 2540 C C . GLY B 1 22 ? -14.914 6.16 10.703 1 82.19 22 GLY B C 1
ATOM 2541 O O . GLY B 1 22 ? -15.07 5.238 9.906 1 82.19 22 GLY B O 1
ATOM 2542 N N . PHE B 1 23 ? -14.109 7.152 10.586 1 84.19 23 PHE B N 1
ATOM 2543 C CA . PHE B 1 23 ? -13.352 7.27 9.344 1 84.19 23 PHE B CA 1
ATOM 2544 C C . PHE B 1 23 ? -12.273 6.191 9.266 1 84.19 23 PHE B C 1
ATOM 2546 O O . PHE B 1 23 ? -12.008 5.656 8.188 1 84.19 23 PHE B O 1
ATOM 2553 N N . VAL B 1 24 ? -11.75 5.891 10.398 1 86.25 24 VAL B N 1
ATOM 2554 C CA . VAL B 1 24 ? -10.711 4.871 10.43 1 86.25 24 VAL B CA 1
ATOM 2555 C C . VAL B 1 24 ? -11.312 3.506 10.094 1 86.25 24 VAL B C 1
ATOM 2557 O O . VAL B 1 24 ? -10.75 2.758 9.289 1 86.25 24 VAL B O 1
ATOM 2560 N N . VAL B 1 25 ? -12.414 3.289 10.648 1 87.38 25 VAL B N 1
ATOM 2561 C CA . VAL B 1 25 ? -13.086 2.014 10.406 1 87.38 25 VAL B CA 1
ATOM 2562 C C . VAL B 1 25 ? -13.492 1.915 8.938 1 87.38 25 VAL B C 1
ATOM 2564 O O . VAL B 1 25 ? -13.328 0.866 8.312 1 87.38 25 VAL B O 1
ATOM 2567 N N . CYS B 1 26 ? -13.953 2.951 8.445 1 87.56 26 CYS B N 1
ATOM 2568 C CA . CYS B 1 26 ? -14.32 2.967 7.039 1 87.56 26 CYS B CA 1
ATOM 2569 C C . CYS B 1 26 ? -13.102 2.709 6.156 1 87.56 26 CYS B C 1
ATOM 2571 O O . CYS B 1 26 ? -13.188 1.981 5.164 1 87.56 26 CYS B O 1
ATOM 2573 N N . SER B 1 27 ? -12.055 3.275 6.512 1 88.5 27 SER B N 1
ATOM 2574 C CA . SER B 1 27 ? -10.828 3.072 5.75 1 88.5 27 SER B CA 1
ATOM 2575 C C . SER B 1 27 ? -10.359 1.625 5.836 1 88.5 27 SER B C 1
ATOM 2577 O O . SER B 1 27 ? -9.812 1.087 4.871 1 88.5 27 SER B O 1
ATOM 2579 N N . MET B 1 28 ? -10.57 1.014 6.922 1 89.38 28 MET B N 1
ATOM 2580 C CA . MET B 1 28 ? -10.172 -0.38 7.098 1 89.38 28 MET B CA 1
ATOM 2581 C C . MET B 1 28 ? -11.031 -1.303 6.238 1 89.38 28 MET B C 1
ATOM 2583 O O . MET B 1 28 ? -10.539 -2.318 5.734 1 89.38 28 MET B O 1
ATOM 2587 N N . PHE B 1 29 ? -12.211 -0.935 6.098 1 90.12 29 PHE B N 1
ATOM 2588 C CA . PHE B 1 29 ? -13.055 -1.699 5.188 1 90.12 29 PHE B CA 1
ATOM 2589 C C . PHE B 1 29 ? -12.617 -1.495 3.744 1 90.12 29 PHE B C 1
ATOM 2591 O O . PHE B 1 29 ? -12.664 -2.428 2.939 1 90.12 29 PHE B O 1
ATOM 2598 N N . CYS B 1 30 ? -12.258 -0.252 3.449 1 91.25 30 CYS B N 1
ATOM 2599 C CA . CYS B 1 30 ? -11.758 0.029 2.107 1 91.25 30 CYS B CA 1
ATOM 2600 C C . CYS B 1 30 ? -10.461 -0.728 1.835 1 91.25 30 CYS B C 1
ATOM 2602 O O . CYS B 1 30 ? -10.156 -1.037 0.684 1 91.25 30 CYS B O 1
ATOM 2604 N N . ALA B 1 31 ? -9.797 -1.019 2.902 1 89.5 31 ALA B N 1
ATOM 2605 C CA . ALA B 1 31 ? -8.547 -1.764 2.771 1 89.5 31 ALA B CA 1
ATOM 2606 C C . ALA B 1 31 ? -8.805 -3.18 2.264 1 89.5 31 ALA B C 1
ATOM 2608 O O . ALA B 1 31 ? -7.953 -3.768 1.589 1 89.5 31 ALA B O 1
ATOM 2609 N N . ILE B 1 32 ? -9.93 -3.707 2.502 1 86.75 32 ILE B N 1
ATOM 2610 C CA . ILE B 1 32 ? -10.297 -5.016 1.967 1 86.75 32 ILE B CA 1
ATOM 2611 C C . ILE B 1 32 ? -10.398 -4.938 0.445 1 86.75 32 ILE B C 1
ATOM 2613 O O . ILE B 1 32 ? -9.93 -5.836 -0.259 1 86.75 32 ILE B O 1
ATOM 2617 N N . ALA B 1 33 ? -10.992 -3.871 0.032 1 87.06 33 ALA B N 1
ATOM 2618 C CA . ALA B 1 33 ? -11.141 -3.674 -1.408 1 87.06 33 ALA B CA 1
ATOM 2619 C C . ALA B 1 33 ? -9.781 -3.512 -2.084 1 87.06 33 ALA B C 1
ATOM 2621 O O . ALA B 1 33 ? -9.578 -4 -3.195 1 87.06 33 ALA B O 1
ATOM 2622 N N . SER B 1 34 ? -8.945 -2.871 -1.38 1 87.75 34 SER B N 1
ATOM 2623 C CA . SER B 1 34 ? -7.605 -2.678 -1.922 1 87.75 34 SER B CA 1
ATOM 2624 C C . SER B 1 34 ? -6.836 -3.992 -1.973 1 87.75 34 SER B C 1
ATOM 2626 O O . SER B 1 34 ? -6.07 -4.234 -2.908 1 87.75 34 SER B O 1
ATOM 2628 N N . GLY B 1 35 ? -7.059 -4.836 -1.013 1 85.06 35 GLY B N 1
ATOM 2629 C CA . GLY B 1 35 ? -6.344 -6.098 -0.933 1 85.06 35 GLY B CA 1
ATOM 2630 C C . GLY B 1 35 ? -6.84 -7.129 -1.928 1 85.06 35 GLY B C 1
ATOM 2631 O O . GLY B 1 35 ? -6.277 -8.219 -2.037 1 85.06 35 GLY B O 1
ATOM 2632 N N . ALA B 1 36 ? -7.824 -6.789 -2.682 1 85.75 36 ALA B N 1
ATOM 2633 C CA . ALA B 1 36 ? -8.344 -7.703 -3.693 1 85.75 36 ALA B CA 1
ATOM 2634 C C . ALA B 1 36 ? -7.316 -7.953 -4.789 1 85.75 36 ALA B C 1
ATOM 2636 O O . ALA B 1 36 ? -7.434 -8.914 -5.555 1 85.75 36 ALA B O 1
ATOM 2637 N N . VAL B 1 37 ? -6.324 -7.098 -4.781 1 80.75 37 VAL B N 1
ATOM 2638 C CA . VAL B 1 37 ? -5.246 -7.273 -5.75 1 80.75 37 VAL B CA 1
ATOM 2639 C C . VAL B 1 37 ? -4.535 -8.602 -5.496 1 80.75 37 VAL B C 1
ATOM 2641 O O . VAL B 1 37 ? -4.059 -9.242 -6.434 1 80.75 37 VAL B O 1
ATOM 2644 N N . TYR B 1 38 ? -4.594 -9.062 -4.32 1 75 38 TYR B N 1
ATOM 2645 C CA . TYR B 1 38 ? -3.896 -10.289 -3.959 1 75 38 TYR B CA 1
ATOM 2646 C C . TYR B 1 38 ? -4.754 -11.516 -4.254 1 75 38 TYR B C 1
ATOM 2648 O O . TYR B 1 38 ? -4.289 -12.648 -4.141 1 75 38 TYR B O 1
ATOM 2656 N N . SER B 1 39 ? -5.973 -11.266 -4.715 1 72.69 39 SER B N 1
ATOM 2657 C CA . SER B 1 39 ? -6.867 -12.367 -5.055 1 72.69 39 SER B CA 1
ATOM 2658 C C . SER B 1 39 ? -6.605 -12.875 -6.473 1 72.69 39 SER B C 1
ATOM 2660 O O . SER B 1 39 ? -7.277 -13.797 -6.941 1 72.69 39 SER B O 1
ATOM 2662 N N . PHE B 1 40 ? -5.648 -12.234 -7.074 1 78.12 40 PHE B N 1
ATOM 2663 C CA . PHE B 1 40 ? -5.305 -12.688 -8.414 1 78.12 40 PHE B CA 1
ATOM 2664 C C . PHE B 1 40 ? -4.82 -14.133 -8.391 1 78.12 40 PHE B C 1
ATOM 2666 O O . PHE B 1 40 ? -5.07 -14.898 -9.32 1 78.12 40 PHE B O 1
ATOM 2673 N N . SER B 1 41 ? -4.215 -14.469 -7.254 1 68.88 41 SER B N 1
ATOM 2674 C CA . SER B 1 41 ? -3.678 -15.82 -7.137 1 68.88 41 SER B CA 1
ATOM 2675 C C . SER B 1 41 ? -4.793 -16.859 -7.129 1 68.88 41 SER B C 1
ATOM 2677 O O . SER B 1 41 ? -4.594 -18 -7.559 1 68.88 41 SER B O 1
ATOM 2679 N N . LEU B 1 42 ? -5.965 -16.453 -6.727 1 73.25 42 LEU B N 1
ATOM 2680 C CA . LEU B 1 42 ? -7.098 -17.375 -6.645 1 73.25 42 LEU B CA 1
ATOM 2681 C C . LEU B 1 42 ? -7.691 -17.625 -8.031 1 73.25 42 LEU B C 1
ATOM 2683 O O . LEU B 1 42 ? -8.258 -18.688 -8.281 1 73.25 42 LEU B O 1
ATOM 2687 N N . ILE B 1 43 ? -7.531 -16.656 -8.914 1 78.62 43 ILE B N 1
ATOM 2688 C CA . ILE B 1 43 ? -8.18 -16.797 -10.211 1 78.62 43 ILE B CA 1
ATOM 2689 C C . ILE B 1 43 ? -7.164 -17.266 -11.25 1 78.62 43 ILE B C 1
ATOM 2691 O O . ILE B 1 43 ? -7.539 -17.688 -12.344 1 78.62 43 ILE B O 1
ATOM 2695 N N . SER B 1 44 ? -5.895 -17.188 -10.859 1 77.75 44 SER B N 1
ATOM 2696 C CA . SER B 1 44 ? -4.852 -17.625 -11.781 1 77.75 44 SER B CA 1
ATOM 2697 C C . SER B 1 44 ? -4.949 -19.109 -12.055 1 77.75 44 SER B C 1
ATOM 2699 O O . SER B 1 44 ? -4.625 -19.578 -13.156 1 77.75 44 SER B O 1
ATOM 2701 N N . GLY B 1 45 ? -5.387 -19.891 -11.078 1 73.12 45 GLY B N 1
ATOM 2702 C CA . GLY B 1 45 ? -5.566 -21.328 -11.281 1 73.12 45 GLY B CA 1
ATOM 2703 C C . GLY B 1 45 ? -6.602 -21.641 -12.336 1 73.12 45 GLY B C 1
ATOM 2704 O O . GLY B 1 45 ? -6.41 -22.562 -13.141 1 73.12 45 GLY B O 1
ATOM 2705 N N . LYS B 1 46 ? -7.594 -20.891 -12.367 1 76.56 46 LYS B N 1
ATOM 2706 C CA . LYS B 1 46 ? -8.633 -21.094 -13.367 1 76.56 46 LYS B CA 1
ATOM 2707 C C . LYS B 1 46 ? -8.109 -20.797 -14.773 1 76.56 46 LYS B C 1
ATOM 2709 O O . LYS B 1 46 ? -8.461 -21.484 -15.727 1 76.56 46 LYS B O 1
ATOM 2714 N N . MET B 1 47 ? -7.312 -19.828 -14.93 1 80.81 47 MET B N 1
ATOM 2715 C CA . MET B 1 47 ? -6.766 -19.453 -16.234 1 80.81 47 MET B CA 1
ATOM 2716 C C . MET B 1 47 ? -5.863 -20.547 -16.781 1 80.81 47 MET B C 1
ATOM 2718 O O . MET B 1 47 ? -5.848 -20.812 -17.984 1 80.81 47 MET B O 1
ATOM 2722 N N . THR B 1 48 ? -5.23 -21.156 -15.844 1 77.06 48 THR B N 1
ATOM 2723 C CA . THR B 1 48 ? -4.359 -22.234 -16.266 1 77.06 48 THR B CA 1
ATOM 2724 C C . THR B 1 48 ? -5.176 -23.484 -16.609 1 77.06 48 THR B C 1
ATOM 2726 O O . THR B 1 48 ? -4.957 -24.109 -17.656 1 77.06 48 THR B O 1
ATOM 2729 N N . ASP B 1 49 ? -6.062 -23.781 -15.82 1 79.06 49 ASP B N 1
ATOM 2730 C CA . ASP B 1 49 ? -6.816 -25.031 -15.969 1 79.06 49 ASP B CA 1
ATOM 2731 C C . ASP B 1 49 ? -7.832 -24.922 -17.109 1 79.06 49 ASP B C 1
ATOM 2733 O O . ASP B 1 49 ? -7.992 -25.859 -17.891 1 79.06 49 ASP B O 1
ATOM 2737 N N . ASP B 1 50 ? -8.469 -23.859 -17.281 1 82.94 50 ASP B N 1
ATOM 2738 C CA . ASP B 1 50 ? -9.57 -23.734 -18.234 1 82.94 50 ASP B CA 1
ATOM 2739 C C . ASP B 1 50 ? -9.086 -23.203 -19.578 1 82.94 50 ASP B C 1
ATOM 2741 O O . ASP B 1 50 ? -9.594 -23.609 -20.625 1 82.94 50 ASP B O 1
ATOM 2745 N N . TYR B 1 51 ? -8.156 -22.359 -19.516 1 86 51 TYR B N 1
ATOM 2746 C CA . TYR B 1 51 ? -7.762 -21.703 -20.75 1 86 51 TYR B CA 1
ATOM 2747 C C . TYR B 1 51 ? -6.406 -22.203 -21.234 1 86 51 TYR B C 1
ATOM 2749 O O . TYR B 1 51 ? -5.945 -21.844 -22.328 1 86 51 TYR B O 1
ATOM 2757 N N . GLY B 1 52 ? -5.738 -23 -20.438 1 82.25 52 GLY B N 1
ATOM 2758 C CA . GLY B 1 52 ? -4.461 -23.578 -20.828 1 82.25 52 GLY B CA 1
ATOM 2759 C C . GLY B 1 52 ? -3.33 -22.578 -20.828 1 82.25 52 GLY B C 1
ATOM 2760 O O . GLY B 1 52 ? -2.396 -22.688 -21.625 1 82.25 52 GLY B O 1
ATOM 2761 N N . PHE B 1 53 ? -3.521 -21.562 -20.078 1 81.62 53 PHE B N 1
ATOM 2762 C CA . PHE B 1 53 ? -2.479 -20.547 -20 1 81.62 53 PHE B CA 1
ATOM 2763 C C . PHE B 1 53 ? -1.232 -21.109 -19.312 1 81.62 53 PHE B C 1
ATOM 2765 O O . PHE B 1 53 ? -1.334 -21.875 -18.359 1 81.62 53 PHE B O 1
ATOM 2772 N N . THR B 1 54 ? -0.128 -20.719 -19.844 1 73 54 THR B N 1
ATOM 2773 C CA . THR B 1 54 ? 1.141 -21.094 -19.219 1 73 54 THR B CA 1
ATOM 2774 C C . THR B 1 54 ? 1.458 -20.172 -18.047 1 73 54 THR B C 1
ATOM 2776 O O . THR B 1 54 ? 0.786 -19.156 -17.844 1 73 54 THR B O 1
ATOM 2779 N N . GLN B 1 55 ? 2.445 -20.547 -17.203 1 68.81 55 GLN B N 1
ATOM 2780 C CA . GLN B 1 55 ? 2.869 -19.734 -16.062 1 68.81 55 GLN B CA 1
ATOM 2781 C C . GLN B 1 55 ? 3.377 -18.375 -16.547 1 68.81 55 GLN B C 1
ATOM 2783 O O . GLN B 1 55 ? 3.188 -17.359 -15.859 1 68.81 55 GLN B O 1
ATOM 2788 N N . ASN B 1 56 ? 3.977 -18.375 -17.641 1 69.94 56 ASN B N 1
ATOM 2789 C CA . ASN B 1 56 ? 4.453 -17.125 -18.203 1 69.94 56 ASN B CA 1
ATOM 2790 C C . ASN B 1 56 ? 3.293 -16.203 -18.578 1 69.94 56 ASN B C 1
ATOM 2792 O O . ASN B 1 56 ? 3.377 -14.984 -18.406 1 69.94 56 ASN B O 1
ATOM 2796 N N . ASP B 1 57 ? 2.246 -16.797 -19.062 1 77.25 57 ASP B N 1
ATOM 2797 C CA . ASP B 1 57 ? 1.059 -16.031 -19.406 1 77.25 57 ASP B CA 1
ATOM 2798 C C . ASP B 1 57 ? 0.432 -15.406 -18.156 1 77.25 57 ASP B C 1
ATOM 2800 O O . ASP B 1 57 ? 0.058 -14.234 -18.172 1 77.25 57 ASP B O 1
ATOM 2804 N N . ILE B 1 58 ? 0.408 -16.203 -17.141 1 75.69 58 ILE B N 1
ATOM 2805 C CA . ILE B 1 58 ? -0.198 -15.758 -15.891 1 75.69 58 ILE B CA 1
ATOM 2806 C C . ILE B 1 58 ? 0.63 -14.625 -15.289 1 75.69 58 ILE B C 1
ATOM 2808 O O . ILE B 1 58 ? 0.079 -13.625 -14.82 1 75.69 58 ILE B O 1
ATOM 2812 N N . THR B 1 59 ? 1.88 -14.797 -15.336 1 70.44 59 THR B N 1
ATOM 2813 C CA . THR B 1 59 ? 2.775 -13.773 -14.812 1 70.44 59 THR B CA 1
ATOM 2814 C C . THR B 1 59 ? 2.646 -12.477 -15.609 1 70.44 59 THR B C 1
ATOM 2816 O O . THR B 1 59 ? 2.684 -11.383 -15.039 1 70.44 59 THR B O 1
ATOM 2819 N N . THR B 1 60 ? 2.441 -12.586 -16.844 1 76.38 60 THR B N 1
ATOM 2820 C CA . THR B 1 60 ? 2.279 -11.422 -17.688 1 76.38 60 THR B CA 1
ATOM 2821 C C . THR B 1 60 ? 0.98 -10.688 -17.359 1 76.38 60 THR B C 1
ATOM 2823 O O . THR B 1 60 ? 0.96 -9.461 -17.266 1 76.38 60 THR B O 1
ATOM 2826 N N . VAL B 1 61 ? -0.039 -11.461 -17.234 1 81.19 61 VAL B N 1
ATOM 2827 C CA . VAL B 1 61 ? -1.33 -10.867 -16.891 1 81.19 61 VAL B CA 1
ATOM 2828 C C . VAL B 1 61 ? -1.233 -10.148 -15.547 1 81.19 61 VAL B C 1
ATOM 2830 O O . VAL B 1 61 ? -1.729 -9.031 -15.398 1 81.19 61 VAL B O 1
ATOM 2833 N N . SER B 1 62 ? -0.597 -10.797 -14.672 1 79.31 62 SER B N 1
ATOM 2834 C CA . SER B 1 62 ? -0.455 -10.227 -13.336 1 79.31 62 SER B CA 1
ATOM 2835 C C . SER B 1 62 ? 0.427 -8.977 -13.352 1 79.31 62 SER B C 1
ATOM 2837 O O . SER B 1 62 ? 0.059 -7.941 -12.805 1 79.31 62 SER B O 1
ATOM 2839 N N . THR B 1 63 ? 1.51 -9.023 -14.016 1 74.31 63 THR B N 1
ATOM 2840 C CA . THR B 1 63 ? 2.482 -7.934 -14.023 1 74.31 63 THR B CA 1
ATOM 2841 C C . THR B 1 63 ? 1.923 -6.715 -14.75 1 74.31 63 THR B C 1
ATOM 2843 O O . THR B 1 63 ? 1.986 -5.598 -14.234 1 74.31 63 THR B O 1
ATOM 2846 N N . VAL B 1 64 ? 1.391 -6.949 -15.852 1 78.06 64 VAL B N 1
ATOM 2847 C CA . VAL B 1 64 ? 0.824 -5.84 -16.609 1 78.06 64 VAL B CA 1
ATOM 2848 C C . VAL B 1 64 ? -0.355 -5.238 -15.852 1 78.06 64 VAL B C 1
ATOM 2850 O O . VAL B 1 64 ? -0.536 -4.02 -15.844 1 78.06 64 VAL B O 1
ATOM 2853 N N . GLY B 1 65 ? -1.115 -6.105 -15.25 1 82.75 65 GLY B N 1
ATOM 2854 C CA . GLY B 1 65 ? -2.232 -5.629 -14.453 1 82.75 65 GLY B CA 1
ATOM 2855 C C . GLY B 1 65 ? -1.806 -4.738 -13.305 1 82.75 65 GLY B C 1
ATOM 2856 O O . GLY B 1 65 ? -2.426 -3.707 -13.047 1 82.75 65 GLY B O 1
ATOM 2857 N N . ILE B 1 66 ? -0.726 -5.078 -12.711 1 79.94 66 ILE B N 1
ATOM 2858 C CA . ILE B 1 66 ? -0.249 -4.332 -11.547 1 79.94 66 ILE B CA 1
ATOM 2859 C C . ILE B 1 66 ? 0.386 -3.02 -12.008 1 79.94 66 ILE B C 1
ATOM 2861 O O . ILE B 1 66 ? 0.098 -1.957 -11.453 1 79.94 66 ILE B O 1
ATOM 2865 N N . VAL B 1 67 ? 1.106 -3.074 -13.047 1 79.56 67 VAL B N 1
ATOM 2866 C CA . VAL B 1 67 ? 1.842 -1.912 -13.531 1 79.56 67 VAL B CA 1
ATOM 2867 C C . VAL B 1 67 ? 0.861 -0.847 -14.023 1 79.56 67 VAL B C 1
ATOM 2869 O O . VAL B 1 67 ? 0.963 0.321 -13.641 1 79.56 67 VAL B O 1
ATOM 2872 N N . LEU B 1 68 ? -0.064 -1.273 -14.734 1 78.81 68 LEU B N 1
ATOM 2873 C CA . LEU B 1 68 ? -1.034 -0.323 -15.266 1 78.81 68 LEU B CA 1
ATOM 2874 C C . LEU B 1 68 ? -2.027 0.098 -14.188 1 78.81 68 LEU B C 1
ATOM 2876 O O . LEU B 1 68 ? -2.492 1.24 -14.18 1 78.81 68 LEU B O 1
ATOM 2880 N N . GLY B 1 69 ? -2.25 -0.809 -13.328 1 77.69 69 GLY B N 1
ATOM 2881 C CA . GLY B 1 69 ? -3.191 -0.531 -12.258 1 77.69 69 GLY B CA 1
ATOM 2882 C C . GLY B 1 69 ? -2.668 0.475 -11.25 1 77.69 69 GLY B C 1
ATOM 2883 O O . GLY B 1 69 ? -3.439 1.249 -10.68 1 77.69 69 GLY B O 1
ATOM 2884 N N . TYR B 1 70 ? -1.387 0.485 -11.125 1 72.81 70 TYR B N 1
ATOM 2885 C CA . TYR B 1 70 ? -0.805 1.357 -10.109 1 72.81 70 TYR B CA 1
ATOM 2886 C C . TYR B 1 70 ? -0.401 2.699 -10.711 1 72.81 70 TYR B C 1
ATOM 2888 O O . TYR B 1 70 ? 0.258 3.508 -10.055 1 72.81 70 TYR B O 1
ATOM 2896 N N . PHE B 1 71 ? -0.823 2.871 -11.977 1 81.06 71 PHE B N 1
ATOM 2897 C CA . PHE B 1 71 ? -0.607 4.207 -12.523 1 81.06 71 PHE B CA 1
ATOM 2898 C C . PHE B 1 71 ? -1.622 5.195 -11.953 1 81.06 71 PHE B C 1
ATOM 2900 O O . PHE B 1 71 ? -2.604 5.531 -12.625 1 81.06 71 PHE B O 1
ATOM 2907 N N . THR B 1 72 ? -1.337 5.641 -10.766 1 76.88 72 THR B N 1
ATOM 2908 C CA . THR B 1 72 ? -2.305 6.43 -10.016 1 76.88 72 THR B CA 1
ATOM 2909 C C . THR B 1 72 ? -1.952 7.914 -10.07 1 76.88 72 THR B C 1
ATOM 2911 O O . THR B 1 72 ? -2.66 8.75 -9.5 1 76.88 72 THR B O 1
ATOM 2914 N N . LEU B 1 73 ? -0.949 8.344 -10.812 1 78.62 73 LEU B N 1
ATOM 2915 C CA . LEU B 1 73 ? -0.444 9.711 -10.766 1 78.62 73 LEU B CA 1
ATOM 2916 C C . LEU B 1 73 ? -1.529 10.711 -11.164 1 78.62 73 LEU B C 1
ATOM 2918 O O . LEU B 1 73 ? -1.752 11.703 -10.469 1 78.62 73 LEU B O 1
ATOM 2922 N N . PRO B 1 74 ? -2.252 10.383 -12.203 1 79.25 74 PRO B N 1
ATOM 2923 C CA . PRO B 1 74 ? -3.291 11.352 -12.562 1 79.25 74 PRO B CA 1
ATOM 2924 C C . PRO B 1 74 ? -4.367 11.484 -11.484 1 79.25 74 PRO B C 1
ATOM 2926 O O . PRO B 1 74 ? -4.949 12.562 -11.32 1 79.25 74 PRO B O 1
ATOM 2929 N N . PHE B 1 75 ? -4.527 10.461 -10.789 1 83.31 75 PHE B N 1
ATOM 2930 C CA . PHE B 1 75 ? -5.582 10.469 -9.781 1 83.31 75 PHE B CA 1
ATOM 2931 C C . PHE B 1 75 ? -5.121 11.195 -8.523 1 83.31 75 PHE B C 1
ATOM 2933 O O . PHE B 1 75 ? -5.941 11.617 -7.703 1 83.31 75 PHE B O 1
ATOM 2940 N N . GLY B 1 76 ? -3.822 11.273 -8.406 1 80.38 76 GLY B N 1
ATOM 2941 C CA . GLY B 1 76 ? -3.299 12.078 -7.316 1 80.38 76 GLY B CA 1
ATOM 2942 C C . GLY B 1 76 ? -3.631 13.555 -7.449 1 80.38 76 GLY B C 1
ATOM 2943 O O . GLY B 1 76 ? -3.932 14.219 -6.457 1 80.38 76 GLY B O 1
ATOM 2944 N N . PHE B 1 77 ? -3.654 13.984 -8.727 1 80.44 77 PHE B N 1
ATOM 2945 C CA . PHE B 1 77 ? -4.012 15.367 -9 1 80.44 77 PHE B CA 1
ATOM 2946 C C . PHE B 1 77 ? -5.48 15.625 -8.672 1 80.44 77 PHE B C 1
ATOM 2948 O O . PHE B 1 77 ? -5.828 16.672 -8.141 1 80.44 77 PHE B O 1
ATOM 2955 N N . ILE B 1 78 ? -6.23 14.68 -8.945 1 82.31 78 ILE B N 1
ATOM 2956 C CA . ILE B 1 78 ? -7.66 14.812 -8.695 1 82.31 78 ILE B CA 1
ATOM 2957 C C . ILE B 1 78 ? -7.918 14.875 -7.191 1 82.31 78 ILE B C 1
ATOM 2959 O O . ILE B 1 78 ? -8.742 15.672 -6.73 1 82.31 78 ILE B O 1
ATOM 2963 N N . PHE B 1 79 ? -7.188 14.148 -6.48 1 81.75 79 PHE B N 1
ATOM 2964 C CA . PHE B 1 79 ? -7.336 14.148 -5.031 1 81.75 79 PHE B CA 1
ATOM 2965 C C . PHE B 1 79 ? -6.953 15.508 -4.449 1 81.75 79 PHE B C 1
ATOM 2967 O O . PHE B 1 79 ? -7.641 16.031 -3.568 1 81.75 79 PHE B O 1
ATOM 2974 N N . ASP B 1 80 ? -5.852 16.031 -4.938 1 80.5 80 ASP B N 1
ATOM 2975 C CA . ASP B 1 80 ? -5.336 17.281 -4.371 1 80.5 80 ASP B CA 1
ATOM 2976 C C . ASP B 1 80 ? -6.219 18.469 -4.75 1 80.5 80 ASP B C 1
ATOM 2978 O O . ASP B 1 80 ? -6.32 19.438 -4 1 80.5 80 ASP B O 1
ATOM 2982 N N . TYR B 1 81 ? -6.844 18.266 -5.883 1 77.81 81 TYR B N 1
ATOM 2983 C CA . TYR B 1 81 ? -7.625 19.406 -6.355 1 77.81 81 TYR B CA 1
ATOM 2984 C C . TYR B 1 81 ? -9.047 19.344 -5.824 1 77.81 81 TYR B C 1
ATOM 2986 O O . TYR B 1 81 ? -9.594 20.359 -5.375 1 77.81 81 TYR B O 1
ATOM 2994 N N . ILE B 1 82 ? -9.711 18.219 -5.871 1 77.75 82 ILE B N 1
ATOM 2995 C CA . ILE B 1 82 ? -11.133 18.156 -5.574 1 77.75 82 ILE B CA 1
ATOM 2996 C C . ILE B 1 82 ? -11.352 17.438 -4.242 1 77.75 82 ILE B C 1
ATOM 2998 O O . ILE B 1 82 ? -12.352 17.672 -3.559 1 77.75 82 ILE B O 1
ATOM 3002 N N . GLY B 1 83 ? -10.492 16.562 -3.928 1 80.44 83 GLY B N 1
ATOM 3003 C CA . GLY B 1 83 ? -10.672 15.805 -2.695 1 80.44 83 GLY B CA 1
ATOM 3004 C C . GLY B 1 83 ? -10.875 14.32 -2.928 1 80.44 83 GLY B C 1
ATOM 3005 O O . GLY B 1 83 ? -10.648 13.82 -4.031 1 80.44 83 GLY B O 1
ATOM 3006 N N . PRO B 1 84 ? -11.344 13.641 -1.892 1 84.5 84 PRO B N 1
ATOM 3007 C CA . PRO B 1 84 ? -11.383 12.172 -1.951 1 84.5 84 PRO B CA 1
ATOM 3008 C C . PRO B 1 84 ? -12.633 11.648 -2.654 1 84.5 84 PRO B C 1
ATOM 3010 O O . PRO B 1 84 ? -12.656 10.5 -3.1 1 84.5 84 PRO B O 1
ATOM 3013 N N . LYS B 1 85 ? -13.672 12.328 -2.846 1 86.44 85 LYS B N 1
ATOM 3014 C CA . LYS B 1 85 ? -14.953 11.836 -3.334 1 86.44 85 LYS B CA 1
ATOM 3015 C C . LYS B 1 85 ? -14.836 11.305 -4.758 1 86.44 85 LYS B C 1
ATOM 3017 O O . LYS B 1 85 ? -15.281 10.195 -5.051 1 86.44 85 LYS B O 1
ATOM 3022 N N . PRO B 1 86 ? -14.164 12.062 -5.625 1 87.81 86 PRO B N 1
ATOM 3023 C CA . PRO B 1 86 ? -14.016 11.516 -6.977 1 87.81 86 PRO B CA 1
ATOM 3024 C C . PRO B 1 86 ? -13.156 10.258 -7.016 1 87.81 86 PRO B C 1
ATOM 3026 O O . PRO B 1 86 ? -13.328 9.422 -7.91 1 87.81 86 PRO B O 1
ATOM 3029 N N . ILE B 1 87 ? -12.258 10.117 -6.164 1 88.69 87 ILE B N 1
ATOM 3030 C CA . ILE B 1 87 ? -11.383 8.953 -6.121 1 88.69 87 ILE B CA 1
ATOM 3031 C C . ILE B 1 87 ? -12.195 7.695 -5.832 1 88.69 87 ILE B C 1
ATOM 3033 O O . ILE B 1 87 ? -11.969 6.652 -6.445 1 88.69 87 ILE B O 1
ATOM 3037 N N . PHE B 1 88 ? -13.188 7.816 -4.992 1 90.12 88 PHE B N 1
ATOM 3038 C CA . PHE B 1 88 ? -14.031 6.676 -4.664 1 90.12 88 PHE B CA 1
ATOM 3039 C C . PHE B 1 88 ? -14.938 6.32 -5.832 1 90.12 88 PHE B C 1
ATOM 3041 O O . PHE B 1 88 ? -15.188 5.145 -6.098 1 90.12 88 PHE B O 1
ATOM 3048 N N . VAL B 1 89 ? -15.367 7.344 -6.496 1 91.5 89 VAL B N 1
ATOM 3049 C CA . VAL B 1 89 ? -16.234 7.105 -7.648 1 91.5 89 VAL B CA 1
ATOM 3050 C C . VAL B 1 89 ? -15.438 6.383 -8.742 1 91.5 89 VAL B C 1
ATOM 3052 O O . VAL B 1 89 ? -15.914 5.391 -9.305 1 91.5 89 VAL B O 1
ATOM 3055 N N . ILE B 1 90 ? -14.32 6.852 -8.977 1 92.12 90 ILE B N 1
ATOM 3056 C CA . ILE B 1 90 ? -13.477 6.227 -9.984 1 92.12 90 ILE B CA 1
ATOM 3057 C C . ILE B 1 90 ? -13.133 4.797 -9.562 1 92.12 90 ILE B C 1
ATOM 3059 O O . ILE B 1 90 ? -13.117 3.885 -10.398 1 92.12 90 ILE B O 1
ATOM 3063 N N . GLY B 1 91 ? -12.867 4.621 -8.289 1 92.06 91 GLY B N 1
ATOM 3064 C CA . GLY B 1 91 ? -12.578 3.289 -7.785 1 92.06 91 GLY B CA 1
ATOM 3065 C C . GLY B 1 91 ? -13.727 2.316 -7.969 1 92.06 91 GLY B C 1
ATOM 3066 O O . GLY B 1 91 ? -13.523 1.19 -8.43 1 92.06 91 GLY B O 1
ATOM 3067 N N . ILE B 1 92 ? -14.914 2.787 -7.688 1 93.19 92 ILE B N 1
ATOM 3068 C CA . ILE B 1 92 ? -16.109 1.949 -7.797 1 93.19 92 ILE B CA 1
ATOM 3069 C C . ILE B 1 92 ? -16.344 1.58 -9.258 1 93.19 92 ILE B C 1
ATOM 3071 O O . ILE B 1 92 ? -16.625 0.42 -9.578 1 93.19 92 ILE B O 1
ATOM 3075 N N . VAL B 1 93 ? -16.156 2.5 -10.062 1 94.19 93 VAL B N 1
ATOM 3076 C CA . VAL B 1 93 ? -16.453 2.293 -11.477 1 94.19 93 VAL B CA 1
ATOM 3077 C C . VAL B 1 93 ? -15.391 1.389 -12.102 1 94.19 93 VAL B C 1
ATOM 3079 O O . VAL B 1 93 ? -15.719 0.45 -12.836 1 94.19 93 VAL B O 1
ATOM 3082 N N . THR B 1 94 ? -14.219 1.69 -11.859 1 93.38 94 THR B N 1
ATOM 3083 C CA . THR B 1 94 ? -13.141 0.923 -12.477 1 93.38 94 THR B CA 1
ATOM 3084 C C . THR B 1 94 ? -13.109 -0.501 -11.93 1 93.38 94 THR B C 1
ATOM 3086 O O . THR B 1 94 ? -13.008 -1.464 -12.688 1 93.38 94 THR B O 1
ATOM 3089 N N . TYR B 1 95 ? -13.133 -0.621 -10.641 1 92.88 95 TYR B N 1
ATOM 3090 C CA . TYR B 1 95 ? -13.164 -1.968 -10.086 1 92.88 95 TYR B CA 1
ATOM 3091 C C . TYR B 1 95 ? -14.398 -2.727 -10.555 1 92.88 95 TYR B C 1
ATOM 3093 O O . TYR B 1 95 ? -14.328 -3.916 -10.867 1 92.88 95 TYR B O 1
ATOM 3101 N N . GLY B 1 96 ? -15.531 -2.033 -10.5 1 93.25 96 GLY B N 1
ATOM 3102 C CA . GLY B 1 96 ? -16.766 -2.666 -10.953 1 93.25 96 GLY B CA 1
ATOM 3103 C C . GLY B 1 96 ? -16.688 -3.16 -12.391 1 93.25 96 GLY B C 1
ATOM 3104 O O . GLY B 1 96 ? -17.078 -4.289 -12.688 1 93.25 96 GLY B O 1
ATOM 3105 N N . LEU B 1 97 ? -16.141 -2.334 -13.164 1 94.19 97 LEU B N 1
ATOM 3106 C CA . LEU B 1 97 ? -15.984 -2.705 -14.57 1 94.19 97 LEU B CA 1
ATOM 3107 C C . LEU B 1 97 ? -15.023 -3.881 -14.719 1 94.19 97 LEU B C 1
ATOM 3109 O O . LEU B 1 97 ? -15.305 -4.824 -15.461 1 94.19 97 LEU B O 1
ATOM 3113 N N . GLY B 1 98 ? -13.93 -3.812 -14.047 1 93.44 98 GLY B N 1
ATOM 3114 C CA . GLY B 1 98 ? -12.969 -4.898 -14.117 1 93.44 98 GLY B CA 1
ATOM 3115 C C . GLY B 1 98 ? -13.508 -6.215 -13.594 1 93.44 98 GLY B C 1
ATOM 3116 O O . GLY B 1 98 ? -13.359 -7.258 -14.234 1 93.44 98 GLY B O 1
ATOM 3117 N N . ALA B 1 99 ? -14.133 -6.168 -12.508 1 92.75 99 ALA B N 1
ATOM 3118 C CA . ALA B 1 99 ? -14.695 -7.375 -11.906 1 92.75 99 ALA B CA 1
ATOM 3119 C C . ALA B 1 99 ? -15.812 -7.953 -12.773 1 92.75 99 ALA B C 1
ATOM 3121 O O . ALA B 1 99 ? -15.914 -9.172 -12.93 1 92.75 99 ALA B O 1
ATOM 3122 N N . ALA B 1 100 ? -16.609 -7.133 -13.328 1 93.62 100 ALA B N 1
ATOM 3123 C CA . ALA B 1 100 ? -17.688 -7.59 -14.203 1 93.62 100 ALA B CA 1
ATOM 3124 C C . ALA B 1 100 ? -17.125 -8.25 -15.461 1 93.62 100 ALA B C 1
ATOM 3126 O O . ALA B 1 100 ? -17.609 -9.289 -15.898 1 93.62 100 ALA B O 1
ATOM 3127 N N . LEU B 1 101 ? -16.109 -7.625 -15.992 1 93.69 101 LEU B N 1
ATOM 3128 C CA . LEU B 1 101 ? -15.5 -8.18 -17.203 1 93.69 101 LEU B CA 1
ATOM 3129 C C . LEU B 1 101 ? -14.844 -9.523 -16.906 1 93.69 101 LEU B C 1
ATOM 3131 O O . LEU B 1 101 ? -14.891 -10.438 -17.734 1 93.69 101 LEU B O 1
ATOM 3135 N N . PHE B 1 102 ? -14.203 -9.656 -15.766 1 91.19 102 PHE B N 1
ATOM 3136 C CA . PHE B 1 102 ? -13.641 -10.938 -15.359 1 91.19 102 PHE B CA 1
ATOM 3137 C C . PHE B 1 102 ? -14.742 -11.984 -15.203 1 91.19 102 PHE B C 1
ATOM 3139 O O . PHE B 1 102 ? -14.594 -13.125 -15.648 1 91.19 102 PHE B O 1
ATOM 3146 N N . ALA B 1 103 ? -15.797 -11.562 -14.547 1 91 103 ALA B N 1
ATOM 3147 C CA . ALA B 1 103 ? -16.906 -12.484 -14.336 1 91 103 ALA B CA 1
ATOM 3148 C C . ALA B 1 103 ? -17.484 -12.953 -15.672 1 91 103 ALA B C 1
ATOM 3150 O O . ALA B 1 103 ? -17.781 -14.133 -15.844 1 91 103 ALA B O 1
ATOM 3151 N N . LEU B 1 104 ? -17.609 -12.078 -16.578 1 91.75 104 LEU B N 1
ATOM 3152 C CA . LEU B 1 104 ? -18.172 -12.406 -17.891 1 91.75 104 LEU B CA 1
ATOM 3153 C C . LEU B 1 104 ? -17.203 -13.297 -18.672 1 91.75 104 LEU B C 1
ATOM 3155 O O . LEU B 1 104 ? -17.641 -14.172 -19.422 1 91.75 104 LEU B O 1
ATOM 3159 N N . THR B 1 105 ? -15.969 -13.016 -18.484 1 90.5 105 THR B N 1
ATOM 3160 C CA . THR B 1 105 ? -14.977 -13.844 -19.156 1 90.5 105 THR B CA 1
ATOM 3161 C C . THR B 1 105 ? -14.984 -15.258 -18.594 1 90.5 105 THR B C 1
ATOM 3163 O O . THR B 1 105 ? -14.953 -16.234 -19.359 1 90.5 105 THR B O 1
ATOM 3166 N N . PHE B 1 106 ? -15.039 -15.406 -17.328 1 89.12 106 PHE B N 1
ATOM 3167 C CA . PHE B 1 106 ? -15.008 -16.703 -16.688 1 89.12 106 PHE B CA 1
ATOM 3168 C C . PHE B 1 106 ? -16.312 -17.469 -16.922 1 89.12 106 PHE B C 1
ATOM 3170 O O . PHE B 1 106 ? -16.344 -18.688 -16.797 1 89.12 106 PHE B O 1
ATOM 3177 N N . SER B 1 107 ? -17.328 -16.766 -17.172 1 87.69 107 SER B N 1
ATOM 3178 C CA . SER B 1 107 ? -18.594 -17.391 -17.484 1 87.69 107 SER B CA 1
ATOM 3179 C C . SER B 1 107 ? -18.641 -17.828 -18.953 1 87.69 107 SER B C 1
ATOM 3181 O O . SER B 1 107 ? -19.594 -18.469 -19.391 1 87.69 107 SER B O 1
ATOM 3183 N N . GLY B 1 108 ? -17.641 -17.484 -19.734 1 85.31 108 GLY B N 1
ATOM 3184 C CA . GLY B 1 108 ? -17.547 -17.906 -21.125 1 85.31 108 GLY B CA 1
ATOM 3185 C C . GLY B 1 108 ? -18.234 -16.969 -22.078 1 85.31 108 GLY B C 1
ATOM 3186 O O . GLY B 1 108 ? -18.375 -17.266 -23.266 1 85.31 108 GLY B O 1
ATOM 3187 N N . ARG B 1 109 ? -18.625 -15.828 -21.625 1 85.75 109 ARG B N 1
ATOM 3188 C CA . ARG B 1 109 ? -19.359 -14.898 -22.469 1 85.75 109 ARG B CA 1
ATOM 3189 C C . ARG B 1 109 ? -18.422 -14.039 -23.297 1 85.75 109 ARG B C 1
ATOM 3191 O O . ARG B 1 109 ? -18.781 -13.57 -24.391 1 85.75 109 ARG B O 1
ATOM 3198 N N . ILE B 1 110 ? -17.25 -13.812 -22.766 1 85.56 110 ILE B N 1
ATOM 3199 C CA . ILE B 1 110 ? -16.234 -13.039 -23.453 1 85.56 110 ILE B CA 1
ATOM 3200 C C . ILE B 1 110 ? -14.977 -13.891 -23.641 1 85.56 110 ILE B C 1
ATOM 3202 O O . ILE B 1 110 ? -14.68 -14.766 -22.828 1 85.56 110 ILE B O 1
ATOM 3206 N N . GLY B 1 111 ? -14.32 -13.711 -24.734 1 82.75 111 GLY B N 1
ATOM 3207 C CA . GLY B 1 111 ? -13.109 -14.461 -25.031 1 82.75 111 GLY B CA 1
ATOM 3208 C C . GLY B 1 111 ? -11.977 -14.156 -24.062 1 82.75 111 GLY B C 1
ATOM 3209 O O . GLY B 1 111 ? -11.922 -13.07 -23.484 1 82.75 111 GLY B O 1
ATOM 3210 N N . ALA B 1 112 ? -11.266 -15.211 -23.844 1 82.88 112 ALA B N 1
ATOM 3211 C CA . ALA B 1 112 ? -10.141 -15.078 -22.906 1 82.88 112 ALA B CA 1
ATOM 3212 C C . ALA B 1 112 ? -8.812 -15.039 -23.672 1 82.88 112 ALA B C 1
ATOM 3214 O O . ALA B 1 112 ? -8.5 -15.953 -24.438 1 82.88 112 ALA B O 1
ATOM 3215 N N . SER B 1 113 ? -8.258 -13.898 -23.75 1 86.31 113 SER B N 1
ATOM 3216 C CA . SER B 1 113 ? -6.902 -13.742 -24.266 1 86.31 113 SER B CA 1
ATOM 3217 C C . SER B 1 113 ? -5.984 -13.133 -23.203 1 86.31 113 SER B C 1
ATOM 3219 O O . SER B 1 113 ? -6.457 -12.492 -22.266 1 86.31 113 SER B O 1
ATOM 3221 N N . VAL B 1 114 ? -4.734 -13.453 -23.328 1 85.19 114 VAL B N 1
ATOM 3222 C CA . VAL B 1 114 ? -3.758 -12.938 -22.375 1 85.19 114 VAL B CA 1
ATOM 3223 C C . VAL B 1 114 ? -3.816 -11.406 -22.359 1 85.19 114 VAL B C 1
ATOM 3225 O O . VAL B 1 114 ? -3.812 -10.789 -21.297 1 85.19 114 VAL B O 1
ATOM 3228 N N . GLY B 1 115 ? -3.924 -10.836 -23.516 1 82.88 115 GLY B N 1
ATOM 3229 C CA . GLY B 1 115 ? -3.994 -9.383 -23.609 1 82.88 115 GLY B CA 1
ATOM 3230 C C . GLY B 1 115 ? -5.262 -8.805 -23 1 82.88 115 GLY B C 1
ATOM 3231 O O . GLY B 1 115 ? -5.211 -7.812 -22.281 1 82.88 115 GLY B O 1
ATOM 3232 N N . SER B 1 116 ? -6.324 -9.43 -23.328 1 88.5 116 SER B N 1
ATOM 3233 C CA . SER B 1 116 ? -7.602 -8.938 -22.828 1 88.5 116 SER B CA 1
ATOM 3234 C C . SER B 1 116 ? -7.676 -9.078 -21.297 1 88.5 116 SER B C 1
ATOM 3236 O O . SER B 1 116 ? -8.141 -8.172 -20.609 1 88.5 116 SER B O 1
ATOM 3238 N N . LEU B 1 117 ? -7.164 -10.156 -20.859 1 89.88 117 LEU B N 1
ATOM 3239 C CA . LEU B 1 117 ? -7.211 -10.383 -19.422 1 89.88 117 LEU B CA 1
ATOM 3240 C C . LEU B 1 117 ? -6.258 -9.445 -18.688 1 89.88 117 LEU B C 1
ATOM 3242 O O . LEU B 1 117 ? -6.531 -9.031 -17.562 1 89.88 117 LEU B O 1
ATOM 3246 N N . ALA B 1 118 ? -5.219 -9.117 -19.344 1 85.88 118 ALA B N 1
ATOM 3247 C CA . ALA B 1 118 ? -4.273 -8.172 -18.75 1 85.88 118 ALA B CA 1
ATOM 3248 C C . ALA B 1 118 ? -4.902 -6.789 -18.609 1 85.88 118 ALA B C 1
ATOM 3250 O O . ALA B 1 118 ? -4.734 -6.133 -17.578 1 85.88 118 ALA B O 1
ATOM 3251 N N . ILE B 1 119 ? -5.621 -6.426 -19.594 1 87.44 119 ILE B N 1
ATOM 3252 C CA . ILE B 1 119 ? -6.27 -5.121 -19.562 1 87.44 119 ILE B CA 1
ATOM 3253 C C . ILE B 1 119 ? -7.379 -5.121 -18.516 1 87.44 119 ILE B C 1
ATOM 3255 O O . ILE B 1 119 ? -7.547 -4.145 -17.781 1 87.44 119 ILE B O 1
ATOM 3259 N N . ILE B 1 120 ? -8.109 -6.172 -18.516 1 91.62 120 ILE B N 1
ATOM 3260 C CA . ILE B 1 120 ? -9.188 -6.293 -17.531 1 91.62 120 ILE B CA 1
ATOM 3261 C C . ILE B 1 120 ? -8.602 -6.254 -16.125 1 91.62 120 ILE B C 1
ATOM 3263 O O . ILE B 1 120 ? -9.133 -5.559 -15.242 1 91.62 120 ILE B O 1
ATOM 3267 N N . ASN B 1 121 ? -7.547 -6.973 -15.961 1 89.12 121 ASN B N 1
ATOM 3268 C CA . ASN B 1 121 ? -6.879 -6.965 -14.664 1 89.12 121 ASN B CA 1
ATOM 3269 C C . ASN B 1 121 ? -6.352 -5.574 -14.32 1 89.12 121 ASN B C 1
ATOM 3271 O O . ASN B 1 121 ? -6.371 -5.172 -13.148 1 89.12 121 ASN B O 1
ATOM 3275 N N . ALA B 1 122 ? -5.895 -4.879 -15.273 1 89.12 122 ALA B N 1
ATOM 3276 C CA . ALA B 1 122 ? -5.395 -3.523 -15.062 1 89.12 122 ALA B CA 1
ATOM 3277 C C . ALA B 1 122 ? -6.512 -2.592 -14.594 1 89.12 122 ALA B C 1
ATOM 3279 O O . ALA B 1 122 ? -6.324 -1.805 -13.664 1 89.12 122 ALA B O 1
ATOM 3280 N N . ILE B 1 123 ? -7.59 -2.725 -15.227 1 91.94 123 ILE B N 1
ATOM 3281 C CA . ILE B 1 123 ? -8.734 -1.895 -14.875 1 91.94 123 ILE B CA 1
ATOM 3282 C C . ILE B 1 123 ? -9.164 -2.188 -13.438 1 91.94 123 ILE B C 1
ATOM 3284 O O . ILE B 1 123 ? -9.422 -1.266 -12.656 1 91.94 123 ILE B O 1
ATOM 3288 N N . MET B 1 124 ? -9.195 -3.383 -13.117 1 92.06 124 MET B N 1
ATOM 3289 C CA . MET B 1 124 ? -9.57 -3.777 -11.758 1 92.06 124 MET B CA 1
ATOM 3290 C C . MET B 1 124 ? -8.547 -3.27 -10.742 1 92.06 124 MET B C 1
ATOM 3292 O O . MET B 1 124 ? -8.922 -2.797 -9.672 1 92.06 124 MET B O 1
ATOM 3296 N N . ASN B 1 125 ? -7.312 -3.305 -11.094 1 90.06 125 ASN B N 1
ATOM 3297 C CA . ASN B 1 125 ? -6.25 -2.889 -10.18 1 90.06 125 ASN B CA 1
ATOM 3298 C C . ASN B 1 125 ? -6.25 -1.377 -9.977 1 90.06 125 ASN B C 1
ATOM 3300 O O . ASN B 1 125 ? -5.867 -0.891 -8.914 1 90.06 125 ASN B O 1
ATOM 3304 N N . ILE B 1 126 ? -6.676 -0.693 -10.953 1 91.25 126 ILE B N 1
ATOM 3305 C CA . ILE B 1 126 ? -6.82 0.749 -10.789 1 91.25 126 ILE B CA 1
ATOM 3306 C C . ILE B 1 126 ? -7.828 1.041 -9.68 1 91.25 126 ILE B C 1
ATOM 3308 O O . ILE B 1 126 ? -7.598 1.914 -8.836 1 91.25 126 ILE B O 1
ATOM 3312 N N . GLY B 1 127 ? -8.906 0.329 -9.781 1 91.75 127 GLY B N 1
ATOM 3313 C CA . GLY B 1 127 ? -9.891 0.478 -8.727 1 91.75 127 GLY B CA 1
ATOM 3314 C C . GLY B 1 127 ? -9.352 0.131 -7.352 1 91.75 127 GLY B C 1
ATOM 3315 O O . GLY B 1 127 ? -9.602 0.851 -6.379 1 91.75 127 GLY B O 1
ATOM 3316 N N . CYS B 1 128 ? -8.586 -0.885 -7.242 1 91 128 CYS B N 1
ATOM 3317 C CA . CYS B 1 128 ? -7.984 -1.29 -5.98 1 91 128 CYS B CA 1
ATOM 3318 C C . CYS B 1 128 ? -7.031 -0.218 -5.465 1 91 128 CYS B C 1
ATOM 3320 O O . CYS B 1 128 ? -7.004 0.068 -4.266 1 91 128 CYS B O 1
ATOM 3322 N N . ALA B 1 129 ? -6.332 0.357 -6.379 1 89.12 129 ALA B N 1
ATOM 3323 C CA . ALA B 1 129 ? -5.371 1.392 -6.008 1 89.12 129 ALA B CA 1
ATOM 3324 C C . ALA B 1 129 ? -6.078 2.627 -5.457 1 89.12 129 ALA B C 1
ATOM 3326 O O . ALA B 1 129 ? -5.582 3.277 -4.535 1 89.12 129 ALA B O 1
ATOM 3327 N N . MET B 1 130 ? -7.188 2.896 -6.059 1 91.12 130 MET B N 1
ATOM 3328 C CA . MET B 1 130 ? -7.961 4.043 -5.594 1 91.12 130 MET B CA 1
ATOM 3329 C C . MET B 1 130 ? -8.477 3.811 -4.18 1 91.12 130 MET B C 1
ATOM 3331 O O . MET B 1 130 ? -8.477 4.723 -3.354 1 91.12 130 MET B O 1
ATOM 3335 N N . PHE B 1 131 ? -8.875 2.613 -3.961 1 90.94 131 PHE B N 1
ATOM 3336 C CA . PHE B 1 131 ? -9.398 2.293 -2.641 1 90.94 131 PHE B CA 1
ATOM 3337 C C . PHE B 1 131 ? -8.273 2.201 -1.617 1 90.94 131 PHE B C 1
ATOM 3339 O O . PHE B 1 131 ? -8.523 2.17 -0.41 1 90.94 131 PHE B O 1
ATOM 3346 N N . ASP B 1 132 ? -7.133 2.199 -2.027 1 88.06 132 ASP B N 1
ATOM 3347 C CA . ASP B 1 132 ? -5.98 2.219 -1.13 1 88.06 132 ASP B CA 1
ATOM 3348 C C . ASP B 1 132 ? -5.555 3.648 -0.814 1 88.06 132 ASP B C 1
ATOM 3350 O O . ASP B 1 132 ? -5.406 4.016 0.354 1 88.06 132 ASP B O 1
ATOM 3354 N N . MET B 1 133 ? -5.434 4.422 -1.839 1 86.38 133 MET B N 1
ATOM 3355 C CA . MET B 1 133 ? -4.906 5.777 -1.718 1 86.38 133 MET B CA 1
ATOM 3356 C C . MET B 1 133 ? -5.941 6.707 -1.084 1 86.38 133 MET B C 1
ATOM 3358 O O . MET B 1 133 ? -5.617 7.469 -0.173 1 86.38 133 MET B O 1
ATOM 3362 N N . GLY B 1 134 ? -7.18 6.605 -1.502 1 86 134 GLY B N 1
ATOM 3363 C CA . GLY B 1 134 ? -8.219 7.527 -1.079 1 86 134 GLY B CA 1
ATOM 3364 C C . GLY B 1 134 ? -8.438 7.531 0.422 1 86 134 GLY B C 1
ATOM 3365 O O . GLY B 1 134 ? -8.289 8.57 1.072 1 86 134 GLY B O 1
ATOM 3366 N N . PRO B 1 135 ? -8.664 6.352 0.912 1 87.75 135 PRO B N 1
ATOM 3367 C CA . PRO B 1 135 ? -8.961 6.316 2.346 1 87.75 135 PRO B CA 1
ATOM 3368 C C . PRO B 1 135 ? -7.75 6.668 3.207 1 87.75 135 PRO B C 1
ATOM 3370 O O . PRO B 1 135 ? -7.895 7.332 4.238 1 87.75 135 PRO B O 1
ATOM 3373 N N . ILE B 1 136 ? -6.609 6.293 2.807 1 85 136 ILE B N 1
ATOM 3374 C CA . ILE B 1 136 ? -5.414 6.57 3.596 1 85 136 ILE B CA 1
ATOM 3375 C C . ILE B 1 136 ? -5.168 8.078 3.652 1 85 136 ILE B C 1
ATOM 3377 O O . ILE B 1 136 ? -4.938 8.633 4.727 1 85 136 ILE B O 1
ATOM 3381 N N . LEU B 1 137 ? -5.246 8.727 2.537 1 84.44 137 LEU B N 1
ATOM 3382 C CA . LEU B 1 137 ? -5.016 10.164 2.492 1 84.44 137 LEU B CA 1
ATOM 3383 C C . LEU B 1 137 ? -6.094 10.914 3.266 1 84.44 137 LEU B C 1
ATOM 3385 O O . LEU B 1 137 ? -5.812 11.93 3.912 1 84.44 137 LEU B O 1
ATOM 3389 N N . SER B 1 138 ? -7.281 10.375 3.182 1 84.38 138 SER B N 1
ATOM 3390 C CA . SER B 1 138 ? -8.391 11.039 3.859 1 84.38 138 SER B CA 1
ATOM 3391 C C . SER B 1 138 ? -8.266 10.914 5.375 1 84.38 138 SER B C 1
ATOM 3393 O O . SER B 1 138 ? -8.5 11.883 6.102 1 84.38 138 SER B O 1
ATOM 3395 N N . VAL B 1 139 ? -7.898 9.781 5.789 1 83.25 139 VAL B N 1
ATOM 3396 C CA . VAL B 1 139 ? -7.84 9.562 7.23 1 83.25 139 VAL B CA 1
ATOM 3397 C C . VAL B 1 139 ? -6.625 10.281 7.812 1 83.25 139 VAL B C 1
ATOM 3399 O O . VAL B 1 139 ? -6.672 10.766 8.945 1 83.25 139 VAL B O 1
ATOM 3402 N N . LEU B 1 140 ? -5.566 10.406 7.09 1 79.75 140 LEU B N 1
ATOM 3403 C CA . LEU B 1 140 ? -4.367 11.086 7.562 1 79.75 140 LEU B CA 1
ATOM 3404 C C . LEU B 1 140 ? -4.637 12.57 7.777 1 79.75 140 LEU B C 1
ATOM 3406 O O . LEU B 1 140 ? -3.994 13.211 8.617 1 79.75 140 LEU B O 1
ATOM 3410 N N . SER B 1 141 ? -5.543 13.023 7.016 1 77.38 141 SER B N 1
ATOM 3411 C CA . SER B 1 141 ? -5.879 14.438 7.156 1 77.38 141 SER B CA 1
ATOM 3412 C C . SER B 1 141 ? -6.609 14.703 8.469 1 77.38 141 SER B C 1
ATOM 3414 O O . SER B 1 141 ? -6.562 15.812 9 1 77.38 141 SER B O 1
ATOM 3416 N N . TRP B 1 142 ? -7.227 13.609 8.969 1 76.19 142 TRP B N 1
ATOM 3417 C CA . TRP B 1 142 ? -7.984 13.766 10.203 1 76.19 142 TRP B CA 1
ATOM 3418 C C . TRP B 1 142 ? -7.098 13.523 11.422 1 76.19 142 TRP B C 1
ATOM 3420 O O . TRP B 1 142 ? -7.449 13.906 12.539 1 76.19 142 TRP B O 1
ATOM 3430 N N . PHE B 1 143 ? -5.977 12.891 11.195 1 75.94 143 PHE B N 1
ATOM 3431 C CA . PHE B 1 143 ? -5.078 12.555 12.289 1 75.94 143 PHE B CA 1
ATOM 3432 C C . PHE B 1 143 ? -3.684 13.125 12.047 1 75.94 143 PHE B C 1
ATOM 3434 O O . PHE B 1 143 ? -2.785 12.406 11.602 1 75.94 143 PHE B O 1
ATOM 3441 N N . PRO B 1 144 ? -3.465 14.305 12.523 1 70.38 144 PRO B N 1
ATOM 3442 C CA . PRO B 1 144 ? -2.162 14.914 12.242 1 70.38 144 PRO B CA 1
ATOM 3443 C C . PRO B 1 144 ? -1.05 14.359 13.133 1 70.38 144 PRO B C 1
ATOM 3445 O O . PRO B 1 144 ? 0.13 14.461 12.789 1 70.38 144 PRO B O 1
ATOM 3448 N N . VAL B 1 145 ? -1.274 13.781 14.328 1 68.19 145 VAL B N 1
ATOM 3449 C CA . VAL B 1 145 ? -0.218 13.359 15.242 1 68.19 145 VAL B CA 1
ATOM 3450 C C . VAL B 1 145 ? -0.041 11.844 15.164 1 68.19 145 VAL B C 1
ATOM 3452 O O . VAL B 1 145 ? 1.085 11.344 15.188 1 68.19 145 VAL B O 1
ATOM 3455 N N . ASP B 1 146 ? -1.021 10.93 15.055 1 79.81 146 ASP B N 1
ATOM 3456 C CA . ASP B 1 146 ? -0.977 9.469 15.07 1 79.81 146 ASP B CA 1
ATOM 3457 C C . ASP B 1 146 ? -1.127 8.898 13.656 1 79.81 146 ASP B C 1
ATOM 3459 O O . ASP B 1 146 ? -1.958 8.023 13.422 1 79.81 146 ASP B O 1
ATOM 3463 N N . ARG B 1 147 ? -0.108 9.375 12.883 1 80.69 147 ARG B N 1
ATOM 3464 C CA . ARG B 1 147 ? -0.196 8.953 11.492 1 80.69 147 ARG B CA 1
ATOM 3465 C C . ARG B 1 147 ? 0.321 7.527 11.312 1 80.69 147 ARG B C 1
ATOM 3467 O O . ARG B 1 147 ? -0.232 6.75 10.531 1 80.69 147 ARG B O 1
ATOM 3474 N N . GLY B 1 148 ? 1.299 7.238 12.078 1 81.81 148 GLY B N 1
ATOM 3475 C CA . GLY B 1 148 ? 1.903 5.922 11.953 1 81.81 148 GLY B CA 1
ATOM 3476 C C . GLY B 1 148 ? 0.963 4.797 12.336 1 81.81 148 GLY B C 1
ATOM 3477 O O . GLY B 1 148 ? 0.819 3.82 11.594 1 81.81 148 GLY B O 1
ATOM 3478 N N . LEU B 1 149 ? 0.321 4.98 13.383 1 81.62 149 LEU B N 1
ATOM 3479 C CA . LEU B 1 149 ? -0.592 3.953 13.875 1 81.62 149 LEU B CA 1
ATOM 3480 C C . LEU B 1 149 ? -1.76 3.762 12.906 1 81.62 149 LEU B C 1
ATOM 3482 O O . LEU B 1 149 ? -2.207 2.635 12.688 1 81.62 149 LEU B O 1
ATOM 3486 N N . LEU B 1 150 ? -2.158 4.805 12.398 1 84.38 150 LEU B N 1
ATOM 3487 C CA . LEU B 1 150 ? -3.293 4.754 11.484 1 84.38 150 LEU B CA 1
ATOM 3488 C C . LEU B 1 150 ? -2.918 4.023 10.195 1 84.38 150 LEU B C 1
ATOM 3490 O O . LEU B 1 150 ? -3.635 3.123 9.758 1 84.38 150 LEU B O 1
ATOM 3494 N N . VAL B 1 151 ? -1.846 4.418 9.703 1 83.25 151 VAL B N 1
ATOM 3495 C CA . VAL B 1 151 ? -1.396 3.814 8.453 1 83.25 151 VAL B CA 1
ATOM 3496 C C . VAL B 1 151 ? -1.087 2.336 8.672 1 83.25 151 VAL B C 1
ATOM 3498 O O . VAL B 1 151 ? -1.44 1.492 7.848 1 83.25 151 VAL B O 1
ATOM 3501 N N . ALA B 1 152 ? -0.474 2.1 9.742 1 84.38 152 ALA B N 1
ATOM 3502 C CA . ALA B 1 152 ? -0.153 0.71 10.062 1 84.38 152 ALA B CA 1
ATOM 3503 C C . ALA B 1 152 ? -1.422 -0.125 10.211 1 84.38 152 ALA B C 1
ATOM 3505 O O . ALA B 1 152 ? -1.47 -1.277 9.773 1 84.38 152 ALA B O 1
ATOM 3506 N N . ALA B 1 153 ? -2.375 0.395 10.812 1 84.75 153 ALA B N 1
ATOM 3507 C CA . ALA B 1 153 ? -3.635 -0.317 11.008 1 84.75 153 ALA B CA 1
ATOM 3508 C C . ALA B 1 153 ? -4.312 -0.613 9.672 1 84.75 153 ALA B C 1
ATOM 3510 O O . ALA B 1 153 ? -4.754 -1.738 9.43 1 84.75 153 ALA B O 1
ATOM 3511 N N . VAL B 1 154 ? -4.348 0.369 8.891 1 85.88 154 VAL B N 1
ATOM 3512 C CA . VAL B 1 154 ? -5.008 0.217 7.598 1 85.88 154 VAL B CA 1
ATOM 3513 C C . VAL B 1 154 ? -4.219 -0.75 6.723 1 85.88 154 VAL B C 1
ATOM 3515 O O . VAL B 1 154 ? -4.797 -1.623 6.07 1 85.88 154 VAL B O 1
ATOM 3518 N N . LYS B 1 155 ? -2.951 -0.64 6.73 1 84.19 155 LYS B N 1
ATOM 3519 C CA . LYS B 1 155 ? -2.107 -1.505 5.91 1 84.19 155 LYS B CA 1
ATOM 3520 C C . LYS B 1 155 ? -2.182 -2.953 6.387 1 84.19 155 LYS B C 1
ATOM 3522 O O . LYS B 1 155 ? -2.094 -3.881 5.578 1 84.19 155 LYS B O 1
ATOM 3527 N N . SER B 1 156 ? -2.273 -3.107 7.668 1 85.94 156 SER B N 1
ATOM 3528 C CA . SER B 1 156 ? -2.438 -4.461 8.188 1 85.94 156 SER B CA 1
ATOM 3529 C C . SER B 1 156 ? -3.719 -5.102 7.668 1 85.94 156 SER B C 1
ATOM 3531 O O . SER B 1 156 ? -3.746 -6.297 7.371 1 85.94 156 SER B O 1
ATOM 3533 N N . MET B 1 157 ? -4.676 -4.297 7.551 1 87.94 157 MET B N 1
ATOM 3534 C CA . MET B 1 157 ? -5.945 -4.812 7.047 1 87.94 157 MET B CA 1
ATOM 3535 C C . MET B 1 157 ? -5.848 -5.145 5.562 1 87.94 157 MET B C 1
ATOM 3537 O O . MET B 1 157 ? -6.504 -6.074 5.086 1 87.94 157 MET B O 1
ATOM 3541 N N . VAL B 1 158 ? -5.062 -4.434 4.898 1 85.56 158 VAL B N 1
ATOM 3542 C CA . VAL B 1 158 ? -4.84 -4.742 3.488 1 85.56 158 VAL B CA 1
ATOM 3543 C C . VAL B 1 158 ? -4.188 -6.117 3.355 1 85.56 158 VAL B C 1
ATOM 3545 O O . VAL B 1 158 ? -4.586 -6.922 2.512 1 85.56 158 VAL B O 1
ATOM 3548 N N . GLY B 1 159 ? -3.229 -6.355 4.188 1 81.75 159 GLY B N 1
ATOM 3549 C CA . GLY B 1 159 ? -2.566 -7.648 4.188 1 81.75 159 GLY B CA 1
ATOM 3550 C C . GLY B 1 159 ? -3.502 -8.797 4.523 1 81.75 159 GLY B C 1
ATOM 3551 O O . GLY B 1 159 ? -3.406 -9.875 3.936 1 81.75 159 GLY B O 1
ATOM 3552 N N . LEU B 1 160 ? -4.398 -8.531 5.344 1 84.19 160 LEU B N 1
ATOM 3553 C CA . LEU B 1 160 ? -5.32 -9.57 5.785 1 84.19 160 LEU B CA 1
ATOM 3554 C C . LEU B 1 160 ? -6.43 -9.789 4.758 1 84.19 160 LEU B C 1
ATOM 3556 O O . LEU B 1 160 ? -7.113 -10.812 4.781 1 84.19 160 LEU B O 1
ATOM 3560 N N . ALA B 1 161 ? -6.598 -8.773 3.967 1 85.38 161 ALA B N 1
ATOM 3561 C CA . ALA B 1 161 ? -7.715 -8.805 3.025 1 85.38 161 ALA B CA 1
ATOM 3562 C C . ALA B 1 161 ? -7.602 -9.992 2.074 1 85.38 161 ALA B C 1
ATOM 3564 O O . ALA B 1 161 ? -8.594 -10.68 1.81 1 85.38 161 ALA B O 1
ATOM 3565 N N . GLY B 1 162 ? -6.434 -10.289 1.586 1 78.19 162 GLY B N 1
ATOM 3566 C CA . GLY B 1 162 ? -6.246 -11.406 0.679 1 78.19 162 GLY B CA 1
ATOM 3567 C C . GLY B 1 162 ? -6.676 -12.734 1.274 1 78.19 162 GLY B C 1
ATOM 3568 O O . GLY B 1 162 ? -7.32 -13.547 0.602 1 78.19 162 GLY B O 1
ATOM 3569 N N . SER B 1 163 ? -6.336 -12.891 2.512 1 78.19 163 SER B N 1
ATOM 3570 C CA . SER B 1 163 ? -6.668 -14.141 3.186 1 78.19 163 SER B CA 1
ATOM 3571 C C . SER B 1 163 ? -8.164 -14.234 3.467 1 78.19 163 SER B C 1
ATOM 3573 O O . SER B 1 163 ? -8.75 -15.32 3.379 1 78.19 163 SER B O 1
ATOM 3575 N N . VAL B 1 164 ? -8.695 -13.172 3.797 1 83.06 164 VAL B N 1
ATOM 3576 C CA . VAL B 1 164 ? -10.133 -13.172 4.051 1 83.06 164 VAL B CA 1
ATOM 3577 C C . VAL B 1 164 ? -10.883 -13.508 2.766 1 83.06 164 VAL B C 1
ATOM 3579 O O . VAL B 1 164 ? -11.789 -14.344 2.771 1 83.06 164 VAL B O 1
ATOM 3582 N N . ILE B 1 165 ? -10.477 -12.93 1.752 1 84.44 165 ILE B N 1
ATOM 3583 C CA . ILE B 1 165 ? -11.109 -13.164 0.46 1 84.44 165 ILE B CA 1
ATOM 3584 C C . ILE B 1 165 ? -10.891 -14.617 0.031 1 84.44 165 ILE B C 1
ATOM 3586 O O . ILE B 1 165 ? -11.812 -15.266 -0.467 1 84.44 165 ILE B O 1
ATOM 3590 N N . ALA B 1 166 ? -9.711 -15.086 0.28 1 77.62 166 ALA B N 1
ATOM 3591 C CA . ALA B 1 166 ? -9.406 -16.469 -0.076 1 77.62 166 ALA B CA 1
ATOM 3592 C C . ALA B 1 166 ? -10.258 -17.453 0.723 1 77.62 166 ALA B C 1
ATOM 3594 O O . ALA B 1 166 ? -10.742 -18.438 0.183 1 77.62 166 ALA B O 1
ATOM 3595 N N . THR B 1 167 ? -10.359 -17.156 1.965 1 78.44 167 THR B N 1
ATOM 3596 C CA . THR B 1 167 ? -11.164 -18.016 2.818 1 78.44 167 THR B CA 1
ATOM 3597 C C . THR B 1 167 ? -12.625 -18 2.365 1 78.44 167 THR B C 1
ATOM 3599 O O . THR B 1 167 ? -13.266 -19.062 2.312 1 78.44 167 THR B O 1
ATOM 3602 N N . ILE B 1 168 ? -13.125 -16.875 2.076 1 82.75 168 ILE B N 1
ATOM 3603 C CA . ILE B 1 168 ? -14.5 -16.781 1.604 1 82.75 168 ILE B CA 1
ATOM 3604 C C . ILE B 1 168 ? -14.648 -17.516 0.276 1 82.75 168 ILE B C 1
ATOM 3606 O O . ILE B 1 168 ? -15.641 -18.219 0.055 1 82.75 168 ILE B O 1
ATOM 3610 N N . TYR B 1 169 ? -13.648 -17.391 -0.561 1 82.38 169 TYR B N 1
ATOM 3611 C CA . TYR B 1 169 ? -13.664 -18.078 -1.849 1 82.38 169 TYR B CA 1
ATOM 3612 C C . TYR B 1 169 ? -13.664 -19.594 -1.664 1 82.38 169 TYR B C 1
ATOM 3614 O O . TYR B 1 169 ? -14.484 -20.297 -2.266 1 82.38 169 TYR B O 1
ATOM 3622 N N . ASN B 1 170 ? -12.773 -20.109 -0.868 1 75.81 170 ASN B N 1
ATOM 3623 C CA . ASN B 1 170 ? -12.617 -21.547 -0.689 1 75.81 170 ASN B CA 1
ATOM 3624 C C . ASN B 1 170 ? -13.828 -22.172 0.003 1 75.81 170 ASN B C 1
ATOM 3626 O O . ASN B 1 170 ? -14.18 -23.328 -0.254 1 75.81 170 ASN B O 1
ATOM 3630 N N . THR B 1 171 ? -14.398 -21.391 0.858 1 79.06 171 THR B N 1
ATOM 3631 C CA . THR B 1 171 ? -15.523 -21.906 1.633 1 79.06 171 THR B CA 1
ATOM 3632 C C . THR B 1 171 ? -16.812 -21.859 0.822 1 79.06 171 THR B C 1
ATOM 3634 O O . THR B 1 171 ? -17.594 -22.812 0.805 1 79.06 171 THR B O 1
ATOM 3637 N N . TYR B 1 172 ? -17.078 -20.703 0.103 1 83.25 172 TYR B N 1
ATOM 3638 C CA . TYR B 1 172 ? -18.406 -20.516 -0.465 1 83.25 172 TYR B CA 1
ATOM 3639 C C . TYR B 1 172 ? -18.359 -20.641 -1.983 1 83.25 172 TYR B C 1
ATOM 3641 O O . TYR B 1 172 ? -19.391 -20.891 -2.615 1 83.25 172 TYR B O 1
ATOM 3649 N N . PHE B 1 173 ? -17.297 -20.469 -2.668 1 81.81 173 PHE B N 1
ATOM 3650 C CA . PHE B 1 173 ? -17.281 -20.375 -4.125 1 81.81 173 PHE B CA 1
ATOM 3651 C C . PHE B 1 173 ? -16.266 -21.344 -4.723 1 81.81 173 PHE B C 1
ATOM 3653 O O . PHE B 1 173 ? -15.812 -21.156 -5.852 1 81.81 173 PHE B O 1
ATOM 3660 N N . SER B 1 174 ? -15.961 -22.312 -3.98 1 76.62 174 SER B N 1
ATOM 3661 C CA . SER B 1 174 ? -14.938 -23.234 -4.453 1 76.62 174 SER B CA 1
ATOM 3662 C C . SER B 1 174 ? -15.242 -23.719 -5.863 1 76.62 174 SER B C 1
ATOM 3664 O O . SER B 1 174 ? -16.281 -24.344 -6.098 1 76.62 174 SER B O 1
ATOM 3666 N N . GLY B 1 175 ? -14.406 -23.141 -6.824 1 75.06 175 GLY B N 1
ATOM 3667 C CA . GLY B 1 175 ? -14.539 -23.625 -8.195 1 75.06 175 GLY B CA 1
ATOM 3668 C C . GLY B 1 175 ? -15.383 -22.703 -9.062 1 75.06 175 GLY B C 1
ATOM 3669 O O . GLY B 1 175 ? -15.32 -22.781 -10.289 1 75.06 175 GLY B O 1
ATOM 3670 N N . ASN B 1 176 ? -16.25 -21.938 -8.508 1 85 176 ASN B N 1
ATOM 3671 C CA . ASN B 1 176 ? -17.078 -21.016 -9.273 1 85 176 ASN B CA 1
ATOM 3672 C C . ASN B 1 176 ? -16.484 -19.609 -9.312 1 85 176 ASN B C 1
ATOM 3674 O O . ASN B 1 176 ? -16.891 -18.734 -8.555 1 85 176 ASN B O 1
ATOM 3678 N N . HIS B 1 177 ? -15.711 -19.422 -10.273 1 85.44 177 HIS B N 1
ATOM 3679 C CA . HIS B 1 177 ? -14.945 -18.172 -10.375 1 85.44 177 HIS B CA 1
ATOM 3680 C C . HIS B 1 177 ? -15.836 -17.016 -10.797 1 85.44 177 HIS B C 1
ATOM 3682 O O . HIS B 1 177 ? -15.664 -15.891 -10.32 1 85.44 177 HIS B O 1
ATOM 3688 N N . SER B 1 178 ? -16.828 -17.328 -11.625 1 87.31 178 SER B N 1
ATOM 3689 C CA . SER B 1 178 ? -17.703 -16.266 -12.102 1 87.31 178 SER B CA 1
ATOM 3690 C C . SER B 1 178 ? -18.547 -15.695 -10.961 1 87.31 178 SER B C 1
ATOM 3692 O O . SER B 1 178 ? -18.578 -14.477 -10.758 1 87.31 178 SER B O 1
ATOM 3694 N N . THR B 1 179 ? -19.156 -16.578 -10.211 1 89.19 179 THR B N 1
ATOM 3695 C CA . THR B 1 179 ? -20 -16.141 -9.094 1 89.19 179 THR B CA 1
ATOM 3696 C C . THR B 1 179 ? -19.141 -15.438 -8.031 1 89.19 179 THR B C 1
ATOM 3698 O O . THR B 1 179 ? -19.609 -14.477 -7.406 1 89.19 179 THR B O 1
ATOM 3701 N N . PHE B 1 180 ? -17.938 -15.898 -7.891 1 88.62 180 PHE B N 1
ATOM 3702 C CA . PHE B 1 180 ? -17.016 -15.281 -6.957 1 88.62 180 PHE B CA 1
ATOM 3703 C C . PHE B 1 180 ? -16.719 -13.836 -7.355 1 88.62 180 PHE B C 1
ATOM 3705 O O . PHE B 1 180 ? -16.719 -12.938 -6.516 1 88.62 180 PHE B O 1
ATOM 3712 N N . MET B 1 181 ? -16.578 -13.578 -8.648 1 89 181 MET B N 1
ATOM 3713 C CA . MET B 1 181 ? -16.25 -12.234 -9.125 1 89 181 MET B CA 1
ATOM 3714 C C . MET B 1 181 ? -17.453 -11.305 -8.969 1 89 181 MET B C 1
ATOM 3716 O O . MET B 1 181 ? -17.297 -10.125 -8.648 1 89 181 MET B O 1
ATOM 3720 N N . PHE B 1 182 ? -18.578 -11.875 -9.141 1 90.12 182 PHE B N 1
ATOM 3721 C CA . PHE B 1 182 ? -19.781 -11.062 -8.938 1 90.12 182 PHE B CA 1
ATOM 3722 C C . PHE B 1 182 ? -19.969 -10.727 -7.465 1 90.12 182 PHE B C 1
ATOM 3724 O O . PHE B 1 182 ? -20.422 -9.633 -7.125 1 90.12 182 PHE B O 1
ATOM 3731 N N . PHE B 1 183 ? -19.641 -11.688 -6.645 1 90.5 183 PHE B N 1
ATOM 3732 C CA . PHE B 1 183 ? -19.703 -11.438 -5.211 1 90.5 183 PHE B CA 1
ATOM 3733 C C . PHE B 1 183 ? -18.734 -10.328 -4.816 1 90.5 183 PHE B C 1
ATOM 3735 O O . PHE B 1 183 ? -19.109 -9.414 -4.07 1 90.5 183 PHE B O 1
ATOM 3742 N N . LEU B 1 184 ? -17.578 -10.391 -5.352 1 90.06 184 LEU B N 1
ATOM 3743 C CA . LEU B 1 184 ? -16.578 -9.359 -5.062 1 90.06 184 LEU B CA 1
ATOM 3744 C C . LEU B 1 184 ? -17.047 -8.008 -5.578 1 90.06 184 LEU B C 1
ATOM 3746 O O . LEU B 1 184 ? -16.828 -6.98 -4.926 1 90.06 184 LEU B O 1
ATOM 3750 N N . LEU B 1 185 ? -17.609 -8.047 -6.719 1 92.38 185 LEU B N 1
ATOM 3751 C CA . LEU B 1 185 ? -18.156 -6.816 -7.285 1 92.38 185 LEU B CA 1
ATOM 3752 C C . LEU B 1 185 ? -19.188 -6.199 -6.352 1 92.38 185 LEU B C 1
ATOM 3754 O O . LEU B 1 185 ? -19.141 -4.996 -6.086 1 92.38 185 LEU B O 1
ATOM 3758 N N . ALA B 1 186 ? -20.031 -7.012 -5.852 1 92.38 186 ALA B N 1
ATOM 3759 C CA . ALA B 1 186 ? -21.078 -6.531 -4.957 1 92.38 186 ALA B CA 1
ATOM 3760 C C . ALA B 1 186 ? -20.484 -5.969 -3.668 1 92.38 186 ALA B C 1
ATOM 3762 O O . ALA B 1 186 ? -20.891 -4.898 -3.207 1 92.38 186 ALA B O 1
ATOM 3763 N N . VAL B 1 187 ? -19.578 -6.688 -3.117 1 90.62 187 VAL B N 1
ATOM 3764 C CA . VAL B 1 187 ? -18.953 -6.273 -1.865 1 90.62 187 VAL B CA 1
ATOM 3765 C C . VAL B 1 187 ? -18.25 -4.938 -2.057 1 90.62 187 VAL B C 1
ATOM 3767 O O . VAL B 1 187 ? -18.359 -4.039 -1.217 1 90.62 187 VAL B O 1
ATOM 3770 N N . PHE B 1 188 ? -17.625 -4.785 -3.131 1 91.25 188 PHE B N 1
ATOM 3771 C CA . PHE B 1 188 ? -16.859 -3.574 -3.393 1 91.25 188 PHE B CA 1
ATOM 3772 C C . PHE B 1 188 ? -17.781 -2.393 -3.668 1 91.25 188 PHE B C 1
ATOM 3774 O O . PHE B 1 188 ? -17.453 -1.253 -3.332 1 91.25 188 PHE B O 1
ATOM 3781 N N . LEU B 1 189 ? -18.891 -2.668 -4.297 1 92.62 189 LEU B N 1
ATOM 3782 C CA . LEU B 1 189 ? -19.875 -1.611 -4.52 1 92.62 189 LEU B CA 1
ATOM 3783 C C . LEU B 1 189 ? -20.422 -1.094 -3.191 1 92.62 189 LEU B C 1
ATOM 3785 O O . LEU B 1 189 ? -20.578 0.116 -3.01 1 92.62 189 LEU B O 1
ATOM 3789 N N . VAL B 1 190 ? -20.625 -2 -2.312 1 92.06 190 VAL B N 1
ATOM 3790 C CA . VAL B 1 190 ? -21.172 -1.623 -1.011 1 92.06 190 VAL B CA 1
ATOM 3791 C C . VAL B 1 190 ? -20.125 -0.828 -0.228 1 92.06 190 VAL B C 1
ATOM 3793 O O . VAL B 1 190 ? -20.422 0.235 0.32 1 92.06 190 VAL B O 1
ATOM 3796 N N . ILE B 1 191 ? -18.938 -1.303 -0.198 1 91.62 191 ILE B N 1
ATOM 3797 C CA . ILE B 1 191 ? -17.859 -0.642 0.532 1 91.62 191 ILE B CA 1
ATOM 3798 C C . ILE B 1 191 ? -17.594 0.736 -0.071 1 91.62 191 ILE B C 1
ATOM 3800 O O . ILE B 1 191 ? -17.438 1.72 0.657 1 91.62 191 ILE B O 1
ATOM 3804 N N . GLY B 1 192 ? -17.547 0.727 -1.394 1 91.38 192 GLY B N 1
ATOM 3805 C CA . GLY B 1 192 ? -17.297 1.987 -2.074 1 91.38 192 GLY B CA 1
ATOM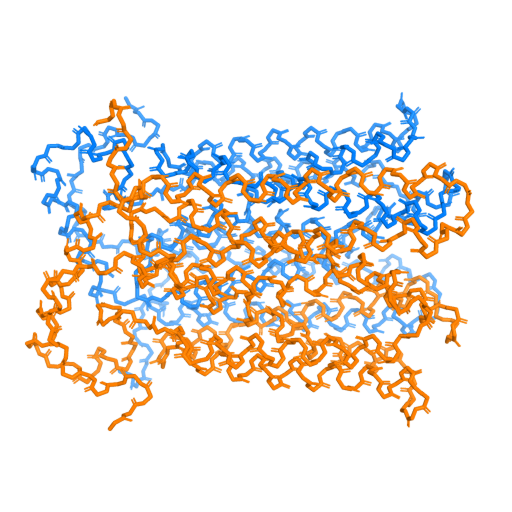 3806 C C . GLY B 1 192 ? -18.391 3.016 -1.847 1 91.38 192 GLY B C 1
ATOM 3807 O O . GLY B 1 192 ? -18.109 4.199 -1.654 1 91.38 192 GLY B O 1
ATOM 3808 N N . PHE B 1 193 ? -19.531 2.555 -1.904 1 91 193 PHE B N 1
ATOM 3809 C CA . PHE B 1 193 ? -20.656 3.451 -1.691 1 91 193 PHE B CA 1
ATOM 3810 C C . PHE B 1 193 ? -20.625 4.039 -0.286 1 91 193 PHE B C 1
ATOM 3812 O O . PHE B 1 193 ? -20.828 5.242 -0.108 1 91 193 PHE B O 1
ATOM 3819 N N . TRP B 1 194 ? -20.359 3.26 0.668 1 88.44 194 TRP B N 1
ATOM 3820 C CA . TRP B 1 194 ? -20.281 3.732 2.047 1 88.44 194 TRP B CA 1
ATOM 3821 C C . TRP B 1 194 ? -19.094 4.668 2.244 1 88.44 194 TRP B C 1
ATOM 3823 O O . TRP B 1 194 ? -19.188 5.664 2.965 1 88.44 194 TRP B O 1
ATOM 3833 N N . ALA B 1 195 ? -18.078 4.309 1.665 1 88.56 195 ALA B N 1
ATOM 3834 C CA . ALA B 1 195 ? -16.906 5.168 1.76 1 88.56 195 ALA B CA 1
ATOM 3835 C C . ALA B 1 195 ? -17.172 6.527 1.121 1 88.56 195 ALA B C 1
ATOM 3837 O O . ALA B 1 195 ? -16.734 7.559 1.641 1 88.56 195 ALA B O 1
ATOM 3838 N N . PHE B 1 196 ? -17.859 6.504 0.049 1 88.06 196 PHE B N 1
ATOM 3839 C CA . PHE B 1 196 ? -18.188 7.73 -0.667 1 88.06 196 PHE B CA 1
ATOM 3840 C C . PHE B 1 196 ? -19.031 8.648 0.196 1 88.06 196 PHE B C 1
ATOM 3842 O O . PHE B 1 196 ? -18.828 9.867 0.214 1 88.06 196 PHE B O 1
ATOM 3849 N N . ILE B 1 197 ? -19.859 8.148 0.899 1 84.94 197 ILE B N 1
ATOM 3850 C CA . ILE B 1 197 ? -20.781 8.953 1.683 1 84.94 197 ILE B CA 1
ATOM 3851 C C . ILE B 1 197 ? -20.125 9.383 2.99 1 84.94 197 ILE B C 1
ATOM 3853 O O . ILE B 1 197 ? -20.328 10.508 3.453 1 84.94 197 ILE B O 1
ATOM 3857 N N . PHE B 1 198 ? -19.312 8.516 3.506 1 83.31 198 PHE B N 1
ATOM 3858 C CA . PHE B 1 198 ? -18.859 8.727 4.875 1 83.31 198 PHE B CA 1
ATOM 3859 C C . PHE B 1 198 ? -17.531 9.477 4.898 1 83.31 198 PHE B C 1
ATOM 3861 O O . PHE B 1 198 ? -17.281 10.281 5.797 1 83.31 198 PHE B O 1
ATOM 3868 N N . ILE B 1 199 ? -16.734 9.227 4.008 1 78.56 199 ILE B N 1
ATOM 3869 C CA . ILE B 1 199 ? -15.398 9.797 4.07 1 78.56 199 ILE B CA 1
ATOM 3870 C C . ILE B 1 199 ? -15.43 11.234 3.553 1 78.56 199 ILE B C 1
ATOM 3872 O O . ILE B 1 199 ? -15.945 11.5 2.465 1 78.56 199 ILE B O 1
ATOM 3876 N N . GLN B 1 200 ? -15.023 12.117 4.414 1 72.38 200 GLN B N 1
ATOM 3877 C CA . GLN B 1 200 ? -14.883 13.531 4.102 1 72.38 200 GLN B CA 1
ATOM 3878 C C . GLN B 1 200 ? -13.531 14.07 4.562 1 72.38 200 GLN B C 1
ATOM 3880 O O . GLN B 1 200 ? -12.859 13.445 5.391 1 72.38 200 GLN B O 1
ATOM 3885 N N . ILE B 1 201 ? -13.062 15.047 3.875 1 69.06 201 ILE B N 1
ATOM 3886 C CA . ILE B 1 201 ? -11.82 15.695 4.289 1 69.06 201 ILE B CA 1
ATOM 3887 C C . ILE B 1 201 ? -12.133 16.828 5.27 1 69.06 201 ILE B C 1
ATOM 3889 O O . ILE B 1 201 ? -13.156 17.5 5.145 1 69.06 201 ILE B O 1
ATOM 3893 N N . PRO B 1 202 ? -11.258 16.844 6.203 1 68.06 202 PRO B N 1
ATOM 3894 C CA . PRO B 1 202 ? -11.477 17.922 7.164 1 68.06 202 PRO B CA 1
ATOM 3895 C C . PRO B 1 202 ? -11.414 19.312 6.523 1 68.06 202 PRO B C 1
ATOM 3897 O O . PRO B 1 202 ? -10.766 19.484 5.488 1 68.06 202 PRO B O 1
ATOM 3900 N N . PRO B 1 203 ? -12.133 20.109 7.059 1 60.38 203 PRO B N 1
ATOM 3901 C CA . PRO B 1 203 ? -12.188 21.469 6.52 1 60.38 203 PRO B CA 1
ATOM 3902 C C . PRO B 1 203 ? -10.82 22.141 6.516 1 60.38 203 PRO B C 1
ATOM 3904 O O . PRO B 1 203 ? -10.609 23.109 5.773 1 60.38 203 PRO B O 1
ATOM 3907 N N . TYR B 1 204 ? -9.938 21.641 7.359 1 63.16 204 TYR B N 1
ATOM 3908 C CA . TYR B 1 204 ? -8.656 22.344 7.445 1 63.16 204 TYR B CA 1
ATOM 3909 C C . TYR B 1 204 ? -7.695 21.844 6.371 1 63.16 204 TYR B C 1
ATOM 3911 O O . TYR B 1 204 ? -6.68 22.484 6.098 1 63.16 204 TYR B O 1
ATOM 3919 N N . HIS B 1 205 ? -8.117 20.781 5.789 1 64.31 205 HIS B N 1
ATOM 3920 C CA . HIS B 1 205 ? -7.254 20.312 4.711 1 64.31 205 HIS B CA 1
ATOM 3921 C C . HIS B 1 205 ? -7.438 21.141 3.449 1 64.31 205 HIS B C 1
ATOM 3923 O O . HIS B 1 205 ? -8.547 21.234 2.924 1 64.31 205 HIS B O 1
ATOM 3929 N N . MET B 1 206 ? -6.363 21.812 3.092 1 61.53 206 MET B N 1
ATOM 3930 C CA . MET B 1 206 ? -6.426 22.766 1.989 1 61.53 206 MET B CA 1
ATOM 3931 C C . MET B 1 206 ? -6.289 22.062 0.646 1 61.53 206 MET B C 1
ATOM 3933 O O . MET B 1 206 ? -5.23 21.516 0.331 1 61.53 206 MET B O 1
ATOM 3937 N N . THR B 1 207 ? -7.434 21.859 0.121 1 65.62 207 THR B N 1
ATOM 3938 C CA . THR B 1 207 ? -7.426 21.344 -1.243 1 65.62 207 THR B CA 1
ATOM 3939 C C . THR B 1 207 ? -7.211 22.469 -2.248 1 65.62 207 THR B C 1
ATOM 3941 O O . THR B 1 207 ? -7.266 23.641 -1.888 1 65.62 207 THR B O 1
ATOM 3944 N N . GLY B 1 208 ? -6.582 22.109 -3.408 1 63.84 208 GLY B N 1
ATOM 3945 C CA . GLY B 1 208 ? -6.379 23.125 -4.43 1 63.84 208 GLY B CA 1
ATOM 3946 C C . GLY B 1 208 ? -7.605 23.984 -4.676 1 63.84 208 GLY B C 1
ATOM 3947 O O . GLY B 1 208 ? -7.5 25.203 -4.828 1 63.84 208 GLY B O 1
ATOM 3948 N N . HIS B 1 209 ? -8.742 23.422 -4.625 1 64.88 209 HIS B N 1
ATOM 3949 C CA . HIS B 1 209 ? -9.992 24.125 -4.84 1 64.88 209 HIS B CA 1
ATOM 3950 C C . HIS B 1 209 ? -10.289 25.078 -3.686 1 64.88 209 HIS B C 1
ATOM 3952 O O . HIS B 1 209 ? -10.734 26.203 -3.904 1 64.88 209 HIS B O 1
ATOM 3958 N N . ARG B 1 210 ? -10.008 24.703 -2.486 1 64.94 210 ARG B N 1
ATOM 3959 C CA . ARG B 1 210 ? -10.297 25.5 -1.305 1 64.94 210 ARG B CA 1
ATOM 3960 C C . ARG B 1 210 ? -9.336 26.688 -1.201 1 64.94 210 ARG B C 1
ATOM 3962 O O . ARG B 1 210 ? -9.719 27.766 -0.749 1 64.94 210 ARG B O 1
ATOM 3969 N N . ILE B 1 211 ? -8.102 26.422 -1.625 1 66.06 211 ILE B N 1
ATOM 3970 C CA . ILE B 1 211 ? -7.113 27.484 -1.558 1 66.06 211 ILE B CA 1
ATOM 3971 C C . ILE B 1 211 ? -7.508 28.625 -2.508 1 66.06 211 ILE B C 1
ATOM 3973 O O . ILE B 1 211 ? -7.336 29.797 -2.188 1 66.06 211 ILE B O 1
ATOM 3977 N N . LYS B 1 212 ? -8.07 28.203 -3.598 1 64.56 212 LYS B N 1
ATOM 3978 C CA . LYS B 1 212 ? -8.445 29.188 -4.598 1 64.56 212 LYS B CA 1
ATOM 3979 C C . LYS B 1 212 ? -9.719 29.922 -4.191 1 64.56 212 LYS B C 1
ATOM 3981 O O . LYS B 1 212 ? -9.898 31.109 -4.523 1 64.56 212 LYS B O 1
ATOM 3986 N N . HIS B 1 213 ? -10.578 29.25 -3.439 1 66.69 213 HIS B N 1
ATOM 3987 C CA . HIS B 1 213 ? -11.898 29.828 -3.215 1 66.69 213 HIS B CA 1
ATOM 3988 C C . HIS B 1 213 ? -12.055 30.297 -1.77 1 66.69 213 HIS B C 1
ATOM 3990 O O . HIS B 1 213 ? -13.008 31 -1.443 1 66.69 213 HIS B O 1
ATOM 3996 N N . TYR B 1 214 ? -11.18 29.812 -0.832 1 68.62 214 TYR B N 1
ATOM 3997 C CA . TYR B 1 214 ? -11.352 30.156 0.575 1 68.62 214 TYR B CA 1
ATOM 3998 C C . TYR B 1 214 ? -10.977 31.609 0.833 1 68.62 214 TYR B C 1
ATOM 4000 O O . TYR B 1 214 ? -10 32.125 0.273 1 68.62 214 TYR B O 1
ATOM 4008 N N . THR B 1 215 ? -11.922 32.219 1.475 1 68.5 215 THR B N 1
ATOM 4009 C CA . THR B 1 215 ? -11.68 33.562 1.937 1 68.5 215 THR B CA 1
ATOM 4010 C C . THR B 1 215 ? -10.68 33.594 3.092 1 68.5 215 THR B C 1
ATOM 4012 O O . THR B 1 215 ? -10.383 32.531 3.67 1 68.5 215 THR B O 1
ATOM 4015 N N . GLU B 1 216 ? -10.031 34.594 3.422 1 70.56 216 GLU B N 1
ATOM 4016 C CA . GLU B 1 216 ? -9.07 34.75 4.512 1 70.56 216 GLU B CA 1
ATOM 4017 C C . GLU B 1 216 ? -9.672 34.281 5.84 1 70.56 216 GLU B C 1
ATOM 4019 O O . GLU B 1 216 ? -8.984 33.688 6.676 1 70.56 216 GLU B O 1
ATOM 4024 N N . GLU B 1 217 ? -10.945 34.562 6.035 1 70.62 217 GLU B N 1
ATOM 4025 C CA . GLU B 1 217 ? -11.602 34.156 7.27 1 70.62 217 GLU B CA 1
ATOM 4026 C C . GLU B 1 217 ? -11.711 32.625 7.363 1 70.62 217 GLU B C 1
ATOM 4028 O O . GLU B 1 217 ? -11.516 32.062 8.438 1 70.62 217 GLU B O 1
ATOM 4033 N N . GLU B 1 218 ? -11.945 32.094 6.199 1 71.81 218 GLU B N 1
ATOM 4034 C CA . GLU B 1 218 ? -12.086 30.641 6.188 1 71.81 218 GLU B CA 1
ATOM 4035 C C . GLU B 1 218 ? -10.75 29.953 6.445 1 71.81 218 GLU B C 1
ATOM 4037 O O . GLU B 1 218 ? -10.703 28.906 7.09 1 71.81 218 GLU B O 1
ATOM 4042 N N . HIS B 1 219 ? -9.75 30.594 6.004 1 70.44 219 HIS B N 1
ATOM 4043 C CA . HIS B 1 219 ? -8.422 30.062 6.281 1 70.44 219 HIS B CA 1
ATOM 4044 C C . HIS B 1 219 ? -8.109 30.109 7.77 1 70.44 219 HIS B C 1
ATOM 4046 O O . HIS B 1 219 ? -7.492 29.188 8.312 1 70.44 219 HIS B O 1
ATOM 4052 N N . ALA B 1 220 ? -8.617 31.109 8.422 1 70.38 220 ALA B N 1
ATOM 4053 C CA . ALA B 1 220 ? -8.383 31.25 9.859 1 70.38 220 ALA B CA 1
ATOM 4054 C C . ALA B 1 220 ? -9.133 30.172 10.641 1 70.38 220 ALA B C 1
ATOM 4056 O O . ALA B 1 220 ? -8.602 29.625 11.602 1 70.38 220 ALA B O 1
ATOM 4057 N N . ILE B 1 221 ? -10.312 29.922 10.203 1 71.69 221 ILE B N 1
ATOM 4058 C CA . ILE B 1 221 ? -11.102 28.891 10.867 1 71.69 221 ILE B CA 1
ATOM 4059 C C . ILE B 1 221 ? -10.445 27.531 10.664 1 71.69 221 ILE B C 1
ATOM 4061 O O . ILE B 1 221 ? -10.383 26.719 11.594 1 71.69 221 ILE B O 1
ATOM 4065 N N . ALA B 1 222 ? -10.008 27.344 9.477 1 70.81 222 ALA B N 1
ATOM 4066 C CA . ALA B 1 222 ? -9.344 26.078 9.156 1 70.81 222 ALA B CA 1
ATOM 4067 C C . ALA B 1 222 ? -8.117 25.859 10.039 1 70.81 222 ALA B C 1
ATOM 4069 O O . ALA B 1 222 ? -7.863 24.75 10.5 1 70.81 222 ALA B O 1
ATOM 4070 N N . ARG B 1 223 ? -7.508 26.875 10.289 1 67.62 223 ARG B N 1
ATOM 4071 C CA . ARG B 1 223 ? -6.316 26.797 11.125 1 67.62 223 ARG B CA 1
ATOM 4072 C C . ARG B 1 223 ? -6.688 26.5 12.578 1 67.62 223 ARG B C 1
ATOM 4074 O O . ARG B 1 223 ? -5.977 25.766 13.266 1 67.62 223 ARG B O 1
ATOM 4081 N N . ARG B 1 224 ? -7.73 27.062 13.039 1 70.44 224 ARG B N 1
ATOM 4082 C CA . ARG B 1 224 ? -8.188 26.812 14.406 1 70.44 224 ARG B CA 1
ATOM 4083 C C . ARG B 1 224 ? -8.586 25.359 14.586 1 70.44 224 ARG B C 1
ATOM 4085 O O . ARG B 1 224 ? -8.297 24.75 15.617 1 70.44 224 ARG B O 1
ATOM 4092 N N . VAL B 1 225 ? -9.266 24.906 13.594 1 70.31 225 VAL B N 1
ATOM 4093 C CA . VAL B 1 225 ? -9.703 23.516 13.656 1 70.31 225 VAL B CA 1
ATOM 4094 C C . VAL B 1 225 ? -8.484 22.594 13.625 1 70.31 225 VAL B C 1
ATOM 4096 O O . VAL B 1 225 ? -8.445 21.594 14.344 1 70.31 225 VAL B O 1
ATOM 4099 N N . GLU B 1 226 ? -7.59 22.969 12.82 1 69.19 226 GLU B N 1
ATOM 4100 C CA . GLU B 1 226 ? -6.367 22.172 12.75 1 69.19 226 GLU B CA 1
ATOM 4101 C C . GLU B 1 226 ? -5.648 22.141 14.094 1 69.19 226 GLU B C 1
ATOM 4103 O O . GLU B 1 226 ? -5.133 21.094 14.5 1 69.19 226 GLU B O 1
ATOM 4108 N N . HIS B 1 227 ? -5.637 23.219 14.742 1 67.12 227 HIS B N 1
ATOM 4109 C CA . HIS B 1 227 ? -4.98 23.297 16.047 1 67.12 227 HIS B CA 1
ATOM 4110 C C . HIS B 1 227 ? -5.699 22.438 17.078 1 67.12 227 HIS B C 1
ATOM 4112 O O . HIS B 1 227 ? -5.059 21.828 17.938 1 67.12 227 HIS B O 1
ATOM 4118 N N . MET B 1 228 ? -6.988 22.391 16.984 1 68.62 228 MET B N 1
ATOM 4119 C CA . MET B 1 228 ? -7.758 21.547 17.906 1 68.62 228 MET B CA 1
ATOM 4120 C C . MET B 1 228 ? -7.383 20.078 17.734 1 68.62 228 MET B C 1
ATOM 4122 O O . MET B 1 228 ? -7.266 19.344 18.719 1 68.62 228 MET B O 1
ATOM 4126 N N . TYR B 1 229 ? -7.145 19.734 16.531 1 69.38 229 TYR B N 1
ATOM 4127 C CA . TYR B 1 229 ? -6.84 18.344 16.234 1 69.38 229 TYR B CA 1
ATOM 4128 C C . TYR B 1 229 ? -5.387 18.016 16.562 1 69.38 229 TYR B C 1
ATOM 4130 O O . TYR B 1 229 ? -5.039 16.859 16.812 1 69.38 229 TYR B O 1
ATOM 4138 N N . LEU B 1 230 ? -4.59 19.016 16.609 1 66.19 230 LEU B N 1
ATOM 4139 C CA . LEU B 1 230 ? -3.182 18.812 16.922 1 66.19 230 LEU B CA 1
ATOM 4140 C C . LEU B 1 230 ? -2.992 18.625 18.438 1 66.19 230 LEU B C 1
ATOM 4142 O O . LEU B 1 230 ? -2.135 17.859 18.859 1 66.19 230 LEU B O 1
ATOM 4146 N N . ILE B 1 231 ? -3.904 19.219 19.156 1 63.41 231 ILE B N 1
ATOM 4147 C CA . ILE B 1 231 ? -3.762 19.188 20.609 1 63.41 231 ILE B CA 1
ATOM 4148 C C . ILE B 1 231 ? -4.438 17.938 21.172 1 63.41 231 ILE B C 1
ATOM 4150 O O . ILE B 1 231 ? -3.922 17.328 22.109 1 63.41 231 ILE B O 1
ATOM 4154 N N . LYS B 1 232 ? -5.535 17.641 20.609 1 64.75 232 LYS B N 1
ATOM 4155 C CA . LYS B 1 232 ? -6.27 16.5 21.156 1 64.75 232 LYS B CA 1
ATOM 4156 C C . LYS B 1 232 ? -5.777 15.195 20.562 1 64.75 232 LYS B C 1
ATOM 4158 O O . LYS B 1 232 ? -6.098 14.875 19.406 1 64.75 232 LYS B O 1
ATOM 4163 N N . LYS B 1 233 ? -4.883 14.516 21.406 1 66.5 233 LYS B N 1
ATOM 4164 C CA . LYS B 1 233 ? -4.402 13.195 21 1 66.5 233 LYS B CA 1
ATOM 4165 C C . LYS B 1 233 ? -5.539 12.18 20.984 1 66.5 233 LYS B C 1
ATOM 4167 O O . LYS B 1 233 ? -6.445 12.242 21.828 1 66.5 233 LYS B O 1
ATOM 4172 N N . ALA B 1 234 ? -5.555 11.406 20 1 70.5 234 ALA B N 1
ATOM 4173 C CA . ALA B 1 234 ? -6.566 10.359 19.891 1 70.5 234 ALA B CA 1
ATOM 4174 C C . ALA B 1 234 ? -6.453 9.367 21.047 1 70.5 234 ALA B C 1
ATOM 4176 O O . ALA B 1 234 ? -5.352 9.078 21.516 1 70.5 234 ALA B O 1
ATOM 4177 N N . PRO B 1 235 ? -7.629 9 21.562 1 72.19 235 PRO B N 1
ATOM 4178 C CA . PRO B 1 235 ? -7.625 8.062 22.688 1 72.19 235 PRO B CA 1
ATOM 4179 C C . PRO B 1 235 ? -6.883 6.766 22.375 1 72.19 235 PRO B C 1
ATOM 4181 O O . PRO B 1 235 ? -7.164 6.121 21.359 1 72.19 235 PRO B O 1
ATOM 4184 N N . ARG B 1 236 ? -5.992 6.387 23.203 1 74.06 236 ARG B N 1
ATOM 4185 C CA . ARG B 1 236 ? -5.141 5.219 23.016 1 74.06 236 ARG B CA 1
ATOM 4186 C C . ARG B 1 236 ? -5.934 3.93 23.172 1 74.06 236 ARG B C 1
ATOM 4188 O O . ARG B 1 236 ? -5.598 2.904 22.578 1 74.06 236 ARG B O 1
ATOM 4195 N N . ARG B 1 237 ? -6.977 3.988 23.906 1 76.12 237 ARG B N 1
ATOM 4196 C CA . ARG B 1 237 ? -7.762 2.781 24.141 1 76.12 237 ARG B CA 1
ATOM 4197 C C . ARG B 1 237 ? -8.445 2.303 22.875 1 76.12 237 ARG B C 1
ATOM 4199 O O . ARG B 1 237 ? -8.539 1.099 22.625 1 76.12 237 ARG B O 1
ATOM 4206 N N . ARG B 1 238 ? -8.852 3.197 22.141 1 78.5 238 ARG B N 1
ATOM 4207 C CA . ARG B 1 238 ? -9.508 2.811 20.891 1 78.5 238 ARG B CA 1
ATOM 4208 C C . ARG B 1 238 ? -8.508 2.176 19.922 1 78.5 238 ARG B C 1
ATOM 4210 O O . ARG B 1 238 ? -8.844 1.239 19.203 1 78.5 238 ARG B O 1
ATOM 4217 N N . PHE B 1 239 ? -7.363 2.639 19.984 1 77.31 239 PHE B N 1
ATOM 4218 C CA . PHE B 1 239 ? -6.332 2.037 19.156 1 77.31 239 PHE B CA 1
ATOM 4219 C C . PHE B 1 239 ? -5.977 0.642 19.656 1 77.31 239 PHE B C 1
ATOM 4221 O O . PHE B 1 239 ? -5.672 -0.247 18.859 1 77.31 239 PHE B O 1
ATOM 4228 N N . LEU B 1 240 ? -6.094 0.5 20.891 1 79.38 240 LEU B N 1
ATOM 4229 C CA . LEU B 1 240 ? -5.812 -0.809 21.469 1 79.38 240 LEU B CA 1
ATOM 4230 C C . LEU B 1 240 ? -6.871 -1.824 21.062 1 79.38 240 LEU B C 1
ATOM 4232 O O . LEU B 1 240 ? -6.551 -2.982 20.781 1 79.38 240 LEU B O 1
ATOM 4236 N N . VAL B 1 241 ? -8.055 -1.362 21.062 1 81.56 241 VAL B N 1
ATOM 4237 C CA . VAL B 1 241 ? -9.133 -2.25 20.625 1 81.56 241 VAL B CA 1
ATOM 4238 C C . VAL B 1 241 ? -8.922 -2.629 19.156 1 81.56 241 VAL B C 1
ATOM 4240 O O . VAL B 1 241 ? -9.102 -3.789 18.781 1 81.56 241 VAL B O 1
ATOM 4243 N N . LEU B 1 242 ? -8.547 -1.67 18.375 1 81.75 242 LEU B N 1
ATOM 4244 C CA . LEU B 1 242 ? -8.258 -1.938 16.969 1 81.75 242 LEU B CA 1
ATOM 4245 C C . LEU B 1 242 ? -7.113 -2.939 16.828 1 81.75 242 LEU B C 1
ATOM 4247 O O . LEU B 1 242 ? -7.18 -3.857 16 1 81.75 242 LEU B O 1
ATOM 4251 N N . PHE B 1 243 ? -6.184 -2.82 17.672 1 81.94 243 PHE B N 1
ATOM 4252 C CA . PHE B 1 243 ? -5.027 -3.709 17.688 1 81.94 243 PHE B CA 1
ATOM 4253 C C . PHE B 1 243 ? -5.441 -5.133 18.047 1 81.94 243 PHE B C 1
ATOM 4255 O O . PHE B 1 243 ? -5.004 -6.09 17.391 1 81.94 243 PHE B O 1
ATOM 4262 N N . VAL B 1 244 ? -6.234 -5.184 18.953 1 84.25 244 VAL B N 1
ATOM 4263 C CA . VAL B 1 244 ? -6.66 -6.5 19.406 1 84.25 244 VAL B CA 1
ATOM 4264 C C . VAL B 1 244 ? -7.484 -7.191 18.328 1 84.25 244 VAL B C 1
ATOM 4266 O O . VAL B 1 244 ? -7.336 -8.391 18.094 1 84.25 244 VAL B O 1
ATOM 4269 N N . ILE B 1 245 ? -8.273 -6.488 17.688 1 85.38 245 ILE B N 1
ATOM 4270 C CA . ILE B 1 245 ? -9.102 -7.055 16.625 1 85.38 245 ILE B CA 1
ATOM 4271 C C . ILE B 1 245 ? -8.219 -7.512 15.469 1 85.38 245 ILE B C 1
ATOM 4273 O O . ILE B 1 245 ? -8.383 -8.617 14.945 1 85.38 245 ILE B O 1
ATOM 4277 N N . VAL B 1 246 ? -7.305 -6.684 15.062 1 84.56 246 VAL B N 1
ATOM 4278 C CA . VAL B 1 246 ? -6.414 -7.02 13.953 1 84.56 246 VAL B CA 1
ATOM 4279 C C . VAL B 1 246 ? -5.559 -8.227 14.328 1 84.56 246 VAL B C 1
ATOM 4281 O O . VAL B 1 246 ? -5.355 -9.125 13.508 1 84.56 246 VAL B O 1
ATOM 4284 N N . LEU B 1 247 ? -5.133 -8.242 15.539 1 83.44 247 LEU B N 1
ATOM 4285 C CA . LEU B 1 247 ? -4.328 -9.367 16.016 1 83.44 247 LEU B CA 1
ATOM 4286 C C . LEU B 1 247 ? -5.148 -10.648 16.047 1 83.44 247 LEU B C 1
ATOM 4288 O O . LEU B 1 247 ? -4.645 -11.719 15.695 1 83.44 247 LEU B O 1
ATOM 4292 N N . SER B 1 248 ? -6.332 -10.5 16.5 1 85.62 248 SER B N 1
ATOM 4293 C CA . SER B 1 248 ? -7.211 -11.664 16.516 1 85.62 248 SER B CA 1
ATOM 4294 C C . SER B 1 248 ? -7.461 -12.195 15.109 1 85.62 248 SER B C 1
ATOM 4296 O O . SER B 1 248 ? -7.48 -13.414 14.898 1 85.62 248 SER B O 1
ATOM 4298 N N . LEU B 1 249 ? -7.648 -11.359 14.188 1 84.94 249 LEU B N 1
ATOM 4299 C CA . LEU B 1 249 ? -7.832 -11.766 12.797 1 84.94 249 LEU B CA 1
ATOM 4300 C C . LEU B 1 249 ? -6.582 -12.453 12.258 1 84.94 249 LEU B C 1
ATOM 4302 O O . LEU B 1 249 ? -6.676 -13.453 11.547 1 84.94 249 LEU B O 1
ATOM 4306 N N . LEU B 1 250 ? -5.492 -11.938 12.602 1 81.94 250 LEU B N 1
ATOM 4307 C CA . LEU B 1 250 ? -4.219 -12.516 12.188 1 81.94 250 LEU B CA 1
ATOM 4308 C C . LEU B 1 250 ? -4.062 -13.93 12.727 1 81.94 250 LEU B C 1
ATOM 4310 O O . LEU B 1 250 ? -3.658 -14.836 11.992 1 81.94 250 LEU B O 1
ATOM 4314 N N . ILE B 1 251 ? -4.41 -14.125 13.898 1 81.5 251 ILE B N 1
ATOM 4315 C CA . ILE B 1 251 ? -4.277 -15.422 14.547 1 81.5 251 ILE B CA 1
ATOM 4316 C C . ILE B 1 251 ? -5.23 -16.422 13.891 1 81.5 251 ILE B C 1
ATOM 4318 O O . ILE B 1 251 ? -4.84 -17.547 13.57 1 81.5 251 ILE B O 1
ATOM 4322 N N . VAL B 1 252 ? -6.426 -16.031 13.688 1 82.44 252 VAL B N 1
ATOM 4323 C CA . VAL B 1 252 ? -7.426 -16.922 13.109 1 82.44 252 VAL B CA 1
ATOM 4324 C C . VAL B 1 252 ? -6.996 -17.328 11.703 1 82.44 252 VAL B C 1
ATOM 4326 O O . VAL B 1 252 ? -7.086 -18.5 11.336 1 82.44 252 VAL B O 1
ATOM 4329 N N . ILE B 1 253 ? -6.504 -16.406 10.922 1 77.31 253 ILE B N 1
ATOM 4330 C CA . ILE B 1 253 ? -6.117 -16.672 9.539 1 77.31 253 ILE B CA 1
ATOM 4331 C C . ILE B 1 253 ? -4.895 -17.594 9.508 1 77.31 253 ILE B C 1
ATOM 4333 O O . ILE B 1 253 ? -4.824 -18.5 8.688 1 77.31 253 ILE B O 1
ATOM 4337 N N . THR B 1 254 ? -3.955 -17.281 10.391 1 71.12 254 THR B N 1
ATOM 4338 C CA . THR B 1 254 ? -2.744 -18.094 10.43 1 71.12 254 THR B CA 1
ATOM 4339 C C . THR B 1 254 ? -3.07 -19.531 10.844 1 71.12 254 THR B C 1
ATOM 4341 O O . THR B 1 254 ? -2.568 -20.484 10.25 1 71.12 254 THR B O 1
ATOM 4344 N N . VAL B 1 255 ? -3.873 -19.641 11.727 1 72.5 255 VAL B N 1
ATOM 4345 C CA . VAL B 1 255 ? -4.254 -20.969 12.203 1 72.5 255 VAL B CA 1
ATOM 4346 C C . VAL B 1 255 ? -5.02 -21.703 11.109 1 72.5 255 VAL B C 1
ATOM 4348 O O . VAL B 1 255 ? -4.777 -22.891 10.859 1 72.5 255 VAL B O 1
ATOM 4351 N N . GLN B 1 256 ? -5.883 -21.047 10.461 1 74.88 256 GLN B N 1
ATOM 4352 C CA . GLN B 1 256 ? -6.656 -21.656 9.383 1 74.88 256 GLN B CA 1
ATOM 4353 C C . GLN B 1 256 ? -5.754 -22.094 8.234 1 74.88 256 GLN B C 1
ATOM 4355 O O . GLN B 1 256 ? -5.969 -23.141 7.633 1 74.88 256 GLN B O 1
ATOM 4360 N N . SER B 1 257 ? -4.848 -21.281 7.879 1 69.06 257 SER B N 1
ATOM 4361 C CA . SER B 1 257 ? -3.945 -21.609 6.781 1 69.06 257 SER B CA 1
ATOM 4362 C C . SER B 1 257 ? -3.115 -22.844 7.109 1 69.06 257 SER B C 1
ATOM 4364 O O . SER B 1 257 ? -2.844 -23.672 6.23 1 69.06 257 SER B O 1
ATOM 4366 N N . ILE B 1 258 ? -2.697 -22.984 8.266 1 63.81 258 ILE B N 1
ATOM 4367 C CA . ILE B 1 258 ? -1.914 -24.141 8.711 1 63.81 258 ILE B CA 1
ATOM 4368 C C . ILE B 1 258 ? -2.785 -25.391 8.688 1 63.81 258 ILE B C 1
ATOM 4370 O O . ILE B 1 258 ? -2.34 -26.453 8.266 1 63.81 258 ILE B O 1
ATOM 4374 N N . VAL B 1 259 ? -3.994 -25.219 9.07 1 64 259 VAL B N 1
ATOM 4375 C CA . VAL B 1 259 ? -4.898 -26.375 9.117 1 64 259 VAL B CA 1
ATOM 4376 C C . VAL B 1 259 ? -5.172 -26.859 7.699 1 64 259 VAL B C 1
ATOM 4378 O O . VAL B 1 259 ? -5.242 -28.078 7.461 1 64 259 VAL B O 1
ATOM 4381 N N . PHE B 1 260 ? -5.262 -25.953 6.766 1 64.75 260 PHE B N 1
ATOM 4382 C CA . PHE B 1 260 ? -5.559 -26.312 5.383 1 64.75 260 PHE B CA 1
ATOM 4383 C C . PHE B 1 260 ? -4.398 -27.078 4.766 1 64.75 260 PHE B C 1
ATOM 4385 O O . PHE B 1 260 ? -4.602 -27.938 3.895 1 64.75 260 PHE B O 1
ATOM 4392 N N . VAL B 1 261 ? -3.184 -26.625 5.195 1 59.34 261 VAL B N 1
ATOM 4393 C CA . VAL B 1 261 ? -2.012 -27.312 4.652 1 59.34 261 VAL B CA 1
ATOM 4394 C C . VAL B 1 261 ? -1.926 -28.719 5.223 1 59.34 261 VAL B C 1
ATOM 4396 O O . VAL B 1 261 ? -1.525 -29.656 4.523 1 59.34 261 VAL B O 1
ATOM 4399 N N . PHE B 1 262 ? -2.162 -28.859 6.438 1 56.66 262 PHE B N 1
ATOM 4400 C CA . PHE B 1 262 ? -1.953 -30.156 7.07 1 56.66 262 PHE B CA 1
ATOM 4401 C C . PHE B 1 262 ? -3.115 -31.094 6.777 1 56.66 262 PHE B C 1
ATOM 4403 O O . PHE B 1 262 ? -3.006 -32.312 6.973 1 56.66 262 PHE B O 1
ATOM 4410 N N . VAL B 1 263 ? -4.223 -30.547 6.613 1 52.84 263 VAL B N 1
ATOM 4411 C CA . VAL B 1 263 ? -5.324 -31.469 6.371 1 52.84 263 VAL B CA 1
ATOM 4412 C C . VAL B 1 263 ? -5.281 -31.969 4.926 1 52.84 263 VAL B C 1
ATOM 4414 O O . VAL B 1 263 ? -5.375 -31.172 3.992 1 52.84 263 VAL B O 1
ATOM 4417 N N . GLU B 1 264 ? -4.5 -32.969 4.742 1 50.34 264 GLU B N 1
ATOM 4418 C CA . GLU B 1 264 ? -4.465 -33.781 3.518 1 50.34 264 GLU B CA 1
ATOM 4419 C C . GLU B 1 264 ? -5.875 -34.062 3.014 1 50.34 264 GLU B C 1
ATOM 4421 O O . GLU B 1 264 ? -6.715 -34.562 3.766 1 50.34 264 GLU B O 1
ATOM 4426 N N . GLY B 1 265 ? -6.441 -33.406 1.868 1 53 265 GLY B N 1
ATOM 4427 C CA . GLY B 1 265 ? -7.699 -33.75 1.217 1 53 265 GLY B CA 1
ATOM 4428 C C . GLY B 1 265 ? -8.68 -32.594 1.17 1 53 265 GLY B C 1
ATOM 4429 O O . GLY B 1 265 ? -8.328 -31.453 1.519 1 53 265 GLY B O 1
ATOM 4430 N N . GLU B 1 266 ? -9.742 -32.688 0.537 1 57.69 266 GLU B N 1
ATOM 4431 C CA . GLU B 1 266 ? -10.844 -31.719 0.437 1 57.69 266 GLU B CA 1
ATOM 4432 C C . GLU B 1 266 ? -11.438 -31.422 1.81 1 57.69 266 GLU B C 1
ATOM 4434 O O . GLU B 1 266 ? -11.891 -32.312 2.51 1 57.69 266 GLU B O 1
ATOM 4439 N N . VAL B 1 267 ? -10.914 -30.453 2.484 1 62.16 267 VAL B N 1
ATOM 4440 C CA . VAL B 1 267 ? -11.508 -30.094 3.764 1 62.16 267 VAL B CA 1
ATOM 4441 C C . VAL B 1 267 ? -13.016 -29.906 3.6 1 62.16 267 VAL B C 1
ATOM 4443 O O . VAL B 1 267 ? -13.469 -29.156 2.73 1 62.16 267 VAL B O 1
ATOM 4446 N N . PRO B 1 268 ? -13.781 -30.797 4.273 1 65 268 PRO B N 1
ATOM 4447 C CA . PRO B 1 268 ? -15.242 -30.672 4.164 1 65 268 PRO B CA 1
ATOM 4448 C C . PRO B 1 268 ? -15.734 -29.266 4.492 1 65 268 PRO B C 1
ATOM 4450 O O . PRO B 1 268 ? -15.039 -28.5 5.172 1 65 268 PRO B O 1
ATOM 4453 N N . PHE B 1 269 ? -16.781 -28.906 3.844 1 66.19 269 PHE B N 1
ATOM 4454 C CA . PHE B 1 269 ? -17.438 -27.609 4.027 1 66.19 269 PHE B CA 1
ATOM 4455 C C . PHE B 1 269 ? -17.656 -27.312 5.508 1 66.19 269 PHE B C 1
ATOM 4457 O O . PHE B 1 269 ? -17.516 -26.172 5.949 1 66.19 269 PHE B O 1
ATOM 4464 N N . LYS B 1 270 ? -17.922 -28.344 6.238 1 67.81 270 LYS B N 1
ATOM 4465 C CA . LYS B 1 270 ? -18.234 -28.188 7.656 1 67.81 270 LYS B CA 1
ATOM 4466 C C . LYS B 1 270 ? -17 -27.688 8.422 1 67.81 270 LYS B C 1
ATOM 4468 O O . LYS B 1 270 ? -17.141 -26.969 9.414 1 67.81 270 LYS B O 1
ATOM 4473 N N . THR B 1 271 ? -15.938 -27.969 7.973 1 67.19 271 THR B N 1
ATOM 4474 C CA . THR B 1 271 ? -14.719 -27.562 8.664 1 67.19 271 THR B CA 1
ATOM 4475 C C . THR B 1 271 ? -14.242 -26.203 8.164 1 67.19 271 THR B C 1
ATOM 4477 O O . THR B 1 271 ? -13.586 -25.453 8.898 1 67.19 271 THR B O 1
ATOM 4480 N N . LYS B 1 272 ? -14.664 -25.812 7.004 1 75.62 272 LYS B N 1
ATOM 4481 C CA . LYS B 1 272 ? -14.203 -24.562 6.41 1 75.62 272 LYS B CA 1
ATOM 4482 C C . LYS B 1 272 ? -15.109 -23.391 6.812 1 75.62 272 LYS B C 1
ATOM 4484 O O . LYS B 1 272 ? -14.664 -22.234 6.836 1 75.62 272 LYS B O 1
ATOM 4489 N N . ASN B 1 273 ? -16.266 -23.703 7.203 1 78.31 273 ASN B N 1
ATOM 4490 C CA . ASN B 1 273 ? -17.266 -22.656 7.406 1 78.31 273 ASN B CA 1
ATOM 4491 C C . ASN B 1 273 ? -17 -21.875 8.695 1 78.31 273 ASN B C 1
ATOM 4493 O O . ASN B 1 273 ? -17.094 -20.641 8.703 1 78.31 273 ASN B O 1
ATOM 4497 N N . PRO B 1 274 ? -16.609 -22.547 9.742 1 77.44 274 PRO B N 1
ATOM 4498 C CA . PRO B 1 274 ? -16.469 -21.781 10.984 1 77.44 274 PRO B CA 1
ATOM 4499 C C . PRO B 1 274 ? -15.375 -20.719 10.898 1 77.44 274 PRO B C 1
ATOM 4501 O O . PRO B 1 274 ? -15.602 -19.562 11.281 1 77.44 274 PRO B O 1
ATOM 4504 N N . PRO B 1 275 ? -14.258 -21 10.328 1 78 275 PRO B N 1
ATOM 4505 C CA . PRO B 1 275 ? -13.266 -19.922 10.227 1 78 275 PRO B CA 1
ATOM 4506 C C . PRO B 1 275 ? -13.734 -18.766 9.359 1 78 275 PRO B C 1
ATOM 4508 O O . PRO B 1 275 ? -13.398 -17.609 9.633 1 78 275 PRO B O 1
ATOM 4511 N N . ALA B 1 276 ? -14.453 -19.031 8.445 1 81.38 276 ALA B N 1
ATOM 4512 C CA . ALA B 1 276 ? -14.969 -17.969 7.59 1 81.38 276 ALA B CA 1
ATOM 4513 C C . ALA B 1 276 ? -15.93 -17.062 8.352 1 81.38 276 ALA B C 1
ATOM 4515 O O . ALA B 1 276 ? -15.867 -15.844 8.234 1 81.38 276 ALA B O 1
ATOM 4516 N N . ILE B 1 277 ? -16.75 -17.672 9.117 1 84.19 277 ILE B N 1
ATOM 4517 C CA . ILE B 1 277 ? -17.703 -16.906 9.898 1 84.19 277 ILE B CA 1
ATOM 4518 C C . ILE B 1 277 ? -16.984 -16.078 10.953 1 84.19 277 ILE B C 1
ATOM 4520 O O . ILE B 1 277 ? -17.312 -14.906 11.164 1 84.19 277 ILE B O 1
ATOM 4524 N N . ILE B 1 278 ? -16.031 -16.656 11.547 1 83.81 278 ILE B N 1
ATOM 4525 C CA . ILE B 1 278 ? -15.266 -15.953 12.578 1 83.81 278 ILE B CA 1
ATOM 4526 C C . ILE B 1 278 ? -14.57 -14.742 11.969 1 83.81 278 ILE B C 1
ATOM 4528 O O . ILE B 1 278 ? -14.547 -13.664 12.57 1 83.81 278 ILE B O 1
ATOM 4532 N N . MET B 1 279 ? -14.094 -14.891 10.812 1 84.38 279 MET B N 1
ATOM 4533 C CA . MET B 1 279 ? -13.391 -13.797 10.156 1 84.38 279 MET B CA 1
ATOM 4534 C C . MET B 1 279 ? -14.352 -12.664 9.812 1 84.38 279 MET B C 1
ATOM 4536 O O . MET B 1 279 ? -14.016 -11.484 9.984 1 84.38 279 MET B O 1
ATOM 4540 N N . ILE B 1 280 ? -15.516 -13.047 9.438 1 84.44 280 ILE B N 1
ATOM 4541 C CA . ILE B 1 280 ? -16.516 -12.047 9.062 1 84.44 280 ILE B CA 1
ATOM 4542 C C . ILE B 1 280 ? -16.969 -11.297 10.305 1 84.44 280 ILE B C 1
ATOM 4544 O O . ILE B 1 280 ? -17.078 -10.07 10.297 1 84.44 280 ILE B O 1
ATOM 4548 N N . VAL B 1 281 ? -17.125 -12.031 11.32 1 84.38 281 VAL B N 1
ATOM 4549 C CA . VAL B 1 281 ? -17.578 -11.43 12.57 1 84.38 281 VAL B CA 1
ATOM 4550 C C . VAL B 1 281 ? -16.5 -10.508 13.125 1 84.38 281 VAL B C 1
ATOM 4552 O O . VAL B 1 281 ? -16.812 -9.414 13.609 1 84.38 281 VAL B O 1
ATOM 4555 N N . LEU B 1 282 ? -15.367 -10.938 12.992 1 84.38 282 LEU B N 1
ATOM 4556 C CA . LEU B 1 282 ? -14.266 -10.125 13.492 1 84.38 282 LEU B CA 1
ATOM 4557 C C . LEU B 1 282 ? -14.117 -8.844 12.672 1 84.38 282 LEU B C 1
ATOM 4559 O O . LEU B 1 282 ? -13.797 -7.789 13.219 1 84.38 282 LEU B O 1
ATOM 4563 N N . TYR B 1 283 ? -14.375 -8.922 11.477 1 84.44 283 TYR B N 1
ATOM 4564 C CA . TYR B 1 283 ? -14.328 -7.73 10.641 1 84.44 283 TYR B CA 1
ATOM 4565 C C . TYR B 1 283 ? -15.43 -6.75 11.016 1 84.44 283 TYR B C 1
ATOM 4567 O O . TYR B 1 283 ? -15.195 -5.539 11.086 1 84.44 283 TYR B O 1
ATOM 4575 N N . PHE B 1 284 ? -16.547 -7.293 11.352 1 86.75 284 PHE B N 1
ATOM 4576 C CA . PHE B 1 284 ? -17.672 -6.43 11.703 1 86.75 284 PHE B CA 1
ATOM 4577 C C . PHE B 1 284 ? -17.516 -5.895 13.117 1 86.75 284 PHE B C 1
ATOM 4579 O O . PHE B 1 284 ? -18.141 -4.898 13.484 1 86.75 284 PHE B O 1
ATOM 4586 N N . SER B 1 285 ? -16.672 -6.551 13.875 1 85.06 285 SER B N 1
ATOM 4587 C CA . SER B 1 285 ? -16.422 -6.062 15.227 1 85.06 285 SER B CA 1
ATOM 4588 C C . SER B 1 285 ? -15.648 -4.75 15.203 1 85.06 285 SER B C 1
ATOM 4590 O O . SER B 1 285 ? -15.547 -4.066 16.219 1 85.06 285 SER B O 1
ATOM 4592 N N . LEU B 1 286 ? -15.148 -4.402 14.086 1 84.25 286 LEU B N 1
ATOM 4593 C CA . LEU B 1 286 ? -14.469 -3.117 13.953 1 84.25 286 LEU B CA 1
ATOM 4594 C C . LEU B 1 286 ? -15.43 -1.965 14.227 1 84.25 286 LEU B C 1
ATOM 4596 O O . LEU B 1 286 ? -15.008 -0.89 14.656 1 84.25 286 LEU B O 1
ATOM 4600 N N . PHE B 1 287 ? -16.672 -2.223 13.992 1 82.62 287 PHE B N 1
ATOM 4601 C CA . PHE B 1 287 ? -17.672 -1.188 14.211 1 82.62 287 PHE B CA 1
ATOM 4602 C C . PHE B 1 287 ? -17.828 -0.891 15.695 1 82.62 287 PHE B C 1
ATOM 4604 O O . PHE B 1 287 ? -18.328 0.17 16.078 1 82.62 287 PHE B O 1
ATOM 4611 N N . LEU B 1 288 ? -17.359 -1.785 16.484 1 78.06 288 LEU B N 1
ATOM 4612 C CA . LEU B 1 288 ? -17.453 -1.578 17.922 1 78.06 288 LEU B CA 1
ATOM 4613 C C . LEU B 1 288 ? -16.547 -0.437 18.375 1 78.06 288 LEU B C 1
ATOM 4615 O O . LEU B 1 288 ? -16.812 0.201 19.391 1 78.06 288 LEU B O 1
ATOM 4619 N N . VAL B 1 289 ? -15.539 -0.212 17.609 1 76.31 289 VAL B N 1
ATOM 4620 C CA . VAL B 1 289 ? -14.578 0.82 17.984 1 76.31 289 VAL B CA 1
ATOM 4621 C C . VAL B 1 289 ? -15.203 2.201 17.797 1 76.31 289 VAL B C 1
ATOM 4623 O O . VAL B 1 289 ? -14.773 3.172 18.422 1 76.31 289 VAL B O 1
ATOM 4626 N N . VAL B 1 290 ? -16.203 2.312 16.906 1 74.12 290 VAL B N 1
ATOM 4627 C CA . VAL B 1 290 ? -16.844 3.59 16.609 1 74.12 290 VAL B CA 1
ATOM 4628 C C . VAL B 1 290 ? -17.875 3.918 17.672 1 74.12 290 VAL B C 1
ATOM 4630 O O . VAL B 1 290 ? -18.25 5.078 17.844 1 74.12 290 VAL B O 1
ATOM 4633 N N . LEU B 1 291 ? -18.219 2.936 18.453 1 71.06 291 LEU B N 1
ATOM 4634 C CA . LEU B 1 291 ? -19.281 3.164 19.422 1 71.06 291 LEU B CA 1
ATOM 4635 C C . LEU B 1 291 ? -18.812 4.078 20.547 1 71.06 291 LEU B C 1
ATOM 4637 O O . LEU B 1 291 ? -17.656 3.992 20.984 1 71.06 291 LEU B O 1
ATOM 4641 N N . PRO B 1 292 ? -19.516 5.117 20.75 1 67.06 292 PRO B N 1
ATOM 4642 C CA . PRO B 1 292 ? -19.188 6.145 21.734 1 67.06 292 PRO B CA 1
ATOM 4643 C C . PRO B 1 292 ? -19.203 5.617 23.172 1 67.06 292 PRO B C 1
ATOM 4645 O O . PRO B 1 292 ? -20.078 5.988 23.969 1 67.06 292 PRO B O 1
ATOM 4648 N N . PHE B 1 293 ? -18.469 4.555 23.359 1 63.88 293 PHE B N 1
ATOM 4649 C CA . PHE B 1 293 ? -18.469 4.133 24.766 1 63.88 293 PHE B CA 1
ATOM 4650 C C . PHE B 1 293 ? -17.453 4.934 25.562 1 63.88 293 PHE B C 1
ATOM 4652 O O . PHE B 1 293 ? -16.328 5.145 25.125 1 63.88 293 PHE B O 1
ATOM 4659 N N . SER B 1 294 ? -17.875 5.695 26.5 1 61.22 294 SER B N 1
ATOM 4660 C CA . SER B 1 294 ? -17.078 6.531 27.375 1 61.22 294 SER B CA 1
ATOM 4661 C C . SER B 1 294 ? -15.852 5.781 27.891 1 61.22 294 SER B C 1
ATOM 4663 O O . SER B 1 294 ? -14.82 6.395 28.172 1 61.22 294 SER B O 1
ATOM 4665 N N . CYS B 1 295 ? -15.977 4.496 27.969 1 57.12 295 CYS B N 1
ATOM 4666 C CA . CYS B 1 295 ? -14.852 3.715 28.469 1 57.12 295 CYS B CA 1
ATOM 4667 C C . CYS B 1 295 ? -13.68 3.762 27.516 1 57.12 295 CYS B C 1
ATOM 4669 O O . CYS B 1 295 ? -12.523 3.646 27.922 1 57.12 295 CYS B O 1
ATOM 4671 N N . PHE B 1 296 ? -13.969 4.105 26.297 1 57.44 296 PHE B N 1
ATOM 4672 C CA . PHE B 1 296 ? -12.914 4.09 25.281 1 57.44 296 PHE B CA 1
ATOM 4673 C C . PHE B 1 296 ? -12.211 5.441 25.219 1 57.44 296 PHE B C 1
ATOM 4675 O O . PHE B 1 296 ? -11.141 5.555 24.625 1 57.44 296 PHE B O 1
ATOM 4682 N N . ASP B 1 297 ? -12.805 6.379 25.734 1 60.88 297 ASP B N 1
ATOM 4683 C CA . ASP B 1 297 ? -12.242 7.727 25.656 1 60.88 297 ASP B CA 1
ATOM 4684 C C . ASP B 1 297 ? -11.492 8.094 26.938 1 60.88 297 ASP B C 1
ATOM 4686 O O . ASP B 1 297 ? -10.906 9.172 27.031 1 60.88 297 ASP B O 1
ATOM 4690 N N . LYS B 1 298 ? -11.5 7.152 28.016 1 57.53 298 LYS B N 1
ATOM 4691 C CA . LYS B 1 298 ? -10.789 7.402 29.266 1 57.53 298 LYS B CA 1
ATOM 4692 C C . LYS B 1 298 ? -9.289 7.168 29.094 1 57.53 298 LYS B C 1
ATOM 4694 O O . LYS B 1 298 ? -8.875 6.27 28.359 1 57.53 298 LYS B O 1
ATOM 4699 N N . PRO B 1 299 ? -8.492 8.141 29.453 1 57.19 299 PRO B N 1
ATOM 4700 C CA . PRO B 1 299 ? -7.039 7.992 29.375 1 57.19 299 PRO B CA 1
ATOM 4701 C C . PRO B 1 299 ? -6.539 6.707 30.031 1 57.19 299 PRO B C 1
ATOM 4703 O O . PRO B 1 299 ? -7.172 6.195 30.953 1 57.19 299 PRO B O 1
ATOM 4706 N N . LEU B 1 300 ? -5.852 5.855 29.266 1 46.38 300 LEU B N 1
ATOM 4707 C CA . LEU B 1 300 ? -5.258 4.703 29.938 1 46.38 300 LEU B CA 1
ATOM 4708 C C . LEU B 1 300 ? -4.621 5.109 31.266 1 46.38 300 LEU B C 1
ATOM 4710 O O . LEU B 1 300 ? -4.066 6.207 31.375 1 46.38 300 LEU B O 1
ATOM 4714 N N . ARG B 1 301 ? -4.875 4.609 32.344 1 36.62 301 ARG B N 1
ATOM 4715 C CA . ARG B 1 301 ? -4.293 4.707 33.656 1 36.62 301 ARG B CA 1
ATOM 4716 C C . ARG B 1 301 ? -2.779 4.527 33.625 1 36.62 301 ARG B C 1
ATOM 4718 O O . ARG B 1 301 ? -2.283 3.564 33.031 1 36.62 301 ARG B O 1
ATOM 4725 N N . GLY B 1 302 ? -1.866 5.605 33.594 1 39.03 302 GLY B N 1
ATOM 4726 C CA . GLY B 1 302 ? -0.448 5.871 33.781 1 39.03 302 GLY B CA 1
ATOM 4727 C C . GLY B 1 302 ? 0.087 6.918 32.812 1 39.03 302 GLY B C 1
ATOM 4728 O O . GLY B 1 302 ? 1.291 7.18 32.781 1 39.03 302 GLY B O 1
ATOM 4729 N N . SER B 1 303 ? -0.565 7.156 31.734 1 35.84 303 SER B N 1
ATOM 4730 C CA . SER B 1 303 ? 0.019 8.305 31.047 1 35.84 303 SER B CA 1
ATOM 4731 C C . SER B 1 303 ? -0.523 9.617 31.609 1 35.84 303 SER B C 1
ATOM 4733 O O . SER B 1 303 ? -1.688 9.695 32 1 35.84 303 SER B O 1
#